Protein AF-0000000079970143 (afdb_homodimer)

Secondary structure (DSSP, 8-state):
---HHHH-TT--SSEEEE--TTTT--HHHHHHHHHTTSBEEEEESS-HHHHHHHHHHHHHHHHTSGGGTT-SSEEEEEEEETTT--HHHHHHHHHHH-EEEEEEE--SSTTHHHHHHHHHHHH-TTSEEEEEESSHHHHHHHHHHH--SEEEEE-TT-SEEEESS---HHHHHHHHHHHHHHTT--S-EEEEESS--SHHHHHHHHHHT-SEEEESGGGGGBSSS---HHHHHHHHH---HHHHEEEESGGGGSSSS--S-TTEEEEEE--HHHHHHHTT--HHHHHHHHHHHTTSTTTT--SSTT--S--B--GGGGG--S-B-HHHHHHHHHHHHHHHHHHHTT-/---HHHH-TT--SSEEEE--TTTT--HHHHHHHHHTTSBEEEEESS-HHHHHHHHHHHHHHHHTSGGGTT-SSEEEEEEEETTT--HHHHHHHHHHH-EEEEEEE--SSTTHHHHHHHHHHHH-TTSEEEEEESSHHHHHHHHHHH--SEEEEE-TT-SEEEESS---HHHHHHHHHHHHHHTT--S-EEEEESS--SHHHHHHHHHHT-SEEEESGGGGGBSSS---HHHHHHHHH---HHHHEEEESGGGGSSSS--S-TTEEEEEE--HHHHHHHTT--HHHHHHHHHHHTTSTTTT--SSTT--S--B--GGGGG--S-B-HHHHHHHHHHHHHHHHHHHTT-

Solvent-accessible surface area (backbone atoms only — not comparable to full-atom values): 32771 Å² total; per-residue (Å²): 115,51,64,64,55,81,75,39,69,73,45,44,79,60,29,38,25,48,39,24,52,55,78,28,22,31,19,58,29,15,41,34,22,26,76,46,22,22,44,6,16,27,17,28,46,78,47,60,68,59,33,47,54,25,51,49,49,23,46,56,58,46,48,69,35,80,91,39,55,79,48,91,38,36,78,31,30,41,27,40,29,48,67,62,39,54,64,84,65,49,47,59,52,39,46,73,54,25,32,30,28,40,32,43,31,64,52,85,42,73,68,48,50,28,56,49,37,53,52,45,44,69,57,25,70,83,32,39,38,32,36,46,45,52,46,41,66,56,46,53,50,37,48,73,63,32,58,33,50,26,39,35,42,41,13,62,25,31,38,32,73,46,54,64,59,44,21,32,52,57,23,45,46,48,41,33,53,50,51,32,55,74,69,69,57,58,61,53,31,45,28,37,26,35,18,36,63,41,18,41,31,45,28,16,39,44,44,46,64,31,65,26,35,36,25,50,55,50,49,59,33,22,72,46,36,50,71,57,68,50,53,41,52,21,44,41,69,37,54,42,16,20,70,42,26,43,74,37,56,62,67,48,33,32,88,45,80,60,82,69,60,89,61,44,27,30,16,13,45,53,20,36,45,51,53,38,45,76,73,64,50,53,63,69,56,45,19,52,54,26,57,56,35,41,71,42,95,61,44,12,45,38,62,53,61,72,15,42,41,80,45,66,25,17,22,24,36,34,69,38,71,63,73,40,52,44,29,56,52,41,44,50,29,38,53,44,14,40,51,44,29,47,59,53,32,76,89,115,50,64,64,53,81,73,40,66,74,46,44,80,60,30,38,26,48,38,27,52,54,77,29,23,31,18,59,30,16,41,35,21,26,75,46,23,21,44,5,15,27,15,28,47,77,45,62,67,61,34,47,54,24,50,49,49,24,47,57,57,45,47,68,33,80,92,40,55,78,50,91,38,36,77,30,29,43,26,40,29,48,67,62,40,53,64,84,64,51,47,59,54,40,45,72,56,25,32,30,28,39,33,42,31,66,52,84,42,74,66,47,49,28,56,50,38,53,53,45,45,70,56,27,68,82,32,39,39,32,37,46,43,50,48,42,65,56,47,53,50,37,47,72,63,33,57,34,50,26,37,35,41,41,13,63,24,32,38,31,70,44,55,64,58,44,20,32,52,57,25,46,45,49,41,32,53,50,51,30,56,76,68,69,56,60,61,54,33,42,27,37,25,35,19,36,63,42,16,42,31,44,27,17,40,42,43,46,62,31,64,26,36,35,25,49,56,51,50,60,33,21,72,45,34,50,71,56,66,50,52,43,52,21,43,41,70,38,54,44,16,19,69,44,26,42,74,38,56,62,68,49,33,32,88,44,81,60,83,68,61,88,62,44,26,28,16,15,44,54,19,36,46,52,53,37,45,76,73,64,49,53,62,69,58,45,18,53,54,25,58,58,36,41,70,42,94,61,44,13,45,39,63,55,59,71,15,42,41,83,46,66,27,18,22,24,37,34,68,38,71,62,73,38,51,43,28,56,51,39,44,50,28,38,52,44,13,40,52,44,28,47,58,53,32,76,89

Radius of gyration: 25.09 Å; Cα contacts (8 Å, |Δi|>4): 1771; chains: 2; bounding box: 53×74×68 Å

Sequence (694 aa):
MPDLKSTLPWTFSPLIINAPMAGFAGGDLASAVTLAGGLGQVGCMFSVPDVRAQVELASSTLRSKPEFASSPTLPIGVGFLSLFTKPEDALPVVEEFKPAVVWLYAAATLDDYATWAEGVRRVSPSSQFWAQCGSVAAALHIARTARPDAICLQGVDAGGHGLEQGASIISLFPETADAFRKEGIDGVALLAAGGIVDGRGAAAAVALGAEGVVLGTKFLASHEVIVNETYQKALLVAKDGGQITARSKVYDELHAPNVWPAEWDGRSLAMQSYKDFVAGVDVEEIRRLHNEAIQKEDKGFAVSLEGRAAMWAGTGVGLIDKVEGAGDIVVSVREDAKKILERVSKFMPDLKSTLPWTFSPLIINAPMAGFAGGDLASAVTLAGGLGQVGCMFSVPDVRAQVELASSTLRSKPEFASSPTLPIGVGFLSLFTKPEDALPVVEEFKPAVVWLYAAATLDDYATWAEGVRRVSPSSQFWAQCGSVAAALHIARTARPDAICLQGVDAGGHGLEQGASIISLFPETADAFRKEGIDGVALLAAGGIVDGRGAAAAVALGAEGVVLGTKFLASHEVIVNETYQKALLVAKDGGQITARSKVYDELHAPNVWPAEWDGRSLAMQSYKDFVAGVDVEEIRRLHNEAIQKEDKGFAVSLEGRAAMWAGTGVGLIDKVEGAGDIVVSVREDAKKILERVSKF

Organism: NCBI:txid1448308

Foldseek 3Di:
DADVCVLQVQADPLAEEADQPAPWFFLLLQLLQSVLRHAGEHEHEADLVVRLVRLVSNCVNQCVDPVCVPPPARRHEYEYECLHDPLVSNLVSCLVHVHQEYEYEQHPDLLVLQVNLVSNCVSRVSHFYEYEAAALVSLVSNCVRNVGQEYEHEAPLFWWKHFPDGHACLPRLLVNVVVCVVVVNDRYAYEYEHLDQAQVSFLVNVVSPHSYYYDYQNCSLEPRINDQPQLNLLLQPDAQLVPQKDWDQLLCLQQHHRPHDPRMTGIFGCAPLNVCVVVPHDSVVLNVVLVVQCPDPSRQGHSDSHGSHGNIGGSNSNVHNHRYHSSVSSVRNRVSNVVVNVVVVVD/DADVCVLQVLADPLAEEADQPAPWFFLLLQLLQSVLRHAYEHEHEADLVRRLVRLVSNCVNQCVDPVCVPPPARRHEYEYECLHDPLVSNLVSCLVHVHQEYEYEQHPDLLVLQVNLVSNCVSRVSHFYEYEAAALVSLVSNCVRNVGQEYEHEAPLFWWKHFPDGHACLPRLLVNVVVCVVVVNDRYAYEYEHLDQAQVSQLVNVVSPHSYYYYYQNCLLEPRINDQPQLNLLLQPDAQLVPQKDWDQLLCLQQHHHPHDPRMTGIFGCAPLNVCVVVPHDSVVLNVVLVVQCPDPSRQGHSDSHGSHGRIGGSNSNVHNHRYHSSVSSVRNRVSNVVVNVVVVVD

Structure (mmCIF, N/CA/C/O backbone):
data_AF-0000000079970143-model_v1
#
loop_
_entity.id
_entity.type
_entity.pdbx_description
1 polymer 'Inosine monophosphate dehydrogenase'
#
loop_
_atom_site.group_PDB
_atom_site.id
_atom_site.type_symbol
_atom_site.label_atom_id
_atom_site.label_alt_id
_atom_site.label_comp_id
_atom_site.label_asym_id
_atom_site.label_entity_id
_atom_site.label_seq_id
_atom_site.pdbx_PDB_ins_code
_atom_site.Cartn_x
_atom_site.Cartn_y
_atom_site.Cartn_z
_atom_site.occupancy
_atom_site.B_iso_or_equiv
_atom_site.auth_seq_id
_atom_site.auth_comp_id
_atom_site.auth_asym_id
_atom_site.auth_atom_id
_atom_site.pdbx_PDB_model_num
ATOM 1 N N . MET A 1 1 ? 23.266 12.727 6.703 1 63.88 1 MET A N 1
ATOM 2 C CA . MET A 1 1 ? 22.031 12.141 7.215 1 63.88 1 MET A CA 1
ATOM 3 C C . MET A 1 1 ? 21.172 13.203 7.879 1 63.88 1 MET A C 1
ATOM 5 O O . MET A 1 1 ? 21.688 14.133 8.5 1 63.88 1 MET A O 1
ATOM 9 N N . PRO A 1 2 ? 19.844 13.133 7.375 1 71.44 2 PRO A N 1
ATOM 10 C CA . PRO A 1 2 ? 19.016 14.156 8.008 1 71.44 2 PRO A CA 1
ATOM 11 C C . PRO A 1 2 ? 19.109 14.133 9.539 1 71.44 2 PRO A C 1
ATOM 13 O O . PRO A 1 2 ? 19.297 13.062 10.125 1 71.44 2 PRO A O 1
ATOM 16 N N . ASP A 1 3 ? 19.156 15.297 10.039 1 77.06 3 ASP A N 1
ATOM 17 C CA . ASP A 1 3 ? 19.312 15.438 11.484 1 77.06 3 ASP A CA 1
ATOM 18 C C . ASP A 1 3 ? 18.062 16.016 12.125 1 77.06 3 ASP A C 1
ATOM 20 O O . ASP A 1 3 ? 18.094 17.141 12.633 1 77.06 3 ASP A O 1
ATOM 24 N N . LEU A 1 4 ? 16.969 15.203 12.18 1 87.19 4 LEU A N 1
ATOM 25 C CA . LEU A 1 4 ? 15.734 15.688 12.773 1 87.19 4 LEU A CA 1
ATOM 26 C C . LEU A 1 4 ? 15.898 15.883 14.281 1 87.19 4 LEU A C 1
ATOM 28 O O . LEU A 1 4 ? 15.242 16.734 14.875 1 87.19 4 LEU A O 1
ATOM 32 N N . LYS A 1 5 ? 16.781 15.188 14.883 1 85.81 5 LYS A N 1
ATOM 33 C CA . LYS A 1 5 ? 16.938 15.203 16.328 1 85.81 5 LYS A CA 1
ATOM 34 C C . LYS A 1 5 ? 17.5 16.531 16.812 1 85.81 5 LYS A C 1
ATOM 36 O O . LYS A 1 5 ? 17.172 16.984 17.922 1 85.81 5 LYS A O 1
ATOM 41 N N . SER A 1 6 ? 18.281 17.172 16.016 1 84.69 6 SER A N 1
ATOM 42 C CA . SER A 1 6 ? 18.859 18.453 16.391 1 84.69 6 SER A CA 1
ATOM 43 C C . SER A 1 6 ? 17.766 19.516 16.531 1 84.69 6 SER A C 1
ATOM 45 O O . SER A 1 6 ? 17.859 20.391 17.391 1 84.69 6 SER A O 1
ATOM 47 N N . THR A 1 7 ? 16.688 19.375 15.797 1 87.06 7 THR A N 1
ATOM 48 C CA . THR A 1 7 ? 15.633 20.375 15.805 1 87.06 7 THR A CA 1
ATOM 49 C C . THR A 1 7 ? 14.438 19.906 16.625 1 87.06 7 THR A C 1
ATOM 51 O O . THR A 1 7 ? 13.57 20.688 17 1 87.06 7 THR A O 1
ATOM 54 N N . LEU A 1 8 ? 14.391 18.625 16.797 1 95.75 8 LEU A N 1
ATOM 55 C CA . LEU A 1 8 ? 13.32 18.031 17.594 1 95.75 8 LEU A CA 1
ATOM 56 C C . LEU A 1 8 ? 13.898 17.234 18.75 1 95.75 8 LEU A C 1
ATOM 58 O O . LEU A 1 8 ? 13.641 16.031 18.875 1 95.75 8 LEU A O 1
ATOM 62 N N . PRO A 1 9 ? 14.594 17.922 19.656 1 94.44 9 PRO A N 1
ATOM 63 C CA . PRO A 1 9 ? 15.398 17.219 20.656 1 94.44 9 PRO A CA 1
ATOM 64 C C . PRO A 1 9 ? 14.547 16.438 21.656 1 94.44 9 PRO A C 1
ATOM 66 O O . PRO A 1 9 ? 15.055 15.539 22.328 1 94.44 9 PRO A O 1
ATOM 69 N N . TRP A 1 10 ? 13.305 16.719 21.812 1 96.19 10 TRP A N 1
ATOM 70 C CA . TRP A 1 10 ? 12.461 16.062 22.797 1 96.19 10 TRP A CA 1
ATOM 71 C C . TRP A 1 10 ? 11.984 14.695 22.297 1 96.19 10 TRP A C 1
ATOM 73 O O . TRP A 1 10 ? 11.438 13.898 23.062 1 96.19 10 TRP A O 1
ATOM 83 N N . THR A 1 11 ? 12.188 14.422 21.016 1 97.12 11 THR A N 1
ATOM 84 C CA . THR A 1 11 ? 11.562 13.266 20.375 1 97.12 11 THR A CA 1
ATOM 85 C C . THR A 1 11 ? 12.406 12.008 20.578 1 97.12 11 THR A C 1
ATOM 87 O O . THR A 1 11 ? 13.625 12.094 20.766 1 97.12 11 THR A O 1
ATOM 90 N N . PHE A 1 12 ? 11.727 10.867 20.531 1 96.12 12 PHE A N 1
ATOM 91 C CA . PHE A 1 12 ? 12.375 9.562 20.578 1 96.12 12 PHE A CA 1
ATOM 92 C C . PHE A 1 12 ? 12.203 8.828 19.25 1 96.12 12 PHE A C 1
ATOM 94 O O . PHE A 1 12 ? 11.25 9.086 18.516 1 96.12 12 PHE A O 1
ATOM 101 N N . SER A 1 13 ? 13.141 7.902 19.016 1 93.38 13 SER A N 1
ATOM 102 C CA . SER A 1 13 ? 13.094 7.09 17.797 1 93.38 13 SER A CA 1
ATOM 103 C C . SER A 1 13 ? 12.477 5.719 18.078 1 93.38 13 SER A C 1
ATOM 105 O O . SER A 1 13 ? 12.703 5.133 19.141 1 93.38 13 SER A O 1
ATOM 107 N N . PRO A 1 14 ? 11.805 5.266 17.125 1 95.25 14 PRO A N 1
ATOM 108 C CA . PRO A 1 14 ? 11.273 5.879 15.906 1 95.25 14 PRO A CA 1
ATOM 109 C C . PRO A 1 14 ? 10.289 7.008 16.203 1 95.25 14 PRO A C 1
ATOM 111 O O . PRO A 1 14 ? 9.508 6.918 17.141 1 95.25 14 PRO A O 1
ATOM 114 N N . LEU A 1 15 ? 10.383 8.016 15.43 1 97.75 15 LEU A N 1
ATOM 115 C CA . LEU A 1 15 ? 9.57 9.211 15.633 1 97.75 15 LEU A CA 1
ATOM 116 C C . LEU A 1 15 ? 8.117 8.953 15.25 1 97.75 15 LEU A C 1
ATOM 118 O O . LEU A 1 15 ? 7.832 8.547 14.125 1 97.75 15 LEU A O 1
ATOM 122 N N . ILE A 1 16 ? 7.191 9.156 16.219 1 98.81 16 ILE A N 1
ATOM 123 C CA . ILE A 1 16 ? 5.758 9.039 15.992 1 98.81 16 ILE A CA 1
ATOM 124 C C . ILE A 1 16 ? 5.137 10.43 15.891 1 98.81 16 ILE A C 1
ATOM 126 O O . ILE A 1 16 ? 5.328 11.266 16.781 1 98.81 16 ILE A O 1
ATOM 130 N N . ILE A 1 17 ? 4.398 10.656 14.828 1 98.94 17 ILE A N 1
ATOM 131 C CA . ILE A 1 17 ? 3.842 11.977 14.539 1 98.94 17 ILE A CA 1
ATOM 132 C C . ILE A 1 17 ? 2.342 11.859 14.281 1 98.94 17 ILE A C 1
ATOM 134 O O . ILE A 1 17 ? 1.904 10.992 13.516 1 98.94 17 ILE A O 1
ATOM 138 N N . ASN A 1 18 ? 1.507 12.633 14.969 1 98.94 18 ASN A N 1
ATOM 139 C CA . ASN A 1 18 ? 0.139 12.719 14.469 1 98.94 18 ASN A CA 1
ATOM 140 C C . ASN A 1 18 ? 0.048 13.594 13.219 1 98.94 18 ASN A C 1
ATOM 142 O O . ASN A 1 18 ? 0.742 14.609 13.117 1 98.94 18 ASN A O 1
ATOM 146 N N . ALA A 1 19 ? -0.782 13.211 12.25 1 98.69 19 ALA A N 1
ATOM 147 C CA . ALA A 1 19 ? -1.018 14.031 11.062 1 98.69 19 ALA A CA 1
ATOM 148 C C . ALA A 1 19 ? -1.718 15.336 11.43 1 98.69 19 ALA A C 1
ATOM 150 O O . ALA A 1 19 ? -2.443 15.398 12.43 1 98.69 19 ALA A O 1
ATOM 151 N N . PRO A 1 20 ? -1.458 16.422 10.68 1 97.25 20 PRO A N 1
ATOM 152 C CA . PRO A 1 20 ? -2.115 17.688 11 1 97.25 20 PRO A CA 1
ATOM 153 C C . PRO A 1 20 ? -3.639 17.578 11.016 1 97.25 20 PRO A C 1
ATOM 155 O O . PRO A 1 20 ? -4.301 18.234 11.82 1 97.25 20 PRO A O 1
ATOM 158 N N . MET A 1 21 ? -4.25 16.812 10.133 1 95.94 21 MET A N 1
ATOM 159 C CA . MET A 1 21 ? -5.684 16.531 10.078 1 95.94 21 MET A CA 1
ATOM 160 C C . MET A 1 21 ? -6.496 17.781 10.359 1 95.94 21 MET A C 1
ATOM 162 O O . MET A 1 21 ? -7.105 17.906 11.43 1 95.94 21 MET A O 1
ATOM 166 N N . ALA A 1 22 ? -6.59 18.625 9.422 1 92.56 22 ALA A N 1
ATOM 167 C CA . ALA A 1 22 ? -7.262 19.906 9.602 1 92.56 22 ALA A CA 1
ATOM 168 C C . ALA A 1 22 ? -8.664 19.719 10.164 1 92.56 22 ALA A C 1
ATOM 170 O O . ALA A 1 22 ? -9.461 18.938 9.625 1 92.56 22 ALA A O 1
ATOM 171 N N . GLY A 1 23 ? -8.914 20.359 11.281 1 92.25 23 GLY A N 1
ATOM 172 C CA . GLY A 1 23 ? -10.219 20.297 11.914 1 92.25 23 GLY A CA 1
ATOM 173 C C . GLY A 1 23 ? -10.297 19.234 12.992 1 92.25 23 GLY A C 1
ATOM 174 O O . GLY A 1 23 ? -11.211 19.25 13.82 1 92.25 23 GLY A O 1
ATOM 175 N N . PHE A 1 24 ? -9.375 18.328 12.969 1 96.75 24 PHE A N 1
ATOM 176 C CA . PHE A 1 24 ? -9.391 17.219 13.914 1 96.75 24 PHE A CA 1
ATOM 177 C C . PHE A 1 24 ? -8.234 17.328 14.898 1 96.75 24 PHE A C 1
ATOM 179 O O . PHE A 1 24 ? -8.398 17.078 16.094 1 96.75 24 PHE A O 1
ATOM 186 N N . ALA A 1 25 ? -7.07 17.625 14.414 1 98.19 25 ALA A N 1
ATOM 187 C CA . ALA A 1 25 ? -5.863 17.719 15.234 1 98.19 25 ALA A CA 1
ATOM 188 C C . ALA A 1 25 ? -5.703 19.109 15.828 1 98.19 25 ALA A C 1
ATOM 190 O O . ALA A 1 25 ? -5.258 20.031 15.141 1 98.19 25 ALA A O 1
ATOM 191 N N . GLY A 1 26 ? -6 19.281 17.109 1 98.12 26 GLY A N 1
ATOM 192 C CA . GLY A 1 26 ? -5.887 20.562 17.812 1 98.12 26 GLY A CA 1
ATOM 193 C C . GLY A 1 26 ? -4.754 20.578 18.828 1 98.12 26 GLY A C 1
ATOM 194 O O . GLY A 1 26 ? -3.83 19.766 18.75 1 98.12 26 GLY A O 1
ATOM 195 N N . GLY A 1 27 ? -4.805 21.609 19.656 1 98.38 27 GLY A N 1
ATOM 196 C CA . GLY A 1 27 ? -3.73 21.844 20.609 1 98.38 27 GLY A CA 1
ATOM 197 C C . GLY A 1 27 ? -3.594 20.734 21.641 1 98.38 27 GLY A C 1
ATOM 198 O O . GLY A 1 27 ? -2.48 20.375 22.031 1 98.38 27 GLY A O 1
ATOM 199 N N . ASP A 1 28 ? -4.727 20.172 22.078 1 98.56 28 ASP A N 1
ATOM 200 C CA . ASP A 1 28 ? -4.688 19.109 23.062 1 98.56 28 ASP A CA 1
ATOM 201 C C . ASP A 1 28 ? -4 17.859 22.516 1 98.56 28 ASP A C 1
ATOM 203 O O . ASP A 1 28 ? -3.172 17.25 23.188 1 98.56 28 ASP A O 1
ATOM 207 N N . LEU A 1 29 ? -4.363 17.5 21.297 1 98.81 29 LEU A N 1
ATOM 208 C CA . LEU A 1 29 ? -3.75 16.328 20.672 1 98.81 29 LEU A CA 1
ATOM 209 C C . LEU A 1 29 ? -2.26 16.562 20.438 1 98.81 29 LEU A C 1
ATOM 211 O O . LEU A 1 29 ? -1.437 15.711 20.797 1 98.81 29 LEU A O 1
ATOM 215 N N . ALA A 1 30 ? -1.95 17.703 19.891 1 98.81 30 ALA A N 1
ATOM 216 C CA . ALA A 1 30 ? -0.553 18.031 19.609 1 98.81 30 ALA A CA 1
ATOM 217 C C . ALA A 1 30 ? 0.285 18 20.891 1 98.81 30 ALA A C 1
ATOM 219 O O . ALA A 1 30 ? 1.398 17.469 20.891 1 98.81 30 ALA A O 1
ATOM 220 N N . SER A 1 31 ? -0.254 18.562 21.938 1 98.75 31 SER A N 1
ATOM 221 C CA . SER A 1 31 ? 0.465 18.609 23.203 1 98.75 31 SER A CA 1
ATOM 222 C C . SER A 1 31 ? 0.688 17.219 23.766 1 98.75 31 SER A C 1
ATOM 224 O O . SER A 1 31 ? 1.786 16.891 24.219 1 98.75 31 SER A O 1
ATOM 226 N N . ALA A 1 32 ? -0.359 16.391 23.719 1 98.88 32 ALA A N 1
ATOM 227 C CA . ALA A 1 32 ? -0.265 15.039 24.266 1 98.88 32 ALA A CA 1
ATOM 228 C C . ALA A 1 32 ? 0.778 14.219 23.516 1 98.88 32 ALA A C 1
ATOM 230 O O . ALA A 1 32 ? 1.548 13.477 24.125 1 98.88 32 ALA A O 1
ATOM 231 N N . VAL A 1 33 ? 0.805 14.336 22.234 1 98.94 33 VAL A N 1
ATOM 232 C CA . VAL A 1 33 ? 1.759 13.602 21.406 1 98.94 33 VAL A CA 1
ATOM 233 C C . VAL A 1 33 ? 3.178 14.078 21.719 1 98.94 33 VAL A C 1
ATOM 235 O O . VAL A 1 33 ? 4.078 13.258 21.922 1 98.94 33 VAL A O 1
ATOM 238 N N . THR A 1 34 ? 3.375 15.391 21.781 1 98.75 34 THR A N 1
ATOM 239 C CA . THR A 1 34 ? 4.684 15.977 22.047 1 98.75 34 THR A CA 1
ATOM 240 C C . THR A 1 34 ? 5.188 15.562 23.422 1 98.75 34 THR A C 1
ATOM 242 O O . THR A 1 34 ? 6.344 15.172 23.578 1 98.75 34 THR A O 1
ATOM 245 N N . LEU A 1 35 ? 4.332 15.602 24.391 1 98.44 35 LEU A N 1
ATOM 246 C CA . LEU A 1 35 ? 4.711 15.273 25.75 1 98.44 35 LEU A CA 1
ATOM 247 C C . LEU A 1 35 ? 5.105 13.805 25.875 1 98.44 35 LEU A C 1
ATOM 249 O O . LEU A 1 35 ? 5.855 13.43 26.781 1 98.44 35 LEU A O 1
ATOM 253 N N . ALA A 1 36 ? 4.645 12.984 24.938 1 98.69 36 ALA A N 1
ATOM 254 C CA . ALA A 1 36 ? 4.941 11.555 24.969 1 98.69 36 ALA A CA 1
ATOM 255 C C . ALA A 1 36 ? 6.188 11.242 24.141 1 98.69 36 ALA A C 1
ATOM 257 O O . ALA A 1 36 ? 6.539 10.07 23.953 1 98.69 36 ALA A O 1
ATOM 258 N N . GLY A 1 37 ? 6.852 12.25 23.703 1 98.19 37 GLY A N 1
ATOM 259 C CA . GLY A 1 37 ? 8.094 12.055 22.969 1 98.19 37 GLY A CA 1
ATOM 260 C C . GLY A 1 37 ? 7.902 11.914 21.469 1 98.19 37 GLY A C 1
ATOM 261 O O . GLY A 1 37 ? 8.789 11.438 20.766 1 98.19 37 GLY A O 1
ATOM 262 N N . GLY A 1 38 ? 6.738 12.227 20.953 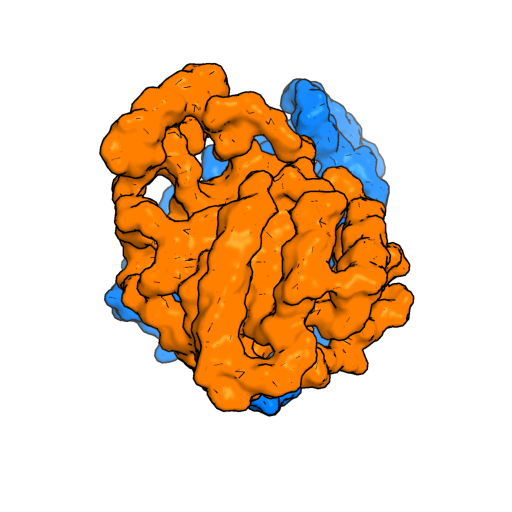1 98.69 38 GLY A N 1
ATOM 263 C CA . GLY A 1 38 ? 6.469 12.352 19.531 1 98.69 38 GLY A CA 1
ATOM 264 C C . GLY A 1 38 ? 6.461 13.797 19.047 1 98.69 38 GLY A C 1
ATOM 265 O O . GLY A 1 38 ? 6.984 14.68 19.734 1 98.69 38 GLY A O 1
ATOM 266 N N . LEU A 1 39 ? 6.055 13.984 17.844 1 98.75 39 LEU A N 1
ATOM 267 C CA . LEU A 1 39 ? 5.84 15.32 17.312 1 98.75 39 LEU A CA 1
ATOM 268 C C . LEU A 1 39 ? 4.359 15.57 17.047 1 98.75 39 LEU A C 1
ATOM 270 O O . LEU A 1 39 ? 3.777 14.984 16.141 1 98.75 39 LEU A O 1
ATOM 274 N N . GLY A 1 40 ? 3.818 16.406 17.906 1 98.81 40 GLY A N 1
ATOM 275 C CA . GLY A 1 40 ? 2.424 16.781 17.734 1 98.81 40 GLY A CA 1
ATOM 276 C C . GLY A 1 40 ? 2.217 17.797 16.625 1 98.81 40 GLY A C 1
ATOM 277 O O . GLY A 1 40 ? 3.035 18.703 16.453 1 98.81 40 GLY A O 1
ATOM 278 N N . GLN A 1 41 ? 1.128 17.656 15.875 1 98.62 41 GLN A N 1
ATOM 279 C CA . GLN A 1 41 ? 0.757 18.578 14.805 1 98.62 41 GLN A CA 1
ATOM 280 C C . GLN A 1 41 ? -0.626 19.172 15.039 1 98.62 41 GLN A C 1
ATOM 282 O O . GLN A 1 41 ? -1.527 18.484 15.531 1 98.62 41 GLN A O 1
ATOM 287 N N . VAL A 1 42 ? -0.73 20.406 14.695 1 98.19 42 VAL A N 1
ATOM 288 C CA . VAL A 1 42 ? -2.023 21.078 14.562 1 98.19 42 VAL A CA 1
ATOM 289 C C . VAL A 1 42 ? -2.312 21.344 13.086 1 98.19 42 VAL A C 1
ATOM 291 O O . VAL A 1 42 ? -1.417 21.75 12.336 1 98.19 42 VAL A O 1
ATOM 294 N N . GLY A 1 43 ? -3.551 21.094 12.68 1 94.19 43 GLY A N 1
ATOM 295 C CA . GLY A 1 43 ? -3.879 21.25 11.273 1 94.19 43 GLY A CA 1
ATOM 296 C C . GLY A 1 43 ? -4.773 22.453 11.008 1 94.19 43 GLY A C 1
ATOM 297 O O . GLY A 1 43 ? -5.656 22.766 11.812 1 94.19 43 GLY A O 1
ATOM 298 N N . CYS A 1 44 ? -4.516 23.078 9.953 1 83.31 44 CYS A N 1
ATOM 299 C CA . CYS A 1 44 ? -5.312 24.203 9.484 1 83.31 44 CYS A CA 1
ATOM 300 C C . CYS A 1 44 ? -5.848 23.953 8.086 1 83.31 44 CYS A C 1
ATOM 302 O O . CYS A 1 44 ? -5.09 23.625 7.176 1 83.31 44 CYS A O 1
ATOM 304 N N . MET A 1 45 ? -7.125 24.094 7.902 1 72.94 45 MET A N 1
ATOM 305 C CA . MET A 1 45 ? -7.648 24.047 6.539 1 72.94 45 MET A CA 1
ATOM 306 C C . MET A 1 45 ? -8.164 25.422 6.113 1 72.94 45 MET A C 1
ATOM 308 O O . MET A 1 45 ? -7.484 26.141 5.391 1 72.94 45 MET A O 1
ATOM 312 N N . PHE A 1 46 ? -9.211 25.906 6.789 1 74.38 46 PHE A N 1
ATOM 313 C CA . PHE A 1 46 ? -9.844 27.109 6.254 1 74.38 46 PHE A CA 1
ATOM 314 C C . PHE A 1 46 ? -9.656 28.297 7.199 1 74.38 46 PHE A C 1
ATOM 316 O O . PHE A 1 46 ? -9.453 29.422 6.754 1 74.38 46 PHE A O 1
ATOM 323 N N . SER A 1 47 ? -9.609 28.062 8.383 1 84.94 47 SER A N 1
ATOM 324 C CA . SER A 1 47 ? -9.711 29.156 9.344 1 84.94 47 SER A CA 1
ATOM 325 C C . SER A 1 47 ? -8.391 29.344 10.086 1 84.94 47 SER A C 1
ATOM 327 O O . SER A 1 47 ? -8.117 28.656 11.07 1 84.94 47 SER A O 1
ATOM 329 N N . VAL A 1 48 ? -7.699 30.391 9.719 1 87.69 48 VAL A N 1
ATOM 330 C CA . VAL A 1 48 ? -6.438 30.734 10.375 1 87.69 48 VAL A CA 1
ATOM 331 C C . VAL A 1 48 ? -6.699 31.125 11.82 1 87.69 48 VAL A C 1
ATOM 333 O O . VAL A 1 48 ? -5.957 30.734 12.727 1 87.69 48 VAL A O 1
ATOM 336 N N . PRO A 1 49 ? -7.832 31.766 12.109 1 91 49 PRO A N 1
ATOM 337 C CA . PRO A 1 49 ? -8.117 32.062 13.516 1 91 49 PRO A CA 1
ATOM 338 C C . PRO A 1 49 ? -8.312 30.812 14.359 1 91 49 PRO A C 1
ATOM 340 O O . PRO A 1 49 ? -7.883 30.766 15.516 1 91 49 PRO A O 1
ATOM 343 N N . ASP A 1 50 ? -8.945 29.859 13.781 1 91.44 50 ASP A N 1
ATOM 344 C CA . ASP A 1 50 ? -9.164 28.609 14.508 1 91.44 50 ASP A CA 1
ATOM 345 C C . ASP A 1 50 ? -7.84 27.906 14.805 1 91.44 50 ASP A C 1
ATOM 347 O O . ASP A 1 50 ? -7.629 27.406 15.906 1 91.44 50 ASP A O 1
ATOM 351 N N . VAL A 1 51 ? -7.012 27.906 13.828 1 92.12 51 VAL A N 1
ATOM 352 C CA . VAL A 1 51 ? -5.73 27.234 14.023 1 92.12 51 VAL A CA 1
ATOM 353 C C . VAL A 1 51 ? -4.875 28.016 15.016 1 92.12 51 VAL A C 1
ATOM 355 O O . VAL A 1 51 ? -4.172 27.438 15.836 1 92.12 51 VAL A O 1
ATOM 358 N N . ARG A 1 52 ? -4.93 29.344 14.938 1 95.88 52 ARG A N 1
ATOM 359 C CA . ARG A 1 52 ? -4.207 30.172 15.906 1 95.88 52 ARG A CA 1
ATOM 360 C C . ARG A 1 52 ? -4.629 29.844 17.328 1 95.88 52 ARG A C 1
ATOM 362 O O . ARG A 1 52 ? -3.789 29.719 18.219 1 95.88 52 ARG A O 1
ATOM 369 N N . ALA A 1 53 ? -5.914 29.703 17.516 1 96.88 53 ALA A N 1
ATOM 370 C CA . ALA A 1 53 ? -6.43 29.391 18.844 1 96.88 53 ALA A CA 1
ATOM 371 C C . ALA A 1 53 ? -5.902 28.047 19.328 1 96.88 53 ALA A C 1
ATOM 373 O O . ALA A 1 53 ? -5.586 27.891 20.516 1 96.88 53 ALA A O 1
ATOM 374 N N . GLN A 1 54 ? -5.82 27.109 18.453 1 97.56 54 GLN A N 1
ATOM 375 C CA . GLN A 1 54 ? -5.328 25.797 18.812 1 97.56 54 GLN A CA 1
ATOM 376 C C . GLN A 1 54 ? -3.828 25.828 19.094 1 97.56 54 GLN A C 1
ATOM 378 O O . GLN A 1 54 ? -3.348 25.125 20 1 97.56 54 GLN A O 1
ATOM 383 N N . VAL A 1 55 ? -3.1 26.578 18.328 1 98.06 55 VAL A N 1
ATOM 384 C CA . VAL A 1 55 ? -1.666 26.734 18.562 1 98.06 55 VAL A CA 1
ATOM 385 C C . VAL A 1 55 ? -1.427 27.422 19.891 1 98.06 55 VAL A C 1
ATOM 387 O O . VAL A 1 55 ? -0.503 27.062 20.625 1 98.06 55 VAL A O 1
ATOM 390 N N . GLU A 1 56 ? -2.248 28.391 20.203 1 97.81 56 GLU A N 1
ATOM 391 C CA . GLU A 1 56 ? -2.162 29.062 21.484 1 97.81 56 GLU A CA 1
ATOM 392 C C . GLU A 1 56 ? -2.4 28.094 22.641 1 97.81 56 GLU A C 1
ATOM 394 O O . GLU A 1 56 ? -1.75 28.188 23.688 1 97.81 56 GLU A O 1
ATOM 399 N N . LEU A 1 57 ? -3.371 27.281 22.453 1 97.81 57 LEU A N 1
ATOM 400 C CA . LEU A 1 57 ? -3.662 26.266 23.469 1 97.81 57 LEU A CA 1
ATOM 401 C C . LEU A 1 57 ? -2.457 25.359 23.688 1 97.81 57 LEU A C 1
ATOM 403 O O . LEU A 1 57 ? -2.076 25.094 24.828 1 97.81 57 LEU A O 1
ATOM 407 N N . ALA A 1 58 ? -1.872 24.875 22.656 1 98.19 58 ALA A N 1
ATOM 408 C CA . ALA A 1 58 ? -0.679 24.047 22.766 1 98.19 58 ALA A CA 1
ATOM 409 C C . ALA A 1 58 ? 0.467 24.812 23.422 1 98.19 58 ALA A C 1
ATOM 411 O O . ALA A 1 58 ? 1.197 24.25 24.25 1 98.19 58 ALA A O 1
ATOM 412 N N . SER A 1 59 ? 0.632 26.031 23 1 97.69 59 SER A N 1
ATOM 413 C CA . SER A 1 59 ? 1.684 26.875 23.562 1 97.69 59 SER A CA 1
ATOM 414 C C . SER A 1 59 ? 1.542 27 25.078 1 97.69 59 SER A C 1
ATOM 416 O O . SER A 1 59 ? 2.518 26.828 25.812 1 97.69 59 SER A O 1
ATOM 418 N N . SER A 1 60 ? 0.351 27.281 25.484 1 97.44 60 SER A N 1
ATOM 419 C CA . SER A 1 60 ? 0.09 27.438 26.922 1 97.44 60 SER A CA 1
ATOM 420 C C . SER A 1 60 ? 0.404 26.156 27.672 1 97.44 60 SER A C 1
ATOM 422 O O . SER A 1 60 ? 1.003 26.188 28.75 1 97.44 60 SER A O 1
ATOM 424 N N . THR A 1 61 ? 0.039 25.062 27.094 1 97.69 61 THR A N 1
ATOM 425 C CA . THR A 1 61 ? 0.242 23.766 27.734 1 97.69 61 THR A CA 1
ATOM 426 C C . THR A 1 61 ? 1.726 23.422 27.781 1 97.69 61 THR A C 1
ATOM 428 O O . THR A 1 61 ? 2.244 23.047 28.844 1 97.69 61 THR A O 1
ATOM 431 N N . LEU A 1 62 ? 2.408 23.578 26.703 1 97.75 62 LEU A N 1
ATOM 432 C CA . LEU A 1 62 ? 3.775 23.078 26.594 1 97.75 62 LEU A CA 1
ATOM 433 C C . LEU A 1 62 ? 4.758 24.031 27.281 1 97.75 62 LEU A C 1
ATOM 435 O O . LEU A 1 62 ? 5.742 23.578 27.875 1 97.75 62 LEU A O 1
ATOM 439 N N . ARG A 1 63 ? 4.504 25.281 27.25 1 94.5 63 ARG A N 1
ATOM 440 C CA . ARG A 1 63 ? 5.414 26.25 27.859 1 94.5 63 ARG A CA 1
ATOM 441 C C . ARG A 1 63 ? 5.309 26.203 29.391 1 94.5 63 ARG A C 1
ATOM 443 O O . ARG A 1 63 ? 6.188 26.703 30.094 1 94.5 63 ARG A O 1
ATOM 450 N N . SER A 1 64 ? 4.27 25.656 29.844 1 94.38 64 SER A N 1
ATOM 451 C CA . SER A 1 64 ? 4.125 25.5 31.281 1 94.38 64 SER A CA 1
ATOM 452 C C . SER A 1 64 ? 4.996 24.359 31.797 1 94.38 64 SER A C 1
ATOM 454 O O . SER A 1 64 ? 5.227 24.234 33 1 94.38 64 SER A O 1
ATOM 456 N N . LYS A 1 65 ? 5.445 23.562 30.906 1 95.12 65 LYS A N 1
ATOM 457 C CA . LYS A 1 65 ? 6.328 22.453 31.266 1 95.12 65 LYS A CA 1
ATOM 458 C C . LYS A 1 65 ? 7.785 22.906 31.312 1 95.12 65 LYS A C 1
ATOM 460 O O . LYS A 1 65 ? 8.266 23.562 30.391 1 95.12 65 LYS A O 1
ATOM 465 N N . PRO A 1 66 ? 8.539 22.531 32.312 1 93.56 66 PRO A N 1
ATOM 466 C CA . PRO A 1 66 ? 9.922 22.984 32.469 1 93.56 66 PRO A CA 1
ATOM 467 C C . PRO A 1 66 ? 10.812 22.578 31.312 1 93.56 66 PRO A C 1
ATOM 469 O O . PRO A 1 66 ? 11.703 23.344 30.922 1 93.56 66 PRO A O 1
ATOM 472 N N . GLU A 1 67 ? 10.523 21.484 30.75 1 92.12 67 GLU A N 1
ATOM 473 C CA . GLU A 1 67 ? 11.383 20.953 29.688 1 92.12 67 GLU A CA 1
ATOM 474 C C . GLU A 1 67 ? 11.266 21.781 28.422 1 92.12 67 GLU A C 1
ATOM 476 O O . GLU A 1 67 ? 12.141 21.719 27.547 1 92.12 67 GLU A O 1
ATOM 481 N N . PHE A 1 68 ? 10.195 22.625 28.328 1 93.88 68 PHE A N 1
ATOM 482 C CA . PHE A 1 68 ? 9.984 23.359 27.094 1 93.88 68 PHE A CA 1
ATOM 483 C C . PHE A 1 68 ? 9.992 24.859 27.344 1 93.88 68 PHE A C 1
ATOM 485 O O . PHE A 1 68 ? 9.844 25.656 26.422 1 93.88 68 PHE A O 1
ATOM 492 N N . ALA A 1 69 ? 10.188 25.281 28.5 1 88.75 69 ALA A N 1
ATOM 493 C CA . ALA A 1 69 ? 10.07 26.688 28.906 1 88.75 69 ALA A CA 1
ATOM 494 C C . ALA A 1 69 ? 11.07 27.562 28.156 1 88.75 69 ALA A C 1
ATOM 496 O O . ALA A 1 69 ? 10.758 28.688 27.781 1 88.75 69 ALA A O 1
ATOM 497 N N . SER A 1 70 ? 12.211 27.031 27.828 1 88.19 70 SER A N 1
ATOM 498 C CA . SER A 1 70 ? 13.266 27.844 27.219 1 88.19 70 SER A CA 1
ATOM 499 C C . SER A 1 70 ? 13.484 27.469 25.75 1 88.19 70 SER A C 1
ATOM 501 O O . SER A 1 70 ? 14.461 27.891 25.141 1 88.19 70 SER A O 1
ATOM 503 N N . SER A 1 71 ? 12.617 26.688 25.266 1 90.06 71 SER A N 1
ATOM 504 C CA . SER A 1 71 ? 12.781 26.266 23.891 1 90.06 71 SER A CA 1
ATOM 505 C C . SER A 1 71 ? 12.578 27.422 22.922 1 90.06 71 SER A C 1
ATOM 507 O O . SER A 1 71 ? 11.617 28.188 23.047 1 90.06 71 SER A O 1
ATOM 509 N N . PRO A 1 72 ? 13.484 27.578 21.953 1 91.12 72 PRO A N 1
ATOM 510 C CA . PRO A 1 72 ? 13.367 28.672 20.984 1 91.12 72 PRO A CA 1
ATOM 511 C C . PRO A 1 72 ? 12.156 28.531 20.078 1 91.12 72 PRO A C 1
ATOM 513 O O . PRO A 1 72 ? 11.664 29.531 19.531 1 91.12 72 PRO A O 1
ATOM 516 N N . THR A 1 73 ? 11.703 27.344 19.938 1 96.38 73 THR A N 1
ATOM 517 C CA . THR A 1 73 ? 10.508 27.078 19.141 1 96.38 73 THR A CA 1
ATOM 518 C C . THR A 1 73 ? 9.43 26.422 19.984 1 96.38 73 THR A C 1
ATOM 520 O O . THR A 1 73 ? 9.727 25.828 21.031 1 96.38 73 THR A O 1
ATOM 523 N N . LEU A 1 74 ? 8.211 26.656 19.578 1 97.62 74 LEU A N 1
ATOM 524 C CA . LEU A 1 74 ? 7.129 25.844 20.141 1 97.62 74 LEU A CA 1
ATOM 525 C C . LEU A 1 74 ? 7.219 24.406 19.641 1 97.62 74 LEU A C 1
ATOM 527 O O . LEU A 1 74 ? 7.23 24.156 18.438 1 97.62 74 LEU A O 1
ATOM 531 N N . PRO A 1 75 ? 7.312 23.391 20.516 1 98.06 75 PRO A N 1
ATOM 532 C CA . PRO A 1 75 ? 7.641 22.031 20.109 1 98.06 75 PRO A CA 1
ATOM 533 C C . PRO A 1 75 ? 6.453 21.297 19.484 1 98.06 75 PRO A C 1
ATOM 535 O O . PRO A 1 75 ? 6.141 20.172 19.875 1 98.06 75 PRO A O 1
ATOM 538 N N . ILE A 1 76 ? 5.844 21.828 18.516 1 98.5 76 ILE A N 1
ATOM 539 C CA . ILE A 1 76 ? 4.793 21.219 17.719 1 98.5 76 ILE A CA 1
ATOM 540 C C . ILE A 1 76 ? 4.973 21.625 16.25 1 98.5 76 ILE A C 1
ATOM 542 O O . ILE A 1 76 ? 5.836 22.438 15.93 1 98.5 76 ILE A O 1
ATOM 546 N N . GLY A 1 77 ? 4.215 20.938 15.391 1 98.44 77 GLY A N 1
ATOM 547 C CA . GLY A 1 77 ? 4.07 21.391 14.016 1 98.44 77 GLY A CA 1
ATOM 548 C C . GLY A 1 77 ? 2.715 22.016 13.727 1 98.44 77 GLY A C 1
ATOM 549 O O . GLY A 1 77 ? 1.746 21.766 14.453 1 98.44 77 GLY A O 1
ATOM 550 N N . VAL A 1 78 ? 2.748 22.844 12.797 1 98.19 78 VAL A N 1
ATOM 551 C CA . VAL A 1 78 ? 1.513 23.422 12.273 1 98.19 78 VAL A CA 1
ATOM 552 C C . VAL A 1 78 ? 1.407 23.141 10.773 1 98.19 78 VAL A C 1
ATOM 554 O O . VAL A 1 78 ? 2.305 23.484 10.008 1 98.19 78 VAL A O 1
ATOM 557 N N . GLY A 1 79 ? 0.344 22.484 10.406 1 97.44 79 GLY A N 1
ATOM 558 C CA . GLY A 1 79 ? 0.134 22.125 9.016 1 97.44 79 GLY A CA 1
ATOM 559 C C . GLY A 1 79 ? -0.843 23.047 8.305 1 97.44 79 GLY A C 1
ATOM 560 O O . GLY A 1 79 ? -1.846 23.469 8.883 1 97.44 79 GLY A O 1
ATOM 561 N N . PHE A 1 80 ? -0.539 23.391 7.035 1 96.5 80 PHE A N 1
ATOM 562 C CA . PHE A 1 80 ? -1.392 24.234 6.199 1 96.5 80 PHE A CA 1
ATOM 563 C C . PHE A 1 80 ? -1.685 23.547 4.871 1 96.5 80 PHE A C 1
ATOM 565 O O . PHE A 1 80 ? -0.805 22.906 4.289 1 96.5 80 PHE A O 1
ATOM 572 N N . LEU A 1 81 ? -2.914 23.625 4.461 1 94.62 81 LEU A N 1
ATOM 573 C CA . LEU A 1 81 ? -3.273 23.297 3.086 1 94.62 81 LEU A CA 1
ATOM 574 C C . LEU A 1 81 ? -3.152 24.516 2.182 1 94.62 81 LEU A C 1
ATOM 576 O O . LEU A 1 81 ? -3.99 25.422 2.234 1 94.62 81 LEU A O 1
ATOM 580 N N . SER A 1 82 ? -2.215 24.453 1.339 1 91.69 82 SER A N 1
ATOM 581 C CA . SER A 1 82 ? -1.877 25.641 0.575 1 91.69 82 SER A CA 1
ATOM 582 C C . SER A 1 82 ? -2.953 25.969 -0.457 1 91.69 82 SER A C 1
ATOM 584 O O . SER A 1 82 ? -3.049 27.094 -0.93 1 91.69 82 SER A O 1
ATOM 586 N N . LEU A 1 83 ? -3.764 25 -0.822 1 90.94 83 LEU A N 1
ATOM 587 C CA . LEU A 1 83 ? -4.875 25.234 -1.734 1 90.94 83 LEU A CA 1
ATOM 588 C C . LEU A 1 83 ? -5.883 26.203 -1.12 1 90.94 83 LEU A C 1
ATOM 590 O O . LEU A 1 83 ? -6.57 26.938 -1.84 1 90.94 83 LEU A O 1
ATOM 594 N N . PHE A 1 84 ? -5.883 26.25 0.273 1 91.19 84 PHE A N 1
ATOM 595 C CA . PHE A 1 84 ? -6.988 26.938 0.921 1 91.19 84 PHE A CA 1
ATOM 596 C C . PHE A 1 84 ? -6.465 28.047 1.832 1 91.19 84 PHE A C 1
ATOM 598 O O . PHE A 1 84 ? -7.242 28.875 2.322 1 91.19 84 PHE A O 1
ATOM 605 N N . THR A 1 85 ? -5.238 28.031 2.123 1 92.19 85 THR A N 1
ATOM 606 C CA . THR A 1 85 ? -4.625 29.016 3.006 1 92.19 85 THR A CA 1
ATOM 607 C C . THR A 1 85 ? -3.518 29.766 2.283 1 92.19 85 THR A C 1
ATOM 609 O O . THR A 1 85 ? -2.594 29.156 1.74 1 92.19 85 THR A O 1
ATOM 612 N N . LYS A 1 86 ? -3.592 31.078 2.363 1 90.94 86 LYS A N 1
ATOM 613 C CA . LYS A 1 86 ? -2.555 31.906 1.748 1 90.94 86 LYS A CA 1
ATOM 614 C C . LYS A 1 86 ? -1.408 32.156 2.723 1 90.94 86 LYS A C 1
ATOM 616 O O . LYS A 1 86 ? -1.628 32.281 3.93 1 90.94 86 LYS A O 1
ATOM 621 N N . PRO A 1 87 ? -0.223 32.219 2.1 1 92.69 87 PRO A N 1
ATOM 622 C CA . PRO A 1 87 ? 0.923 32.531 2.965 1 92.69 87 PRO A CA 1
ATOM 623 C C . PRO A 1 87 ? 0.726 33.781 3.807 1 92.69 87 PRO A C 1
ATOM 625 O O . PRO A 1 87 ? 1.121 33.812 4.973 1 92.69 87 PRO A O 1
ATOM 628 N N . GLU A 1 88 ? 0.116 34.781 3.299 1 93.69 88 GLU A N 1
ATOM 629 C CA . GLU A 1 88 ? -0.062 36.062 3.971 1 93.69 88 GLU A CA 1
ATOM 630 C C . GLU A 1 88 ? -0.892 35.906 5.242 1 93.69 88 GLU A C 1
ATOM 632 O O . GLU A 1 88 ? -0.725 36.656 6.195 1 93.69 88 GLU A O 1
ATOM 637 N N . ASP A 1 89 ? -1.746 34.906 5.23 1 94 89 ASP A N 1
ATOM 638 C CA . ASP A 1 89 ? -2.594 34.656 6.391 1 94 89 ASP A CA 1
ATOM 639 C C . ASP A 1 89 ? -1.9 33.75 7.387 1 94 89 ASP A C 1
ATOM 641 O O . ASP A 1 89 ? -2.086 33.875 8.602 1 94 89 ASP A O 1
ATOM 645 N N . ALA A 1 90 ? -1.148 32.844 6.906 1 95 90 ALA A N 1
ATOM 646 C CA . ALA A 1 90 ? -0.554 31.797 7.723 1 95 90 ALA A CA 1
ATOM 647 C C . ALA A 1 90 ? 0.725 32.281 8.398 1 95 90 ALA A C 1
ATOM 649 O O . ALA A 1 90 ? 0.991 31.938 9.555 1 95 90 ALA A O 1
ATOM 650 N N . LEU A 1 91 ? 1.516 33.094 7.719 1 97 91 LEU A N 1
ATOM 651 C CA . LEU A 1 91 ? 2.869 33.438 8.141 1 97 91 LEU A CA 1
ATOM 652 C C . LEU A 1 91 ? 2.846 34.25 9.438 1 97 91 LEU A C 1
ATOM 654 O O . LEU A 1 91 ? 3.732 34.094 10.281 1 97 91 LEU A O 1
ATOM 658 N N . PRO A 1 92 ? 1.829 35.094 9.664 1 97 92 PRO A N 1
ATOM 659 C CA . PRO A 1 92 ? 1.771 35.781 10.945 1 97 92 PRO A CA 1
ATOM 660 C C . PRO A 1 92 ? 1.656 34.844 12.133 1 97 92 PRO A C 1
ATOM 662 O O . PRO A 1 92 ? 2.227 35.094 13.195 1 97 92 PRO A O 1
ATOM 665 N N . VAL A 1 93 ? 0.935 33.75 11.984 1 96.75 93 VAL A N 1
ATOM 666 C CA . VAL A 1 93 ? 0.815 32.75 13.039 1 96.75 93 VAL A CA 1
ATOM 667 C C . VAL A 1 93 ? 2.168 32.094 13.266 1 96.75 93 VAL A C 1
ATOM 669 O O . VAL A 1 93 ? 2.572 31.859 14.414 1 96.75 93 VAL A O 1
ATOM 672 N N . VAL A 1 94 ? 2.867 31.797 12.188 1 97.88 94 VAL A N 1
ATOM 673 C CA . VAL A 1 94 ? 4.184 31.172 12.258 1 97.88 94 VAL A CA 1
ATOM 674 C C . VAL A 1 94 ? 5.168 32.094 12.953 1 97.88 94 VAL A C 1
ATOM 676 O O . VAL A 1 94 ? 5.961 31.672 13.789 1 97.88 94 VAL A O 1
ATOM 679 N N . GLU A 1 95 ? 5.113 33.344 12.602 1 98.12 95 GLU A N 1
ATOM 680 C CA . GLU A 1 95 ? 6.004 34.344 13.195 1 98.12 95 GLU A CA 1
ATOM 681 C C . GLU A 1 95 ? 5.738 34.5 14.688 1 98.12 95 GLU A C 1
ATOM 683 O O . GLU A 1 95 ? 6.672 34.625 15.484 1 98.12 95 GLU A O 1
ATOM 688 N N . GLU A 1 96 ? 4.5 34.469 15.031 1 97.31 96 GLU A N 1
ATOM 689 C CA . GLU A 1 96 ? 4.078 34.688 16.406 1 97.31 96 GLU A CA 1
ATOM 690 C C . GLU A 1 96 ? 4.488 33.531 17.312 1 97.31 96 GLU A C 1
ATOM 692 O O . GLU A 1 96 ? 5.031 33.75 18.391 1 97.31 96 GLU A O 1
ATOM 697 N N . PHE A 1 97 ? 4.266 32.281 16.859 1 97.31 97 PHE A N 1
ATOM 698 C CA . PHE A 1 97 ? 4.387 31.141 17.766 1 97.31 97 PHE A CA 1
ATOM 699 C C . PHE A 1 97 ? 5.68 30.375 17.5 1 97.31 97 PHE A C 1
ATOM 701 O O . PHE A 1 97 ? 6.105 29.578 18.328 1 97.31 97 PHE A O 1
ATOM 708 N N . LYS A 1 98 ? 6.227 30.531 16.328 1 97.56 98 LYS A N 1
ATOM 709 C CA . LYS A 1 98 ? 7.477 29.891 15.938 1 97.56 98 LYS A CA 1
ATOM 710 C C . LYS A 1 98 ? 7.422 28.391 16.188 1 97.56 98 LYS A C 1
ATOM 712 O O . LYS A 1 98 ? 8.266 27.844 16.906 1 97.56 98 LYS A O 1
ATOM 717 N N . PRO A 1 99 ? 6.445 27.719 15.57 1 98.12 99 PRO A N 1
ATOM 718 C CA . PRO A 1 99 ? 6.402 26.266 15.727 1 98.12 99 PRO A CA 1
ATOM 719 C C . PRO A 1 99 ? 7.68 25.578 15.242 1 98.12 99 PRO A C 1
ATOM 721 O O . PRO A 1 99 ? 8.344 26.078 14.336 1 98.12 99 PRO A O 1
ATOM 724 N N . ALA A 1 100 ? 7.996 24.438 15.844 1 97.88 100 ALA A N 1
ATOM 725 C CA . ALA A 1 100 ? 9.195 23.719 15.453 1 97.88 100 ALA A CA 1
ATOM 726 C C . ALA A 1 100 ? 9.125 23.297 13.984 1 97.88 100 ALA A C 1
ATOM 728 O O . ALA A 1 100 ? 10.156 23.234 13.305 1 97.88 100 ALA A O 1
ATOM 729 N N . VAL A 1 101 ? 7.926 23 13.523 1 98.31 101 VAL A N 1
ATOM 730 C CA . VAL A 1 101 ? 7.742 22.516 12.156 1 98.31 101 VAL A CA 1
ATOM 731 C C . VAL A 1 101 ? 6.582 23.266 11.5 1 98.31 101 VAL A C 1
ATOM 733 O O . VAL A 1 101 ? 5.535 23.469 12.117 1 98.31 101 VAL A O 1
ATOM 736 N N . VAL A 1 102 ? 6.793 23.75 10.352 1 97.94 102 VAL A N 1
ATOM 737 C CA . VAL A 1 102 ? 5.73 24.188 9.445 1 97.94 102 VAL A CA 1
ATOM 738 C C . VAL A 1 102 ? 5.555 23.156 8.328 1 97.94 102 VAL A C 1
ATOM 740 O O . VAL A 1 102 ? 6.492 22.875 7.582 1 97.94 102 VAL A O 1
ATOM 743 N N . TRP A 1 103 ? 4.387 22.594 8.258 1 98.12 103 TRP A N 1
ATOM 744 C CA . TRP A 1 103 ? 4.078 21.469 7.398 1 98.12 103 TRP A CA 1
ATOM 745 C C . TRP A 1 103 ? 3.129 21.875 6.277 1 98.12 103 TRP A C 1
ATOM 747 O O . TRP A 1 103 ? 1.996 22.281 6.535 1 98.12 103 TRP A O 1
ATOM 757 N N . LEU A 1 104 ? 3.537 21.766 4.992 1 97.62 104 LEU A N 1
ATOM 758 C CA . LEU A 1 104 ? 2.711 22.172 3.861 1 97.62 104 LEU A CA 1
ATOM 759 C C . LEU A 1 104 ? 2.234 20.953 3.072 1 97.62 104 LEU A C 1
ATOM 761 O O . LEU A 1 104 ? 3.008 20.016 2.834 1 97.62 104 LEU A O 1
ATOM 765 N N . TYR A 1 105 ? 0.956 21 2.705 1 96.25 105 TYR A N 1
ATOM 766 C CA . TYR A 1 105 ? 0.365 19.969 1.873 1 96.25 105 TYR A CA 1
ATOM 767 C C . TYR A 1 105 ? -0.647 20.547 0.898 1 96.25 105 TYR A C 1
ATOM 769 O O . TYR A 1 105 ? -1.129 21.672 1.095 1 96.25 105 TYR A O 1
ATOM 777 N N . ALA A 1 106 ? -0.899 19.766 -0.213 1 92.88 106 ALA A N 1
ATOM 778 C CA . ALA A 1 106 ? -1.96 20.016 -1.185 1 92.88 106 ALA A CA 1
ATOM 779 C C . ALA A 1 106 ? -1.808 21.406 -1.817 1 92.88 106 ALA A C 1
ATOM 781 O O . ALA A 1 106 ? -2.758 22.188 -1.849 1 92.88 106 ALA A O 1
ATOM 782 N N . ALA A 1 107 ? -0.674 21.609 -2.359 1 89.5 107 ALA A N 1
ATOM 783 C CA . ALA A 1 107 ? -0.431 22.859 -3.078 1 89.5 107 ALA A CA 1
ATOM 784 C C . ALA A 1 107 ? -1.038 22.812 -4.477 1 89.5 107 ALA A C 1
ATOM 786 O O . ALA A 1 107 ? -1.073 21.766 -5.113 1 89.5 107 ALA A O 1
ATOM 787 N N . ALA A 1 108 ? -1.487 23.953 -4.93 1 87.69 108 ALA A N 1
ATOM 788 C CA . ALA A 1 108 ? -2.035 24.031 -6.281 1 87.69 108 ALA A CA 1
ATOM 789 C C . ALA A 1 108 ? -0.986 23.656 -7.32 1 87.69 108 ALA A C 1
ATOM 791 O O . ALA A 1 108 ? -1.294 22.969 -8.305 1 87.69 108 ALA A O 1
ATOM 792 N N . THR A 1 109 ? 0.14 24.156 -7.109 1 92.62 109 THR A N 1
ATOM 793 C CA . THR A 1 109 ? 1.284 23.766 -7.926 1 92.62 109 THR A CA 1
ATOM 794 C C . THR A 1 109 ? 2.467 23.375 -7.047 1 92.62 109 THR A C 1
ATOM 796 O O . THR A 1 109 ? 2.584 23.828 -5.91 1 92.62 109 THR A O 1
ATOM 799 N N . LEU A 1 110 ? 3.316 22.562 -7.582 1 95.12 110 LEU A N 1
ATOM 800 C CA . LEU A 1 110 ? 4.477 22.109 -6.82 1 95.12 110 LEU A CA 1
ATOM 801 C C . LEU A 1 110 ? 5.398 23.281 -6.5 1 95.12 110 LEU A C 1
ATOM 803 O O . LEU A 1 110 ? 6.094 23.266 -5.477 1 95.12 110 LEU A O 1
ATOM 807 N N . ASP A 1 111 ? 5.395 24.312 -7.254 1 95.81 111 ASP A N 1
ATOM 808 C CA . ASP A 1 111 ? 6.254 25.469 -7.051 1 95.81 111 ASP A CA 1
ATOM 809 C C . ASP A 1 111 ? 5.82 26.266 -5.82 1 95.81 111 ASP A C 1
ATOM 811 O O . ASP A 1 111 ? 6.605 27.031 -5.262 1 95.81 111 ASP A O 1
ATOM 815 N N . ASP A 1 112 ? 4.582 26.047 -5.41 1 95.81 112 ASP A N 1
ATOM 816 C CA . ASP A 1 112 ? 4.082 26.734 -4.223 1 95.81 112 ASP A CA 1
ATOM 817 C C . ASP A 1 112 ? 4.871 26.328 -2.979 1 95.81 112 ASP A C 1
ATOM 819 O O . ASP A 1 112 ? 5.016 27.125 -2.045 1 95.81 112 ASP A O 1
ATOM 823 N N . TYR A 1 113 ? 5.391 25.172 -2.982 1 98 113 TYR A N 1
ATOM 824 C CA . TYR A 1 113 ? 6.18 24.719 -1.843 1 98 113 TYR A CA 1
ATOM 825 C C . TYR A 1 113 ? 7.395 25.625 -1.628 1 98 113 TYR A C 1
ATOM 827 O O . TYR A 1 113 ? 7.738 25.953 -0.49 1 98 113 TYR A O 1
ATOM 835 N N . ALA A 1 114 ? 8.031 26 -2.725 1 97.75 114 ALA A N 1
ATOM 836 C CA . ALA A 1 114 ? 9.211 26.859 -2.623 1 97.75 114 ALA A CA 1
ATOM 837 C C . ALA A 1 114 ? 8.844 28.234 -2.076 1 97.75 114 ALA A C 1
ATOM 839 O O . ALA A 1 114 ? 9.57 28.797 -1.255 1 97.75 114 ALA A O 1
ATOM 840 N N . THR A 1 115 ? 7.742 28.734 -2.531 1 96.94 115 THR A N 1
ATOM 841 C CA . THR A 1 115 ? 7.273 30.047 -2.068 1 96.94 115 THR A CA 1
ATOM 842 C C . THR A 1 115 ? 6.984 30.016 -0.57 1 96.94 115 THR A C 1
ATOM 844 O O . THR A 1 115 ? 7.391 30.906 0.167 1 96.94 115 THR A O 1
ATOM 847 N N . TRP A 1 116 ? 6.289 29 -0.158 1 97.62 116 TRP A N 1
ATOM 848 C CA . TRP A 1 116 ? 5.965 28.828 1.255 1 97.62 116 TRP A CA 1
ATOM 849 C C . TRP A 1 116 ? 7.23 28.672 2.09 1 97.62 116 TRP A C 1
ATOM 851 O O . TRP A 1 116 ? 7.352 29.266 3.164 1 97.62 116 TRP A O 1
ATOM 861 N N . ALA A 1 117 ? 8.117 27.859 1.595 1 98.12 117 ALA A N 1
ATOM 862 C CA . ALA A 1 117 ? 9.359 27.609 2.32 1 98.12 117 ALA A CA 1
ATOM 863 C C . ALA A 1 117 ? 10.125 28.906 2.549 1 98.12 117 ALA A C 1
ATOM 865 O O . ALA A 1 117 ? 10.633 29.156 3.648 1 98.12 117 ALA A O 1
ATOM 866 N N . GLU A 1 118 ? 10.242 29.734 1.546 1 98.12 118 GLU A N 1
ATOM 867 C CA . GLU A 1 118 ? 10.922 31.016 1.659 1 98.12 118 GLU A CA 1
ATOM 868 C C . GLU A 1 118 ? 10.242 31.906 2.695 1 98.12 118 GLU A C 1
ATOM 870 O O . GLU A 1 118 ? 10.914 32.562 3.492 1 98.12 118 GLU A O 1
ATOM 875 N N . GLY A 1 119 ? 8.961 31.969 2.633 1 98.12 119 GLY A N 1
ATOM 876 C CA . GLY A 1 119 ? 8.211 32.75 3.602 1 98.12 119 GLY A CA 1
ATOM 877 C C . GLY A 1 119 ? 8.43 32.281 5.035 1 98.12 119 GLY A C 1
ATOM 878 O O . GLY A 1 119 ? 8.641 33.125 5.926 1 98.12 119 GLY A O 1
ATOM 879 N N . VAL A 1 120 ? 8.375 30.984 5.23 1 98.12 120 VAL A N 1
ATOM 880 C CA . VAL A 1 120 ? 8.555 30.422 6.562 1 98.12 120 VAL A CA 1
ATOM 881 C C . VAL A 1 120 ? 9.945 30.75 7.082 1 98.12 120 VAL A C 1
ATOM 883 O O . VAL A 1 120 ? 10.102 31.188 8.227 1 98.12 120 VAL A O 1
ATOM 886 N N . ARG A 1 121 ? 10.969 30.562 6.266 1 97.94 121 ARG A N 1
ATOM 887 C CA . ARG A 1 121 ? 12.344 30.828 6.668 1 97.94 121 ARG A CA 1
ATOM 888 C C . ARG A 1 121 ? 12.562 32.312 6.988 1 97.94 121 ARG A C 1
ATOM 890 O O . ARG A 1 121 ? 13.352 32.625 7.871 1 97.94 121 ARG A O 1
ATOM 897 N N . ARG A 1 122 ? 11.883 33.094 6.301 1 98.25 122 ARG A N 1
ATOM 898 C CA . ARG A 1 122 ? 12 34.531 6.535 1 98.25 122 ARG A CA 1
ATOM 899 C C . ARG A 1 122 ? 11.422 34.906 7.895 1 98.25 122 ARG A C 1
ATOM 901 O O . ARG A 1 122 ? 12.055 35.656 8.656 1 98.25 122 ARG A O 1
ATOM 908 N N . VAL A 1 123 ? 10.289 34.406 8.289 1 98.12 123 VAL A N 1
ATOM 909 C CA . VAL A 1 123 ? 9.578 34.906 9.469 1 98.12 123 VAL A CA 1
ATOM 910 C C . VAL A 1 123 ? 9.977 34.062 10.688 1 98.12 123 VAL A C 1
ATOM 912 O O . VAL A 1 123 ? 9.82 34.531 11.828 1 98.12 123 VAL A O 1
ATOM 915 N N . SER A 1 124 ? 10.422 32.875 10.492 1 97.44 124 SER A N 1
ATOM 916 C CA . SER A 1 124 ? 10.836 31.984 11.562 1 97.44 124 SER A CA 1
ATOM 917 C C . SER A 1 124 ? 11.992 31.094 11.125 1 97.44 124 SER A C 1
ATOM 919 O O . SER A 1 124 ? 11.797 29.891 10.867 1 97.44 124 SER A O 1
ATOM 921 N N . PRO A 1 125 ? 13.188 31.594 11.18 1 95.75 125 PRO A N 1
ATOM 922 C CA . PRO A 1 125 ? 14.352 30.844 10.695 1 95.75 125 PRO A CA 1
ATOM 923 C C . PRO A 1 125 ? 14.641 29.594 11.523 1 95.75 125 PRO A C 1
ATOM 925 O O . PRO A 1 125 ? 15.328 28.688 11.055 1 95.75 125 PRO A O 1
ATOM 928 N N . SER A 1 126 ? 14.109 29.547 12.664 1 94.06 126 SER A N 1
ATOM 929 C CA . SER A 1 126 ? 14.383 28.422 13.539 1 94.06 126 SER A CA 1
ATOM 930 C C . SER A 1 126 ? 13.398 27.281 13.297 1 94.06 126 SER A C 1
ATOM 932 O O . SER A 1 126 ? 13.602 26.156 13.773 1 94.06 126 SER A O 1
ATOM 934 N N . SER A 1 127 ? 12.305 27.547 12.578 1 95.94 127 SER A N 1
ATOM 935 C CA . SER A 1 127 ? 11.328 26.516 12.258 1 95.94 127 SER A CA 1
ATOM 936 C C . SER A 1 127 ? 11.812 25.641 11.094 1 95.94 127 SER A C 1
ATOM 938 O O . SER A 1 127 ? 12.43 26.141 10.156 1 95.94 127 SER A O 1
ATOM 940 N N . GLN A 1 128 ? 11.516 24.375 11.188 1 96.56 128 GLN A N 1
ATOM 941 C CA . GLN A 1 128 ? 11.711 23.5 10.031 1 96.56 128 GLN A CA 1
ATOM 942 C C . GLN A 1 128 ? 10.555 23.641 9.047 1 96.56 128 GLN A C 1
ATOM 944 O O . GLN A 1 128 ? 9.422 23.922 9.445 1 96.56 128 GLN A O 1
ATOM 949 N N . PHE A 1 129 ? 10.883 23.422 7.785 1 97.38 129 PHE A N 1
ATOM 950 C CA . PHE A 1 129 ? 9.852 23.328 6.754 1 97.38 129 PHE A CA 1
ATOM 951 C C . PHE A 1 129 ? 9.688 21.891 6.27 1 97.38 129 PHE A C 1
ATOM 953 O O . PHE A 1 129 ? 10.648 21.281 5.809 1 97.38 129 PHE A O 1
ATOM 960 N N . TRP A 1 130 ? 8.516 21.359 6.418 1 98.56 130 TRP A N 1
ATOM 961 C CA . TRP A 1 130 ? 8.18 20 5.977 1 98.56 130 TRP A CA 1
ATOM 962 C C . TRP A 1 130 ? 7.168 20.047 4.836 1 98.56 130 TRP A C 1
ATOM 964 O O . TRP A 1 130 ? 6.344 20.953 4.758 1 98.56 130 TRP A O 1
ATOM 974 N N . ALA A 1 131 ? 7.262 19.094 3.939 1 98.62 131 ALA A N 1
ATOM 975 C CA . ALA A 1 131 ? 6.324 18.953 2.828 1 98.62 131 ALA A CA 1
ATOM 976 C C . ALA A 1 131 ? 5.719 17.547 2.803 1 98.62 131 ALA A C 1
ATOM 978 O O . ALA A 1 131 ? 6.328 16.594 3.295 1 98.62 131 ALA A O 1
ATOM 979 N N . GLN A 1 132 ? 4.578 17.469 2.299 1 98.56 132 GLN A N 1
ATOM 980 C CA . GLN A 1 132 ? 3.92 16.188 2.066 1 98.56 132 GLN A CA 1
ATOM 981 C C . GLN A 1 132 ? 3.572 16 0.592 1 98.56 132 GLN A C 1
ATOM 983 O O . GLN A 1 132 ? 3.143 16.953 -0.071 1 98.56 132 GLN A O 1
ATOM 988 N N . CYS A 1 133 ? 3.834 14.859 0.035 1 98.12 133 CYS A N 1
ATOM 989 C CA . CYS A 1 133 ? 3.447 14.531 -1.331 1 98.12 133 CYS A CA 1
ATOM 990 C C . CYS A 1 133 ? 3.232 13.023 -1.485 1 98.12 133 CYS A C 1
ATOM 992 O O . CYS A 1 133 ? 3.355 12.273 -0.517 1 98.12 133 CYS A O 1
ATOM 994 N N . GLY A 1 134 ? 2.797 12.625 -2.74 1 98.06 134 GLY A N 1
ATOM 995 C CA . GLY A 1 134 ? 2.418 11.234 -2.922 1 98.06 134 GLY A CA 1
ATOM 996 C C . GLY A 1 134 ? 3.045 10.602 -4.148 1 98.06 134 GLY A C 1
ATOM 997 O O . GLY A 1 134 ? 2.621 9.523 -4.586 1 98.06 134 GLY A O 1
ATOM 998 N N . SER A 1 135 ? 4.086 11.25 -4.758 1 98.5 135 SER A N 1
ATOM 999 C CA . SER A 1 135 ? 4.754 10.688 -5.926 1 98.5 135 SER A CA 1
ATOM 1000 C C . SER A 1 135 ? 6.25 10.984 -5.902 1 98.5 135 SER A C 1
ATOM 1002 O O . SER A 1 135 ? 6.691 11.906 -5.219 1 98.5 135 SER A O 1
ATOM 1004 N N . VAL A 1 136 ? 6.969 10.148 -6.609 1 98.81 136 VAL A N 1
ATOM 1005 C CA . VAL A 1 136 ? 8.422 10.305 -6.691 1 98.81 136 VAL A CA 1
ATOM 1006 C C . VAL A 1 136 ? 8.758 11.633 -7.371 1 98.81 136 VAL A C 1
ATOM 1008 O O . VAL A 1 136 ? 9.617 12.375 -6.891 1 98.81 136 VAL A O 1
ATOM 1011 N N . ALA A 1 137 ? 8.07 11.938 -8.445 1 98.31 137 ALA A N 1
ATOM 1012 C CA . ALA A 1 137 ? 8.336 13.156 -9.211 1 98.31 137 ALA A CA 1
ATOM 1013 C C . ALA A 1 137 ? 8.086 14.398 -8.367 1 98.31 137 ALA A C 1
ATOM 1015 O O . ALA A 1 137 ? 8.867 15.359 -8.414 1 98.31 137 ALA A O 1
ATOM 1016 N N . ALA A 1 138 ? 6.996 14.398 -7.633 1 98.31 138 ALA A N 1
ATOM 1017 C CA . ALA A 1 138 ? 6.691 15.531 -6.762 1 98.31 138 ALA A CA 1
ATOM 1018 C C . ALA A 1 138 ? 7.754 15.688 -5.68 1 98.31 138 ALA A C 1
ATOM 1020 O O . ALA A 1 138 ? 8.203 16.797 -5.398 1 98.31 138 ALA A O 1
ATOM 1021 N N . ALA A 1 139 ? 8.141 14.586 -5.059 1 98.81 139 ALA A N 1
ATOM 1022 C CA . ALA A 1 139 ? 9.156 14.625 -4.008 1 98.81 139 ALA A CA 1
ATOM 1023 C C . ALA A 1 139 ? 10.461 15.227 -4.527 1 98.81 139 ALA A C 1
ATOM 1025 O O . ALA A 1 139 ? 11.07 16.062 -3.863 1 98.81 139 ALA A O 1
ATOM 1026 N N . LEU A 1 140 ? 10.859 14.773 -5.688 1 98.62 140 LEU A N 1
ATOM 1027 C CA . LEU A 1 140 ? 12.078 15.281 -6.301 1 98.62 140 LEU A CA 1
ATOM 1028 C C . LEU A 1 140 ? 11.984 16.781 -6.559 1 98.62 140 LEU A C 1
ATOM 1030 O O . LEU A 1 140 ? 12.906 17.531 -6.234 1 98.62 140 LEU A O 1
ATOM 1034 N N . HIS A 1 141 ? 10.883 17.156 -7.117 1 98.5 141 HIS A N 1
ATOM 1035 C CA . HIS A 1 141 ? 10.695 18.562 -7.438 1 98.5 141 HIS A CA 1
ATOM 1036 C C . HIS A 1 141 ? 10.711 19.422 -6.176 1 98.5 141 HIS A C 1
ATOM 1038 O O . HIS A 1 141 ? 11.375 20.453 -6.137 1 98.5 141 HIS A O 1
ATOM 1044 N N . ILE A 1 142 ? 10.016 19 -5.18 1 98.62 142 ILE A N 1
ATOM 1045 C CA . ILE A 1 142 ? 9.922 19.75 -3.926 1 98.62 142 ILE A CA 1
ATOM 1046 C C . ILE A 1 142 ? 11.289 19.812 -3.262 1 98.62 142 ILE A C 1
ATOM 1048 O O . ILE A 1 142 ? 11.703 20.875 -2.779 1 98.62 142 ILE A O 1
ATOM 1052 N N . ALA A 1 143 ? 11.977 18.688 -3.258 1 98.38 143 ALA A N 1
ATOM 1053 C CA . ALA A 1 143 ? 13.305 18.656 -2.645 1 98.38 143 ALA A CA 1
ATOM 1054 C C . ALA A 1 143 ? 14.25 19.641 -3.324 1 98.38 143 ALA A C 1
ATOM 1056 O O . ALA A 1 143 ? 15.031 20.312 -2.654 1 98.38 143 ALA A O 1
ATOM 1057 N N . ARG A 1 144 ? 14.172 19.719 -4.609 1 97.62 144 ARG A N 1
ATOM 1058 C CA . ARG A 1 144 ? 15.078 20.547 -5.391 1 97.62 144 ARG A CA 1
ATOM 1059 C C . ARG A 1 144 ? 14.75 22.031 -5.23 1 97.62 144 ARG A C 1
ATOM 1061 O O . ARG A 1 144 ? 15.648 22.875 -5.184 1 97.62 144 ARG A O 1
ATOM 1068 N N . THR A 1 145 ? 13.484 22.297 -5.086 1 98 145 THR A N 1
ATOM 1069 C CA . THR A 1 145 ? 13.078 23.688 -5.219 1 98 145 THR A CA 1
ATOM 1070 C C . THR A 1 145 ? 12.812 24.297 -3.85 1 98 145 THR A C 1
ATOM 1072 O O . THR A 1 145 ? 13.164 25.453 -3.609 1 98 145 THR A O 1
ATOM 1075 N N . ALA A 1 146 ? 12.234 23.547 -2.934 1 98.06 146 ALA A N 1
ATOM 1076 C CA . ALA A 1 146 ? 11.844 24.094 -1.637 1 98.06 146 ALA A CA 1
ATOM 1077 C C . ALA A 1 146 ? 12.852 23.703 -0.556 1 98.06 146 ALA A C 1
ATOM 1079 O O . ALA A 1 146 ? 12.859 24.297 0.527 1 98.06 146 ALA A O 1
ATOM 1080 N N . ARG A 1 147 ? 13.672 22.688 -0.752 1 96.88 147 ARG A N 1
ATOM 1081 C CA . ARG A 1 147 ? 14.703 22.203 0.165 1 96.88 147 ARG A CA 1
ATOM 1082 C C . ARG A 1 147 ? 14.133 21.984 1.564 1 96.88 147 ARG A C 1
ATOM 1084 O O . ARG A 1 147 ? 14.664 22.516 2.543 1 96.88 147 ARG A O 1
ATOM 1091 N N . PRO A 1 148 ? 13.078 21.234 1.611 1 97.81 148 PRO A N 1
ATOM 1092 C CA . PRO A 1 148 ? 12.508 20.984 2.936 1 97.81 148 PRO A CA 1
ATOM 1093 C C . PRO A 1 148 ? 13.438 20.188 3.842 1 97.81 148 PRO A C 1
ATOM 1095 O O . PRO A 1 148 ? 14.359 19.531 3.357 1 97.81 148 PRO A O 1
ATOM 1098 N N . ASP A 1 149 ? 13.188 20.328 5.152 1 97.19 149 ASP A N 1
ATOM 1099 C CA . ASP A 1 149 ? 13.922 19.516 6.117 1 97.19 149 ASP A CA 1
ATOM 1100 C C . ASP A 1 149 ? 13.43 18.062 6.109 1 97.19 149 ASP A C 1
ATOM 1102 O O . ASP A 1 149 ? 14.195 17.156 6.418 1 97.19 149 ASP A O 1
ATOM 1106 N N . ALA A 1 150 ? 12.188 17.891 5.754 1 98.31 150 ALA A N 1
ATOM 1107 C CA . ALA A 1 150 ? 11.609 16.547 5.668 1 98.31 150 ALA A CA 1
ATOM 1108 C C . ALA A 1 150 ? 10.477 16.5 4.645 1 98.31 150 ALA A C 1
ATOM 1110 O O . ALA A 1 150 ? 9.82 17.516 4.391 1 98.31 150 ALA A O 1
ATOM 1111 N N . ILE A 1 151 ? 10.281 15.391 4.043 1 98.75 151 ILE A N 1
ATOM 1112 C CA . ILE A 1 151 ? 9.141 15.117 3.176 1 98.75 151 ILE A CA 1
ATOM 1113 C C . ILE A 1 151 ? 8.375 13.906 3.697 1 98.75 151 ILE A C 1
ATOM 1115 O O . ILE A 1 151 ? 8.961 12.844 3.918 1 98.75 151 ILE A O 1
ATOM 1119 N N . CYS A 1 152 ? 7.141 14.109 3.984 1 98.81 152 CYS A N 1
ATOM 1120 C CA . CYS A 1 152 ? 6.242 13.008 4.297 1 98.81 152 CYS A CA 1
ATOM 1121 C C . CYS A 1 152 ? 5.68 12.383 3.021 1 98.81 152 CYS A C 1
ATOM 1123 O O . CYS A 1 152 ? 4.953 13.039 2.273 1 98.81 152 CYS A O 1
ATOM 1125 N N . LEU A 1 153 ? 6.043 11.156 2.771 1 98.88 153 LEU A N 1
ATOM 1126 C CA . LEU A 1 153 ? 5.484 10.406 1.653 1 98.88 153 LEU A CA 1
ATOM 1127 C C . LEU A 1 153 ? 4.184 9.719 2.057 1 98.88 153 LEU A C 1
ATOM 1129 O O . LEU A 1 153 ? 4.199 8.766 2.848 1 98.88 153 LEU A O 1
ATOM 1133 N N . GLN A 1 154 ? 3.131 10.195 1.473 1 98.75 154 GLN A N 1
ATOM 1134 C CA . GLN A 1 154 ? 1.815 9.648 1.794 1 98.75 154 GLN A CA 1
ATOM 1135 C C . GLN A 1 154 ? 1.405 8.578 0.792 1 98.75 154 GLN A C 1
ATOM 1137 O O . GLN A 1 154 ? 1.229 8.859 -0.394 1 98.75 154 GLN A O 1
ATOM 1142 N N . GLY A 1 155 ? 1.269 7.352 1.281 1 98.62 155 GLY A N 1
ATOM 1143 C CA . GLY A 1 155 ? 0.804 6.254 0.448 1 98.62 155 GLY A CA 1
ATOM 1144 C C . GLY A 1 155 ? -0.703 6.242 0.265 1 98.62 155 GLY A C 1
ATOM 1145 O O . GLY A 1 155 ? -1.427 6.93 0.987 1 98.62 155 GLY A O 1
ATOM 1146 N N . VAL A 1 156 ? -1.176 5.371 -0.561 1 98.19 156 VAL A N 1
ATOM 1147 C CA . VAL A 1 156 ? -2.562 5.359 -1.013 1 98.19 156 VAL A CA 1
ATOM 1148 C C . VAL A 1 156 ? -3.463 4.812 0.095 1 98.19 156 VAL A C 1
ATOM 1150 O O . VAL A 1 156 ? -4.688 4.93 0.021 1 98.19 156 VAL A O 1
ATOM 1153 N N . ASP A 1 157 ? -2.875 4.23 1.109 1 98.81 157 ASP A N 1
ATOM 1154 C CA . ASP A 1 157 ? -3.652 3.676 2.213 1 98.81 157 ASP A CA 1
ATOM 1155 C C . ASP A 1 157 ? -4.191 4.781 3.117 1 98.81 157 ASP A C 1
ATOM 1157 O O . ASP A 1 157 ? -5.051 4.535 3.965 1 98.81 157 ASP A O 1
ATOM 1161 N N . ALA A 1 158 ? -3.73 6.012 2.938 1 98.75 158 ALA A N 1
ATOM 1162 C CA . ALA A 1 158 ? -4.066 7.121 3.826 1 98.75 158 ALA A CA 1
ATOM 1163 C C . ALA A 1 158 ? -5.539 7.5 3.693 1 98.75 158 ALA A C 1
ATOM 1165 O O . ALA A 1 158 ? -6.121 7.391 2.611 1 98.75 158 ALA A O 1
ATOM 1166 N N . GLY A 1 159 ? -6.109 7.902 4.789 1 98.44 159 GLY A N 1
ATOM 1167 C CA . GLY A 1 159 ? -7.41 8.547 4.75 1 98.44 159 GLY A CA 1
ATOM 1168 C C . GLY A 1 159 ? -7.344 10 4.328 1 98.44 159 GLY A C 1
ATOM 1169 O O . GLY A 1 159 ? -6.297 10.648 4.457 1 98.44 159 GLY A O 1
ATOM 1170 N N . GLY A 1 160 ? -8.477 10.461 3.898 1 97.56 160 GLY A N 1
ATOM 1171 C CA . GLY A 1 160 ? -8.508 11.852 3.459 1 97.56 160 GLY A CA 1
ATOM 1172 C C . GLY A 1 160 ? -7.973 12.039 2.053 1 97.56 160 GLY A C 1
ATOM 1173 O O . GLY A 1 160 ? -8.07 11.141 1.216 1 97.56 160 GLY A O 1
ATOM 1174 N N . HIS A 1 161 ? -7.492 13.195 1.755 1 96.94 161 HIS A N 1
ATOM 1175 C CA . HIS A 1 161 ? -7.16 13.57 0.385 1 96.94 161 HIS A CA 1
ATOM 1176 C C . HIS A 1 161 ? -5.77 13.078 0.002 1 96.94 161 HIS A C 1
ATOM 1178 O O . HIS A 1 161 ? -4.875 13.016 0.847 1 96.94 161 HIS A O 1
ATOM 1184 N N . GLY A 1 162 ? -5.594 12.734 -1.158 1 95.75 162 GLY A N 1
ATOM 1185 C CA . GLY A 1 162 ? -4.352 12.336 -1.8 1 95.75 162 GLY A CA 1
ATOM 1186 C C . GLY A 1 162 ? -4.488 12.141 -3.299 1 95.75 162 GLY A C 1
ATOM 1187 O O . GLY A 1 162 ? -5.547 12.414 -3.869 1 95.75 162 GLY A O 1
ATOM 1188 N N . LEU A 1 163 ? -3.41 11.734 -3.904 1 94.88 163 LEU A N 1
ATOM 1189 C CA . LEU A 1 163 ? -3.428 11.477 -5.34 1 94.88 163 LEU A CA 1
ATOM 1190 C C . LEU A 1 163 ? -4.359 10.312 -5.668 1 94.88 163 LEU A C 1
ATOM 1192 O O . LEU A 1 163 ? -4.387 9.312 -4.949 1 94.88 163 LEU A O 1
ATOM 1196 N N . GLU A 1 164 ? -5.102 10.523 -6.727 1 93.81 164 GLU A N 1
ATOM 1197 C CA . GLU A 1 164 ? -5.973 9.461 -7.207 1 93.81 164 GLU A CA 1
ATOM 1198 C C . GLU A 1 164 ? -5.172 8.227 -7.602 1 93.81 164 GLU A C 1
ATOM 1200 O O . GLU A 1 164 ? -5.539 7.102 -7.258 1 93.81 164 GLU A O 1
ATOM 1205 N N . GLN A 1 165 ? -4.156 8.469 -8.367 1 94.31 165 GLN A N 1
ATOM 1206 C CA . GLN A 1 165 ? -3.213 7.414 -8.734 1 94.31 165 GLN A CA 1
ATOM 1207 C C . GLN A 1 165 ? -1.976 7.449 -7.844 1 94.31 165 GLN A C 1
ATOM 1209 O O . GLN A 1 165 ? -1.41 8.516 -7.598 1 94.31 165 GLN A O 1
ATOM 1214 N N . GLY A 1 166 ? -1.625 6.293 -7.34 1 97.06 166 GLY A N 1
ATOM 1215 C CA . GLY A 1 166 ? -0.464 6.277 -6.465 1 97.06 166 GLY A CA 1
ATOM 1216 C C . GLY A 1 166 ? -0.065 4.879 -6.027 1 97.06 166 GLY A C 1
ATOM 1217 O O . GLY A 1 166 ? -0.536 3.891 -6.594 1 97.06 166 GLY A O 1
ATOM 1218 N N . ALA A 1 167 ? 0.869 4.832 -5.137 1 98.69 167 ALA A N 1
ATOM 1219 C CA . ALA A 1 167 ? 1.411 3.607 -4.555 1 98.69 167 ALA A CA 1
ATOM 1220 C C . ALA A 1 167 ? 1.363 3.658 -3.029 1 98.69 167 ALA A C 1
ATOM 1222 O O . ALA A 1 167 ? 1.192 4.73 -2.443 1 98.69 167 ALA A O 1
ATOM 1223 N N . SER A 1 168 ? 1.328 2.516 -2.414 1 98.81 168 SER A N 1
ATOM 1224 C CA . SER A 1 168 ? 1.587 2.492 -0.979 1 98.81 168 SER A CA 1
ATOM 1225 C C . SER A 1 168 ? 3.047 2.809 -0.674 1 98.81 168 SER A C 1
ATOM 1227 O O . SER A 1 168 ? 3.859 2.951 -1.59 1 98.81 168 SER A O 1
ATOM 1229 N N . ILE A 1 169 ? 3.35 2.879 0.611 1 98.88 169 ILE A N 1
ATOM 1230 C CA . ILE A 1 169 ? 4.707 3.232 1.015 1 98.88 169 ILE A CA 1
ATOM 1231 C C . ILE A 1 169 ? 5.66 2.084 0.686 1 98.88 169 ILE A C 1
ATOM 1233 O O . ILE A 1 169 ? 6.879 2.27 0.651 1 98.88 169 ILE A O 1
ATOM 1237 N N . ILE A 1 170 ? 5.172 0.9 0.352 1 98.88 170 ILE A N 1
ATOM 1238 C CA . ILE A 1 170 ? 6 -0.263 0.056 1 98.88 170 ILE A CA 1
ATOM 1239 C C . ILE A 1 170 ? 6.871 0.022 -1.166 1 98.88 170 ILE A C 1
ATOM 1241 O O . ILE A 1 170 ? 8.055 -0.331 -1.189 1 98.88 170 ILE A O 1
ATOM 1245 N N . SER A 1 171 ? 6.305 0.646 -2.164 1 98.75 171 SER A N 1
ATOM 1246 C CA . SER A 1 171 ? 7.062 0.93 -3.377 1 98.75 171 SER A CA 1
ATOM 1247 C C . SER A 1 171 ? 7.449 2.404 -3.457 1 98.75 171 SER A C 1
ATOM 1249 O O . SER A 1 171 ? 8.539 2.742 -3.916 1 98.75 171 SER A O 1
ATOM 1251 N N . LEU A 1 172 ? 6.594 3.275 -2.957 1 98.88 172 LEU A N 1
ATOM 1252 C CA . LEU A 1 172 ? 6.812 4.715 -3.043 1 98.88 172 LEU A CA 1
ATOM 1253 C C . LEU A 1 172 ? 8.07 5.121 -2.281 1 98.88 172 LEU A C 1
ATOM 1255 O O . LEU A 1 172 ? 8.867 5.922 -2.771 1 98.88 172 LEU A O 1
ATOM 1259 N N . PHE A 1 173 ? 8.234 4.586 -1.098 1 98.69 173 PHE A N 1
ATOM 1260 C CA . PHE A 1 173 ? 9.305 5.012 -0.202 1 98.69 173 PHE A CA 1
ATOM 1261 C C . PHE A 1 173 ? 10.664 4.648 -0.776 1 98.69 173 PHE A C 1
ATOM 1263 O O . PHE A 1 173 ? 11.508 5.523 -0.998 1 98.69 173 PHE A O 1
ATOM 1270 N N . PRO A 1 174 ? 10.938 3.311 -1.111 1 98.69 174 PRO A N 1
ATOM 1271 C CA . PRO A 1 174 ? 12.266 2.988 -1.656 1 98.69 174 PRO A CA 1
ATOM 1272 C C . PRO A 1 174 ? 12.531 3.668 -2.998 1 98.69 174 PRO A C 1
ATOM 1274 O O . PRO A 1 174 ? 13.664 4.055 -3.283 1 98.69 174 PRO A O 1
ATOM 1277 N N . GLU A 1 175 ? 11.531 3.797 -3.826 1 98.81 175 GLU A N 1
ATOM 1278 C CA . GLU A 1 175 ? 11.742 4.438 -5.121 1 98.81 175 GLU A CA 1
ATOM 1279 C C . GLU A 1 175 ? 12.141 5.902 -4.953 1 98.81 175 GLU A C 1
ATOM 1281 O O . GLU A 1 175 ? 13.008 6.402 -5.672 1 98.81 175 GLU A O 1
ATOM 1286 N N . THR A 1 176 ? 11.469 6.59 -4.012 1 98.88 176 THR A N 1
ATOM 1287 C CA . THR A 1 176 ? 11.812 7.98 -3.732 1 98.88 176 THR A CA 1
ATOM 1288 C C . THR A 1 176 ? 13.227 8.086 -3.17 1 98.88 176 THR A C 1
ATOM 1290 O O . THR A 1 176 ? 14.008 8.938 -3.594 1 98.88 176 THR A O 1
ATOM 1293 N N . ALA A 1 177 ? 13.539 7.234 -2.205 1 98.31 177 ALA A N 1
ATOM 1294 C CA . ALA A 1 177 ? 14.875 7.227 -1.622 1 98.31 177 ALA A CA 1
ATOM 1295 C C . ALA A 1 177 ? 15.945 7.027 -2.695 1 98.31 177 ALA A C 1
ATOM 1297 O O . ALA A 1 177 ? 16.969 7.703 -2.693 1 98.31 177 ALA A O 1
ATOM 1298 N N . ASP A 1 178 ? 15.703 6.078 -3.605 1 98.31 178 ASP A N 1
ATOM 1299 C CA . ASP A 1 178 ? 16.641 5.828 -4.691 1 98.31 178 ASP A CA 1
ATOM 1300 C C . ASP A 1 178 ? 16.781 7.047 -5.598 1 98.31 178 ASP A C 1
ATOM 1302 O O . ASP A 1 178 ? 17.875 7.383 -6.039 1 98.31 178 ASP A O 1
ATOM 1306 N N . ALA A 1 179 ? 15.633 7.652 -5.906 1 98.44 179 ALA A N 1
ATOM 1307 C CA . ALA A 1 179 ? 15.656 8.852 -6.746 1 98.44 179 ALA A CA 1
ATOM 1308 C C . ALA A 1 179 ? 16.469 9.961 -6.094 1 98.44 179 ALA A C 1
ATOM 1310 O O . ALA A 1 179 ? 17.234 10.656 -6.77 1 98.44 179 ALA A O 1
ATOM 1311 N N . PHE A 1 180 ? 16.297 10.172 -4.793 1 98.25 180 PHE A N 1
ATOM 1312 C CA . PHE A 1 180 ? 17.062 11.172 -4.055 1 98.25 180 PHE A CA 1
ATOM 1313 C C . PHE A 1 180 ? 18.547 10.875 -4.117 1 98.25 180 PHE A C 1
ATOM 1315 O O . PHE A 1 180 ? 19.359 11.766 -4.367 1 98.25 180 PHE A O 1
ATOM 1322 N N . ARG A 1 181 ? 18.891 9.609 -3.891 1 97.31 181 ARG A N 1
ATOM 1323 C CA . ARG A 1 181 ? 20.297 9.211 -3.947 1 97.31 181 ARG A CA 1
ATOM 1324 C C . ARG A 1 181 ? 20.906 9.508 -5.316 1 97.31 181 ARG A C 1
ATOM 1326 O O . ARG A 1 181 ? 22 10.047 -5.414 1 97.31 181 ARG A O 1
ATOM 1333 N N . LYS A 1 182 ? 20.188 9.133 -6.355 1 97.38 182 LYS A N 1
ATOM 1334 C CA . LYS A 1 182 ? 20.656 9.328 -7.727 1 97.38 182 LYS A CA 1
ATOM 1335 C C . LYS A 1 182 ? 20.875 10.812 -8.023 1 97.38 182 LYS A C 1
ATOM 1337 O O . LYS A 1 182 ? 21.797 11.164 -8.766 1 97.38 182 LYS A O 1
ATOM 1342 N N . GLU A 1 183 ? 20.078 11.609 -7.383 1 97.12 183 GLU A N 1
ATOM 1343 C CA . GLU A 1 183 ? 20.141 13.039 -7.652 1 97.12 183 GLU A CA 1
ATOM 1344 C C . GLU A 1 183 ? 21.031 13.75 -6.633 1 97.12 183 GLU A C 1
ATOM 1346 O O . GLU A 1 183 ? 21.156 14.977 -6.668 1 97.12 183 GLU A O 1
ATOM 1351 N N . GLY A 1 184 ? 21.594 13.078 -5.68 1 96.69 184 GLY A N 1
ATOM 1352 C CA . GLY A 1 184 ? 22.484 13.648 -4.688 1 96.69 184 GLY A CA 1
ATOM 1353 C C . GLY A 1 184 ? 21.766 14.469 -3.631 1 96.69 184 GLY A C 1
ATOM 1354 O O . GLY A 1 184 ? 22.328 15.422 -3.088 1 96.69 184 GLY A O 1
ATOM 1355 N N . ILE A 1 185 ? 20.531 14.156 -3.42 1 95.81 185 ILE A N 1
ATOM 1356 C CA . ILE A 1 185 ? 19.75 14.805 -2.373 1 95.81 185 ILE A CA 1
ATOM 1357 C C . ILE A 1 185 ? 19.984 14.102 -1.04 1 95.81 185 ILE A C 1
ATOM 1359 O O . ILE A 1 185 ? 19.609 12.938 -0.872 1 95.81 185 ILE A O 1
ATOM 1363 N N . ASP A 1 186 ? 20.594 14.562 0.031 1 89.31 186 ASP A N 1
ATOM 1364 C CA . ASP A 1 186 ? 20.938 13.875 1.271 1 89.31 186 ASP A CA 1
ATOM 1365 C C . ASP A 1 186 ? 20.438 14.648 2.488 1 89.31 186 ASP A C 1
ATOM 1367 O O . ASP A 1 186 ? 20.375 14.109 3.596 1 89.31 186 ASP A O 1
ATOM 1371 N N . GLY A 1 187 ? 19.906 15.672 2.484 1 90.44 187 GLY A N 1
ATOM 1372 C CA . GLY A 1 187 ? 19.547 16.516 3.619 1 90.44 187 GLY A CA 1
ATOM 1373 C C . GLY A 1 187 ? 18.062 16.562 3.893 1 90.44 187 GLY A C 1
ATOM 1374 O O . GLY A 1 187 ? 17.609 17.297 4.762 1 90.44 187 GLY A O 1
ATOM 1375 N N . VAL A 1 188 ? 17.297 15.742 3.25 1 97.06 188 VAL A N 1
ATOM 1376 C CA . VAL A 1 188 ? 15.844 15.742 3.41 1 97.06 188 VAL A CA 1
ATOM 1377 C C . VAL A 1 188 ? 15.398 14.438 4.07 1 97.06 188 VAL A C 1
ATOM 1379 O O . VAL A 1 188 ? 15.578 13.359 3.502 1 97.06 188 VAL A O 1
ATOM 1382 N N . ALA A 1 189 ? 14.93 14.523 5.324 1 97.38 189 ALA A N 1
ATOM 1383 C CA . ALA A 1 189 ? 14.406 13.336 6 1 97.38 189 ALA A CA 1
ATOM 1384 C C . ALA A 1 189 ? 13.125 12.844 5.332 1 97.38 189 ALA A C 1
ATOM 1386 O O . ALA A 1 189 ? 12.305 13.648 4.883 1 97.38 189 ALA A O 1
ATOM 1387 N N . LEU A 1 190 ? 12.953 11.555 5.23 1 98.12 190 LEU A N 1
ATOM 1388 C CA . LEU A 1 190 ? 11.734 10.984 4.668 1 98.12 190 LEU A CA 1
ATOM 1389 C C . LEU A 1 190 ? 10.875 10.352 5.762 1 98.12 190 LEU A C 1
ATOM 1391 O O . LEU A 1 190 ? 11.383 9.602 6.594 1 98.12 190 LEU A O 1
ATOM 1395 N N . LEU A 1 191 ? 9.617 10.742 5.773 1 98.69 191 LEU A N 1
ATOM 1396 C CA . LEU A 1 191 ? 8.617 10.219 6.691 1 98.69 191 LEU A CA 1
ATOM 1397 C C . LEU A 1 191 ? 7.551 9.422 5.938 1 98.69 191 LEU A C 1
ATOM 1399 O O . LEU A 1 191 ? 7.297 9.688 4.758 1 98.69 191 LEU A O 1
ATOM 1403 N N . ALA A 1 192 ? 7 8.453 6.609 1 98.88 192 ALA A N 1
ATOM 1404 C CA . ALA A 1 192 ? 6.023 7.586 5.953 1 98.88 192 ALA A CA 1
ATOM 1405 C C . ALA A 1 192 ? 4.633 7.781 6.551 1 98.88 192 ALA A C 1
ATOM 1407 O O . ALA A 1 192 ? 4.48 7.859 7.773 1 98.88 192 ALA A O 1
ATOM 1408 N N . ALA A 1 193 ? 3.646 7.879 5.684 1 98.81 193 ALA A N 1
ATOM 1409 C CA . ALA A 1 193 ? 2.242 7.945 6.082 1 98.81 193 ALA A CA 1
ATOM 1410 C C . ALA A 1 193 ? 1.376 7.062 5.188 1 98.81 193 ALA A C 1
ATOM 1412 O O . ALA A 1 193 ? 1.685 6.871 4.008 1 98.81 193 ALA A O 1
ATOM 1413 N N . GLY A 1 194 ? 0.311 6.594 5.77 1 98.75 194 GLY A N 1
ATOM 1414 C CA . GLY A 1 194 ? -0.665 5.809 5.031 1 98.75 194 GLY A CA 1
ATOM 1415 C C . GLY A 1 194 ? -0.813 4.395 5.562 1 98.75 194 GLY A C 1
ATOM 1416 O O . GLY A 1 194 ? 0.046 3.543 5.324 1 98.75 194 GLY A O 1
ATOM 1417 N N . GLY A 1 195 ? -1.88 4.148 6.215 1 98.69 195 GLY A N 1
ATOM 1418 C CA . GLY A 1 195 ? -2.244 2.811 6.652 1 98.69 195 GLY A CA 1
ATOM 1419 C C . GLY A 1 195 ? -1.544 2.391 7.93 1 98.69 195 GLY A C 1
ATOM 1420 O O . GLY A 1 195 ?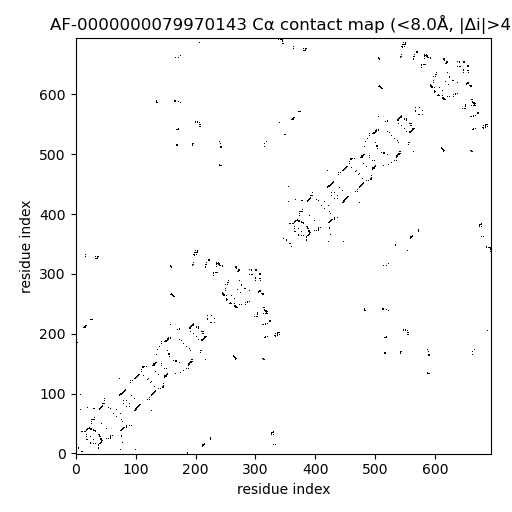 -1.784 1.296 8.445 1 98.69 195 GLY A O 1
ATOM 1421 N N . ILE A 1 196 ? -0.678 3.225 8.5 1 98.88 196 ILE A N 1
ATOM 1422 C CA . ILE A 1 196 ? 0.105 2.895 9.688 1 98.88 196 ILE A CA 1
ATOM 1423 C C . ILE A 1 196 ? -0.708 3.197 10.938 1 98.88 196 ILE A C 1
ATOM 1425 O O . ILE A 1 196 ? -1.065 4.352 11.195 1 98.88 196 ILE A O 1
ATOM 1429 N N . VAL A 1 197 ? -0.965 2.129 11.742 1 98.44 197 VAL A N 1
ATOM 1430 C CA . VAL A 1 197 ? -1.823 2.369 12.898 1 98.44 197 VAL A CA 1
ATOM 1431 C C . VAL A 1 197 ? -1.205 1.734 14.141 1 98.44 197 VAL A C 1
ATOM 1433 O O . VAL A 1 197 ? -1.62 2.025 15.266 1 98.44 197 VAL A O 1
ATOM 1436 N N . ASP A 1 198 ? -0.193 0.867 13.977 1 98.69 198 ASP A N 1
ATOM 1437 C CA . ASP A 1 198 ? 0.406 0.198 15.125 1 98.69 198 ASP A CA 1
ATOM 1438 C C . ASP A 1 198 ? 1.896 -0.051 14.898 1 98.69 198 ASP A C 1
ATOM 1440 O O . ASP A 1 198 ? 2.48 0.468 13.945 1 98.69 198 ASP A O 1
ATOM 1444 N N . GLY A 1 199 ? 2.494 -0.757 15.867 1 98.81 199 GLY A N 1
ATOM 1445 C CA . GLY A 1 199 ? 3.932 -0.979 15.844 1 98.81 199 GLY A CA 1
ATOM 1446 C C . GLY A 1 199 ? 4.398 -1.762 14.633 1 98.81 199 GLY A C 1
ATOM 1447 O O . GLY A 1 199 ? 5.527 -1.59 14.172 1 98.81 199 GLY A O 1
ATOM 1448 N N . ARG A 1 200 ? 3.596 -2.666 14.086 1 98.81 200 ARG A N 1
ATOM 1449 C CA . ARG A 1 200 ? 3.959 -3.453 12.914 1 98.81 200 ARG A CA 1
ATOM 1450 C C . ARG A 1 200 ? 4.141 -2.561 11.688 1 98.81 200 ARG A C 1
ATOM 1452 O O . ARG A 1 200 ? 5.145 -2.664 10.977 1 98.81 200 ARG A O 1
ATOM 1459 N N . GLY A 1 201 ? 3.107 -1.626 11.484 1 98.88 201 GLY A N 1
ATOM 1460 C CA . GLY A 1 201 ? 3.244 -0.667 10.398 1 98.88 201 GLY A CA 1
ATOM 1461 C C . GLY A 1 201 ? 4.438 0.255 10.562 1 98.88 201 GLY A C 1
ATOM 1462 O O . GLY A 1 201 ? 5.129 0.565 9.594 1 98.88 201 GLY A O 1
ATOM 1463 N N . ALA A 1 202 ? 4.672 0.698 11.781 1 98.88 202 ALA A N 1
ATOM 1464 C CA . ALA A 1 202 ? 5.812 1.568 12.055 1 98.88 202 ALA A CA 1
ATOM 1465 C C . ALA A 1 202 ? 7.133 0.845 11.797 1 98.88 202 ALA A C 1
ATOM 1467 O O . ALA A 1 202 ? 8.039 1.399 11.172 1 98.88 202 ALA A O 1
ATOM 1468 N N . ALA A 1 203 ? 7.234 -0.403 12.242 1 98.75 203 ALA A N 1
ATOM 1469 C CA . ALA A 1 203 ? 8.438 -1.197 12.008 1 98.75 203 ALA A CA 1
ATOM 1470 C C . ALA A 1 203 ? 8.68 -1.397 10.516 1 98.75 203 ALA A C 1
ATOM 1472 O O . ALA A 1 203 ? 9.82 -1.302 10.047 1 98.75 203 ALA A O 1
ATOM 1473 N N . ALA A 1 204 ? 7.641 -1.693 9.812 1 98.88 204 ALA A N 1
ATOM 1474 C CA . ALA A 1 204 ? 7.746 -1.854 8.367 1 98.88 204 ALA A CA 1
ATOM 1475 C C . ALA A 1 204 ? 8.273 -0.58 7.711 1 98.88 204 ALA A C 1
ATOM 1477 O O . ALA A 1 204 ? 9.141 -0.636 6.84 1 98.88 204 ALA A O 1
ATOM 1478 N N . ALA A 1 205 ? 7.723 0.569 8.141 1 98.81 205 ALA A N 1
ATOM 1479 C CA . ALA A 1 205 ? 8.164 1.848 7.59 1 98.81 205 ALA A CA 1
ATOM 1480 C C . ALA A 1 205 ? 9.641 2.092 7.887 1 98.81 205 ALA A C 1
ATOM 1482 O O . ALA A 1 205 ? 10.383 2.57 7.027 1 98.81 205 ALA A O 1
ATOM 1483 N N . VAL A 1 206 ? 10.055 1.79 9.07 1 98.12 206 VAL A N 1
ATOM 1484 C CA . VAL A 1 206 ? 11.453 1.941 9.445 1 98.12 206 VAL A CA 1
ATOM 1485 C C . VAL A 1 206 ? 12.328 1.041 8.578 1 98.12 206 VAL A C 1
ATOM 1487 O O . VAL A 1 206 ? 13.391 1.456 8.117 1 98.12 206 VAL A O 1
ATOM 1490 N N . ALA A 1 207 ? 11.867 -0.161 8.312 1 98.12 207 ALA A N 1
ATOM 1491 C CA . ALA A 1 207 ? 12.594 -1.088 7.453 1 98.12 207 ALA A CA 1
ATOM 1492 C C . ALA A 1 207 ? 12.734 -0.531 6.039 1 98.12 207 ALA A C 1
ATOM 1494 O O . ALA A 1 207 ? 13.727 -0.786 5.359 1 98.12 207 ALA A O 1
ATOM 1495 N N . LEU A 1 208 ? 11.781 0.224 5.645 1 98.62 208 LEU A N 1
ATOM 1496 C CA . LEU A 1 208 ? 11.82 0.842 4.324 1 98.62 208 LEU A CA 1
ATOM 1497 C C . LEU A 1 208 ? 12.789 2.02 4.301 1 98.62 208 LEU A C 1
ATOM 1499 O O . LEU A 1 208 ? 13.18 2.488 3.23 1 98.62 208 LEU A O 1
ATOM 1503 N N . GLY A 1 209 ? 13.086 2.59 5.457 1 96.19 209 GLY A N 1
ATOM 1504 C CA . GLY A 1 209 ? 14.055 3.672 5.543 1 96.19 209 GLY A CA 1
ATOM 1505 C C . GLY A 1 209 ? 13.477 4.941 6.141 1 96.19 209 GLY A C 1
ATOM 1506 O O . GLY A 1 209 ? 14.117 5.992 6.121 1 96.19 209 GLY A O 1
ATOM 1507 N N . ALA A 1 210 ? 12.289 4.848 6.668 1 97.38 210 ALA A N 1
ATOM 1508 C CA . ALA A 1 210 ? 11.633 6.043 7.195 1 97.38 210 ALA A CA 1
ATOM 1509 C C . ALA A 1 210 ? 12.289 6.496 8.5 1 97.38 210 ALA A C 1
ATOM 1511 O O . ALA A 1 210 ? 12.641 5.668 9.344 1 97.38 210 ALA A O 1
ATOM 1512 N N . GLU A 1 211 ? 12.398 7.785 8.695 1 95.81 211 GLU A N 1
ATOM 1513 C CA . GLU A 1 211 ? 12.93 8.367 9.93 1 95.81 211 GLU A CA 1
ATOM 1514 C C . GLU A 1 211 ? 11.828 8.555 10.961 1 95.81 211 GLU A C 1
ATOM 1516 O O . GLU A 1 211 ? 12.109 8.805 12.141 1 95.81 211 GLU A O 1
ATOM 1521 N N . GLY A 1 212 ? 10.664 8.453 10.555 1 96.88 212 GLY A N 1
ATOM 1522 C CA . GLY A 1 212 ? 9.461 8.57 11.375 1 96.88 212 GLY A CA 1
ATOM 1523 C C . GLY A 1 212 ? 8.195 8.18 10.633 1 96.88 212 GLY A C 1
ATOM 1524 O O . GLY A 1 212 ? 8.219 7.973 9.422 1 96.88 212 GLY A O 1
ATOM 1525 N N . VAL A 1 213 ? 7.172 8.023 11.406 1 98.81 213 VAL A N 1
ATOM 1526 C CA . VAL A 1 213 ? 5.887 7.648 10.82 1 98.81 213 VAL A CA 1
ATOM 1527 C C . VAL A 1 213 ? 4.816 8.656 11.242 1 98.81 213 VAL A C 1
ATOM 1529 O O . VAL A 1 213 ? 4.852 9.18 12.352 1 98.81 213 VAL A O 1
ATOM 1532 N N . VAL A 1 214 ? 3.918 8.922 10.32 1 98.94 214 VAL A N 1
ATOM 1533 C CA . VAL A 1 214 ? 2.795 9.828 10.516 1 98.94 214 VAL A CA 1
ATOM 1534 C C . VAL A 1 214 ? 1.488 9.039 10.555 1 98.94 214 VAL A C 1
ATOM 1536 O O . VAL A 1 214 ? 1.172 8.312 9.609 1 98.94 214 VAL A O 1
ATOM 1539 N N . LEU A 1 215 ? 0.786 9.141 11.688 1 98.94 215 LEU A N 1
ATOM 1540 C CA . LEU A 1 215 ? -0.495 8.461 11.852 1 98.94 215 LEU A CA 1
ATOM 1541 C C . LEU A 1 215 ? -1.646 9.461 11.844 1 98.94 215 LEU A C 1
ATOM 1543 O O . LEU A 1 215 ? -1.593 10.477 12.547 1 98.94 215 LEU A O 1
ATOM 1547 N N . GLY A 1 216 ? -2.602 9.227 11.023 1 98.69 216 GLY A N 1
ATOM 1548 C CA . GLY A 1 216 ? -3.812 10.039 11 1 98.69 216 GLY A CA 1
ATOM 1549 C C . GLY A 1 216 ? -5.008 9.336 11.609 1 98.69 216 GLY A C 1
ATOM 1550 O O . GLY A 1 216 ? -5.34 9.555 12.781 1 98.69 216 GLY A O 1
ATOM 1551 N N . THR A 1 217 ? -5.449 8.234 10.984 1 98.88 217 THR A N 1
ATOM 1552 C CA . THR A 1 217 ? -6.656 7.516 11.375 1 98.88 217 THR A CA 1
ATOM 1553 C C . THR A 1 217 ? -6.539 6.992 12.805 1 98.88 217 THR A C 1
ATOM 1555 O O . THR A 1 217 ? -7.516 7.008 13.555 1 98.88 217 THR A O 1
ATOM 1558 N N . LYS A 1 218 ? -5.414 6.523 13.211 1 98.88 218 LYS A N 1
ATOM 1559 C CA . LYS A 1 218 ? -5.219 6.004 14.562 1 98.88 218 LYS A CA 1
ATOM 1560 C C . LYS A 1 218 ? -5.52 7.07 15.609 1 98.88 218 LYS A C 1
ATOM 1562 O O . LYS A 1 218 ? -6.156 6.789 16.625 1 98.88 218 LYS A O 1
ATOM 1567 N N . PHE A 1 219 ? -5.109 8.281 15.336 1 98.88 219 PHE A N 1
ATOM 1568 C CA . PHE A 1 219 ? -5.258 9.352 16.328 1 98.88 219 PHE A CA 1
ATOM 1569 C C . PHE A 1 219 ? -6.688 9.883 16.344 1 98.88 219 PHE A C 1
ATOM 1571 O O . PHE A 1 219 ? -7.074 10.602 17.25 1 98.88 219 PHE A O 1
ATOM 1578 N N . LEU A 1 220 ? -7.531 9.539 15.336 1 98.69 220 LEU A N 1
ATOM 1579 C CA . LEU A 1 220 ? -8.953 9.852 15.398 1 98.69 220 LEU A CA 1
ATOM 1580 C C . LEU A 1 220 ? -9.625 9.078 16.531 1 98.69 220 LEU A C 1
ATOM 1582 O O . LEU A 1 220 ? -10.75 9.406 16.922 1 98.69 220 LEU A O 1
ATOM 1586 N N . ALA A 1 221 ? -8.961 8.07 17 1 98.56 221 ALA A N 1
ATOM 1587 C CA . ALA A 1 221 ? -9.445 7.309 18.141 1 98.56 221 ALA A CA 1
ATOM 1588 C C . ALA A 1 221 ? -8.664 7.66 19.406 1 98.56 221 ALA A C 1
ATOM 1590 O O . ALA A 1 221 ? -8.352 6.785 20.219 1 98.56 221 ALA A O 1
ATOM 1591 N N . SER A 1 222 ? -8.234 8.859 19.562 1 98.75 222 SER A N 1
ATOM 1592 C CA . SER A 1 222 ? -7.613 9.359 20.797 1 98.75 222 SER A CA 1
ATOM 1593 C C . SER A 1 222 ? -8.594 10.211 21.594 1 98.75 222 SER A C 1
ATOM 1595 O O . SER A 1 222 ? -9.57 10.719 21.047 1 98.75 222 SER A O 1
ATOM 1597 N N . HIS A 1 223 ? -8.297 10.391 22.922 1 98.62 223 HIS A N 1
ATOM 1598 C CA . HIS A 1 223 ? -9.148 11.195 23.797 1 98.62 223 HIS A CA 1
ATOM 1599 C C . HIS A 1 223 ? -9.031 12.68 23.453 1 98.62 223 HIS A C 1
ATOM 1601 O O . HIS A 1 223 ? -9.984 13.438 23.641 1 98.62 223 HIS A O 1
ATOM 1607 N N . GLU A 1 224 ? -7.938 13.055 22.859 1 98.69 224 GLU A N 1
ATOM 1608 C CA . GLU A 1 224 ? -7.582 14.469 22.766 1 98.69 224 GLU A CA 1
ATOM 1609 C C . GLU A 1 224 ? -8.008 15.039 21.406 1 98.69 224 GLU A C 1
ATOM 1611 O O . GLU A 1 224 ? -7.98 16.266 21.219 1 98.69 224 GLU A O 1
ATOM 1616 N N . VAL A 1 225 ? -8.414 14.164 20.422 1 98.38 225 VAL A N 1
ATOM 1617 C CA . VAL A 1 225 ? -8.742 14.617 19.062 1 98.38 225 VAL A CA 1
ATOM 1618 C C . VAL A 1 225 ? -10.078 15.352 19.078 1 98.38 225 VAL A C 1
ATOM 1620 O O . VAL A 1 225 ? -10.93 15.086 19.922 1 98.38 225 VAL A O 1
ATOM 1623 N N . ILE A 1 226 ? -10.211 16.312 18.219 1 96.94 226 ILE A N 1
ATOM 1624 C CA . ILE A 1 226 ? -11.492 16.984 18 1 96.94 226 ILE A CA 1
ATOM 1625 C C . ILE A 1 226 ? -12.312 16.188 16.984 1 96.94 226 ILE A C 1
ATOM 1627 O O . ILE A 1 226 ? -12.117 16.328 15.766 1 96.94 226 ILE A O 1
ATOM 1631 N N . VAL A 1 227 ? -13.289 15.375 17.453 1 95.88 227 VAL A N 1
ATOM 1632 C CA . VAL A 1 227 ? -14.039 14.539 16.516 1 95.88 227 VAL A CA 1
ATOM 1633 C C . VAL A 1 227 ? -15.43 14.266 17.094 1 95.88 227 VAL A C 1
ATOM 1635 O O . VAL A 1 227 ? -15.617 14.211 18.312 1 95.88 227 VAL A O 1
ATOM 1638 N N . ASN A 1 228 ? -16.422 14.188 16.234 1 95.62 228 ASN A N 1
ATOM 1639 C CA . ASN A 1 228 ? -17.781 13.789 16.609 1 95.62 228 ASN A CA 1
ATOM 1640 C C . ASN A 1 228 ? -17.797 12.383 17.188 1 95.62 228 ASN A C 1
ATOM 1642 O O . ASN A 1 228 ? -17.109 11.492 16.719 1 95.62 228 ASN A O 1
ATOM 1646 N N . GLU A 1 229 ? -18.641 12.219 18.219 1 95.69 229 GLU A N 1
ATOM 1647 C CA . GLU A 1 229 ? -18.703 10.938 18.922 1 95.69 229 GLU A CA 1
ATOM 1648 C C . GLU A 1 229 ? -19.156 9.82 17.984 1 95.69 229 GLU A C 1
ATOM 1650 O O . GLU A 1 229 ? -18.641 8.703 18.062 1 95.69 229 GLU A O 1
ATOM 1655 N N . THR A 1 230 ? -20.125 10.133 17.188 1 96.81 230 THR A N 1
ATOM 1656 C CA . THR A 1 230 ? -20.625 9.141 16.25 1 96.81 230 THR A CA 1
ATOM 1657 C C . THR A 1 230 ? -19.547 8.742 15.258 1 96.81 230 THR A C 1
ATOM 1659 O O . THR A 1 230 ? -19.406 7.566 14.914 1 96.81 230 THR A O 1
ATOM 1662 N N . TYR A 1 231 ? -18.812 9.719 14.812 1 97.19 231 TYR A N 1
ATOM 1663 C CA . TYR A 1 231 ? -17.656 9.5 13.945 1 97.19 231 TYR A CA 1
ATOM 1664 C C . TYR A 1 231 ? -16.656 8.547 14.594 1 97.19 231 TYR A C 1
ATOM 1666 O O . TYR A 1 231 ? -16.266 7.543 13.984 1 97.19 231 TYR A O 1
ATOM 1674 N N . GLN A 1 232 ? -16.312 8.82 15.742 1 97.56 232 GLN A N 1
ATOM 1675 C CA . GLN A 1 232 ? -15.328 8.023 16.453 1 97.56 232 GLN A CA 1
ATOM 1676 C C . GLN A 1 232 ? -15.828 6.602 16.703 1 97.56 232 GLN A C 1
ATOM 1678 O O . GLN A 1 232 ? -15.086 5.637 16.547 1 97.56 232 GLN A O 1
ATOM 1683 N N . LYS A 1 233 ? -17.078 6.438 17.062 1 97.56 233 LYS A N 1
ATOM 1684 C CA . LYS A 1 233 ? -17.672 5.125 17.281 1 97.56 233 LYS A CA 1
ATOM 1685 C C . LYS A 1 233 ? -17.672 4.297 16 1 97.56 233 LYS A C 1
ATOM 1687 O O . LYS A 1 233 ? -17.422 3.088 16.047 1 97.56 233 LYS A O 1
ATOM 1692 N N . ALA A 1 234 ? -17.922 4.957 14.891 1 97.75 234 ALA A N 1
ATOM 1693 C CA . ALA A 1 234 ? -17.922 4.27 13.602 1 97.75 234 ALA A CA 1
ATOM 1694 C C . ALA A 1 234 ? -16.547 3.691 13.281 1 97.75 234 ALA A C 1
ATOM 1696 O O . ALA A 1 234 ? -16.453 2.592 12.727 1 97.75 234 ALA A O 1
ATOM 1697 N N . LEU A 1 235 ? -15.547 4.398 13.617 1 97.75 235 LEU A N 1
ATOM 1698 C CA . LEU A 1 235 ? -14.188 3.939 13.359 1 97.75 235 LEU A CA 1
ATOM 1699 C C . LEU A 1 235 ? -13.883 2.676 14.156 1 97.75 235 LEU A C 1
ATOM 1701 O O . LEU A 1 235 ? -13.18 1.782 13.672 1 97.75 235 LEU A O 1
ATOM 1705 N N . LEU A 1 236 ? -14.438 2.549 15.375 1 97.94 236 LEU A N 1
ATOM 1706 C CA . LEU A 1 236 ? -14.094 1.476 16.297 1 97.94 236 LEU A CA 1
ATOM 1707 C C . LEU A 1 236 ? -14.727 0.158 15.867 1 97.94 236 LEU A C 1
ATOM 1709 O O . LEU A 1 236 ? -14.266 -0.917 16.266 1 97.94 236 LEU A O 1
ATOM 1713 N N . VAL A 1 237 ? -15.789 0.254 15 1 97.25 237 VAL A N 1
ATOM 1714 C CA . VAL A 1 237 ? -16.484 -0.977 14.633 1 97.25 237 VAL A CA 1
ATOM 1715 C C . VAL A 1 237 ? -16.141 -1.359 13.195 1 97.25 237 VAL A C 1
ATOM 1717 O O . VAL A 1 237 ? -16.562 -2.41 12.711 1 97.25 237 VAL A O 1
ATOM 1720 N N . ALA A 1 238 ? -15.391 -0.49 12.523 1 97.38 238 ALA A N 1
ATOM 1721 C CA . ALA A 1 238 ? -14.984 -0.757 11.148 1 97.38 238 ALA A CA 1
ATOM 1722 C C . ALA A 1 238 ? -14.062 -1.965 11.07 1 97.38 238 ALA A C 1
ATOM 1724 O O . ALA A 1 238 ? -13.18 -2.133 11.914 1 97.38 238 ALA A O 1
ATOM 1725 N N . LYS A 1 239 ? -14.281 -2.869 10.141 1 97.44 239 LYS A N 1
ATOM 1726 C CA . LYS A 1 239 ? -13.445 -4.039 9.883 1 97.44 239 LYS A CA 1
ATOM 1727 C C . LYS A 1 239 ? -13.133 -4.172 8.391 1 97.44 239 LYS A C 1
ATOM 1729 O O . LYS A 1 239 ? -13.883 -3.676 7.551 1 97.44 239 LYS A O 1
ATOM 1734 N N . ASP A 1 240 ? -12.055 -4.867 8.18 1 98.31 240 ASP A N 1
ATOM 1735 C CA . ASP A 1 240 ? -11.625 -5.039 6.789 1 98.31 240 ASP A CA 1
ATOM 1736 C C . ASP A 1 240 ? -11.469 -3.691 6.09 1 98.31 240 ASP A C 1
ATOM 1738 O O . ASP A 1 240 ? -12.148 -3.42 5.098 1 98.31 240 ASP A O 1
ATOM 1742 N N . GLY A 1 241 ? -10.492 -2.906 6.582 1 98.44 241 GLY A N 1
ATOM 1743 C CA . GLY A 1 241 ? -10.312 -1.517 6.199 1 98.44 241 GLY A CA 1
ATOM 1744 C C . GLY A 1 241 ? -10.188 -1.323 4.699 1 98.44 241 GLY A C 1
ATOM 1745 O O . GLY A 1 241 ? -10.664 -0.324 4.156 1 98.44 241 GLY A O 1
ATOM 1746 N N . GLY A 1 242 ? -9.562 -2.266 4.004 1 98.12 242 GLY A N 1
ATOM 1747 C CA . GLY A 1 242 ? -9.438 -2.184 2.559 1 98.12 242 GLY A CA 1
ATOM 1748 C C . GLY A 1 242 ? -10.766 -2.258 1.836 1 98.12 242 GLY A C 1
ATOM 1749 O O . GLY A 1 242 ? -10.914 -1.701 0.747 1 98.12 242 GLY A O 1
ATOM 1750 N N . GLN A 1 243 ? -11.727 -2.902 2.426 1 97.5 243 GLN A N 1
ATOM 1751 C CA . GLN A 1 243 ? -13.023 -3.121 1.788 1 97.5 243 GLN A CA 1
ATOM 1752 C C . GLN A 1 243 ? -14.039 -2.074 2.232 1 97.5 243 GLN A C 1
ATOM 1754 O O . GLN A 1 243 ? -14.938 -1.712 1.471 1 97.5 243 GLN A O 1
ATOM 1759 N N . ILE A 1 244 ? -13.844 -1.587 3.428 1 97.75 244 ILE A N 1
ATOM 1760 C CA . ILE A 1 244 ? -14.898 -0.753 3.982 1 97.75 244 ILE A CA 1
ATOM 1761 C C . ILE A 1 244 ? -14.594 0.719 3.723 1 97.75 244 ILE A C 1
ATOM 1763 O O . ILE A 1 244 ? -15.438 1.587 3.934 1 97.75 244 ILE A O 1
ATOM 1767 N N . THR A 1 245 ? -13.406 1.056 3.305 1 98.31 245 THR A N 1
ATOM 1768 C CA . THR A 1 245 ? -13.07 2.402 2.855 1 98.31 245 THR A CA 1
ATOM 1769 C C . THR A 1 245 ? -12.945 2.449 1.335 1 98.31 245 THR A C 1
ATOM 1771 O O . THR A 1 245 ? -12.688 1.425 0.697 1 98.31 245 THR A O 1
ATOM 1774 N N . ALA A 1 246 ? -13.133 3.615 0.818 1 97.31 246 ALA A N 1
ATOM 1775 C CA . ALA A 1 246 ? -13.023 3.783 -0.629 1 97.31 246 ALA A CA 1
ATOM 1776 C C . ALA A 1 246 ? -12.516 5.176 -0.981 1 97.31 246 ALA A C 1
ATOM 1778 O O . ALA A 1 246 ? -12.82 6.152 -0.292 1 97.31 246 ALA A O 1
ATOM 1779 N N . ARG A 1 247 ? -11.695 5.246 -2.014 1 97.12 247 ARG A N 1
ATOM 1780 C CA . ARG A 1 247 ? -11.297 6.527 -2.586 1 97.12 247 ARG A CA 1
ATOM 1781 C C . ARG A 1 247 ? -12.289 6.984 -3.65 1 97.12 247 ARG A C 1
ATOM 1783 O O . ARG A 1 247 ? -12.797 6.168 -4.426 1 97.12 247 ARG A O 1
ATOM 1790 N N . SER A 1 248 ? -12.609 8.219 -3.613 1 97.62 248 SER A N 1
ATOM 1791 C CA . SER A 1 248 ? -13.547 8.758 -4.598 1 97.62 248 SER A CA 1
ATOM 1792 C C . SER A 1 248 ? -13.523 10.281 -4.609 1 97.62 248 SER A C 1
ATOM 1794 O O . SER A 1 248 ? -13.211 10.914 -3.598 1 97.62 248 SER A O 1
ATOM 1796 N N . LYS A 1 249 ? -13.82 10.844 -5.723 1 97.31 249 LYS A N 1
ATOM 1797 C CA . LYS A 1 249 ? -13.969 12.289 -5.84 1 97.31 249 LYS A CA 1
ATOM 1798 C C . LYS A 1 249 ? -15.328 12.75 -5.332 1 97.31 249 LYS A C 1
ATOM 1800 O O . LYS A 1 249 ? -15.547 13.938 -5.102 1 97.31 249 LYS A O 1
ATOM 1805 N N . VAL A 1 250 ? -16.219 11.758 -5.09 1 98.19 250 VAL A N 1
ATOM 1806 C CA . VAL A 1 250 ? -17.594 12.102 -4.73 1 98.19 250 VAL A CA 1
ATOM 1807 C C . VAL A 1 250 ? -17.609 12.82 -3.383 1 98.19 250 VAL A C 1
ATOM 1809 O O . VAL A 1 250 ? -18.469 13.672 -3.137 1 98.19 250 VAL A O 1
ATOM 1812 N N . TYR A 1 251 ? -16.641 12.547 -2.561 1 97.94 251 TYR A N 1
ATOM 1813 C CA . TYR A 1 251 ? -16.609 13.148 -1.232 1 97.94 251 TYR A CA 1
ATOM 1814 C C . TYR A 1 251 ? -16.422 14.656 -1.32 1 97.94 251 TYR A C 1
ATOM 1816 O O . TYR A 1 251 ? -16.906 15.398 -0.456 1 97.94 251 TYR A O 1
ATOM 1824 N N . ASP A 1 252 ? -15.766 15.023 -2.396 1 96.62 252 ASP A N 1
ATOM 1825 C CA . ASP A 1 252 ? -15.508 16.438 -2.609 1 96.62 252 ASP A CA 1
ATOM 1826 C C . ASP A 1 252 ? -16.688 17.109 -3.32 1 96.62 252 ASP A C 1
ATOM 1828 O O . ASP A 1 252 ? -16.656 18.328 -3.576 1 96.62 252 ASP A O 1
ATOM 1832 N N . GLU A 1 253 ? -17.688 16.406 -3.625 1 97.56 253 GLU A N 1
ATOM 1833 C CA . GLU A 1 253 ? -18.891 16.906 -4.293 1 97.56 253 GLU A CA 1
ATOM 1834 C C . GLU A 1 253 ? -20.047 17.047 -3.311 1 97.56 253 GLU A C 1
ATOM 1836 O O . GLU A 1 253 ? -21.078 17.609 -3.645 1 97.56 253 GLU A O 1
ATOM 1841 N N . LEU A 1 254 ? -19.891 16.5 -2.088 1 97.69 254 LEU A N 1
ATOM 1842 C CA . LEU A 1 254 ? -21 16.297 -1.173 1 97.69 254 LEU A CA 1
ATOM 1843 C C . LEU A 1 254 ? -21.609 17.625 -0.739 1 97.69 254 LEU A C 1
ATOM 1845 O O . LEU A 1 254 ? -22.828 17.781 -0.716 1 97.69 254 LEU A O 1
ATOM 1849 N N . HIS A 1 255 ? -20.812 18.594 -0.394 1 95.56 255 HIS A N 1
ATOM 1850 C CA . HIS A 1 255 ? -21.297 19.859 0.129 1 95.56 255 HIS A CA 1
ATOM 1851 C C . HIS A 1 255 ? -21.562 20.859 -0.998 1 95.56 255 HIS A C 1
ATOM 1853 O O . HIS A 1 255 ? -22.562 21.578 -0.961 1 95.56 255 HIS A O 1
ATOM 1859 N N . ALA A 1 256 ? -20.703 20.953 -1.9 1 95.62 256 ALA A N 1
ATOM 1860 C CA . ALA A 1 256 ? -20.656 21.859 -3.047 1 95.62 256 ALA A CA 1
ATOM 1861 C C . ALA A 1 256 ? -19.828 21.266 -4.184 1 95.62 256 ALA A C 1
ATOM 1863 O O . ALA A 1 256 ? -19.219 20.203 -4.027 1 95.62 256 ALA A O 1
ATOM 1864 N N . PRO A 1 257 ? -19.859 21.906 -5.289 1 95.12 257 PRO A N 1
ATOM 1865 C CA . PRO A 1 257 ? -19.031 21.375 -6.379 1 95.12 257 PRO A CA 1
ATOM 1866 C C . PRO A 1 257 ? -17.562 21.234 -5.996 1 95.12 257 PRO A C 1
ATOM 1868 O O . PRO A 1 257 ? -17.031 22.094 -5.281 1 95.12 257 PRO A O 1
ATOM 1871 N N . ASN A 1 258 ? -16.922 20.172 -6.473 1 95.12 258 ASN A N 1
ATOM 1872 C CA . ASN A 1 258 ? -15.547 19.797 -6.164 1 95.12 258 ASN A CA 1
ATOM 1873 C C . ASN A 1 258 ? -14.57 20.906 -6.543 1 95.12 258 ASN A C 1
ATOM 1875 O O . ASN A 1 258 ? -14.555 21.359 -7.691 1 95.12 258 ASN A O 1
ATOM 1879 N N . VAL A 1 259 ? -13.703 21.312 -5.629 1 91.38 259 VAL A N 1
ATOM 1880 C CA . VAL A 1 259 ? -12.766 22.391 -5.879 1 91.38 259 VAL A CA 1
ATOM 1881 C C . VAL A 1 259 ? -11.336 21.844 -5.918 1 91.38 259 VAL A C 1
ATOM 1883 O O . VAL A 1 259 ? -10.383 22.594 -6.168 1 91.38 259 VAL A O 1
ATOM 1886 N N . TRP A 1 260 ? -11.164 20.562 -5.645 1 92.88 260 TRP A N 1
ATOM 1887 C CA . TRP A 1 260 ? -9.836 19.953 -5.668 1 92.88 260 TRP A CA 1
ATOM 1888 C C . TRP A 1 260 ? -9.383 19.703 -7.102 1 92.88 260 TRP A C 1
ATOM 1890 O O . TRP A 1 260 ? -10.211 19.484 -7.992 1 92.88 260 TRP A O 1
ATOM 1900 N N . PRO A 1 261 ? -8.047 19.766 -7.289 1 91.5 261 PRO A N 1
ATOM 1901 C CA . PRO A 1 261 ? -7.539 19.438 -8.625 1 91.5 261 PRO A CA 1
ATOM 1902 C C . PRO A 1 261 ? -7.93 18.047 -9.086 1 91.5 261 PRO A C 1
ATOM 1904 O O . PRO A 1 261 ? -8.18 17.156 -8.258 1 91.5 261 PRO A O 1
ATOM 1907 N N . ALA A 1 262 ? -7.918 17.828 -10.383 1 90.88 262 ALA A N 1
ATOM 1908 C CA . ALA A 1 262 ? -8.453 16.625 -11.016 1 90.88 262 ALA A CA 1
ATOM 1909 C C . ALA A 1 262 ? -7.695 15.375 -10.57 1 90.88 262 ALA A C 1
ATOM 1911 O O . ALA A 1 262 ? -8.266 14.281 -10.516 1 90.88 262 ALA A O 1
ATOM 1912 N N . GLU A 1 263 ? -6.445 15.5 -10.172 1 92.94 263 GLU A N 1
ATOM 1913 C CA . GLU A 1 263 ? -5.613 14.336 -9.875 1 92.94 263 GLU A CA 1
ATOM 1914 C C . GLU A 1 263 ? -5.777 13.898 -8.422 1 92.94 263 GLU A C 1
ATOM 1916 O O . GLU A 1 263 ? -5.184 12.906 -7.992 1 92.94 263 GLU A O 1
ATOM 1921 N N . TRP A 1 264 ? -6.668 14.656 -7.691 1 94.94 264 TRP A N 1
ATOM 1922 C CA . TRP A 1 264 ? -6.848 14.375 -6.27 1 94.94 264 TRP A CA 1
ATOM 1923 C C . TRP A 1 264 ? -8.203 13.727 -6.012 1 94.94 264 TRP A C 1
ATOM 1925 O O . TRP A 1 264 ? -9.164 13.977 -6.742 1 94.94 264 TRP A O 1
ATOM 1935 N N . ASP A 1 265 ? -8.273 12.875 -5.051 1 96.75 265 ASP A N 1
ATOM 1936 C CA . ASP A 1 265 ? -9.516 12.383 -4.473 1 96.75 265 ASP A CA 1
ATOM 1937 C C . ASP A 1 265 ? -9.391 12.203 -2.961 1 96.75 265 ASP A C 1
ATOM 1939 O O . ASP A 1 265 ? -8.523 12.82 -2.332 1 96.75 265 ASP A O 1
ATOM 1943 N N . GLY A 1 266 ? -10.352 11.602 -2.338 1 97.5 266 GLY A N 1
ATOM 1944 C CA . GLY A 1 266 ? -10.336 11.352 -0.906 1 97.5 266 GLY A CA 1
ATOM 1945 C C . GLY A 1 266 ? -10.727 9.938 -0.542 1 97.5 266 GLY A C 1
ATOM 1946 O O . GLY A 1 266 ? -11.445 9.273 -1.289 1 97.5 266 GLY A O 1
ATOM 1947 N N . ARG A 1 267 ? -10.203 9.484 0.577 1 98.5 267 ARG A N 1
ATOM 1948 C CA . ARG A 1 267 ? -10.609 8.18 1.093 1 98.5 267 ARG A CA 1
ATOM 1949 C C . ARG A 1 267 ? -11.422 8.328 2.375 1 98.5 267 ARG A C 1
ATOM 1951 O O . ARG A 1 267 ? -11.008 9.023 3.303 1 98.5 267 ARG A O 1
ATOM 1958 N N . SER A 1 268 ? -12.492 7.664 2.391 1 98.38 268 SER A N 1
ATOM 1959 C CA . SER A 1 268 ? -13.461 7.68 3.486 1 98.38 268 SER A CA 1
ATOM 1960 C C . SER A 1 268 ? -14.07 6.301 3.703 1 98.38 268 SER A C 1
ATOM 1962 O O . SER A 1 268 ? -13.914 5.406 2.869 1 98.38 268 SER A O 1
ATOM 1964 N N . LEU A 1 269 ? -14.609 6.129 4.898 1 98.38 269 LEU A N 1
ATOM 1965 C CA . LEU A 1 269 ? -15.539 5.008 4.98 1 98.38 269 LEU A CA 1
ATOM 1966 C C . LEU A 1 269 ? -16.562 5.062 3.844 1 98.38 269 LEU A C 1
ATOM 1968 O O . LEU A 1 269 ? -17.031 6.141 3.482 1 98.38 269 LEU A O 1
ATOM 1972 N N . ALA A 1 270 ? -16.859 3.896 3.27 1 97.81 270 ALA A N 1
ATOM 1973 C CA . ALA A 1 270 ? -17.797 3.814 2.143 1 97.81 270 ALA A CA 1
ATOM 1974 C C . ALA A 1 270 ? -19.234 4 2.604 1 97.81 270 ALA A C 1
ATOM 1976 O O . ALA A 1 270 ? -20.031 3.055 2.58 1 97.81 270 ALA A O 1
ATOM 1977 N N . MET A 1 271 ? -19.578 5.223 2.895 1 97.5 271 MET A N 1
ATOM 1978 C CA . MET A 1 271 ? -20.891 5.574 3.436 1 97.5 271 MET A CA 1
ATOM 1979 C C . MET A 1 271 ? -21.938 5.617 2.33 1 97.5 271 MET A C 1
ATOM 1981 O O . MET A 1 271 ? -21.656 5.277 1.182 1 97.5 271 MET A O 1
ATOM 1985 N N . GLN A 1 272 ? -23.141 5.965 2.715 1 98.12 272 GLN A N 1
ATOM 1986 C CA . GLN A 1 272 ? -24.281 5.879 1.804 1 98.12 272 GLN A CA 1
ATOM 1987 C C . GLN A 1 272 ? -24.078 6.762 0.576 1 98.12 272 GLN A C 1
ATOM 1989 O O . GLN A 1 272 ? -24.5 6.406 -0.527 1 98.12 272 GLN A O 1
ATOM 1994 N N . SER A 1 273 ? -23.484 7.938 0.695 1 98.62 273 SER A N 1
ATOM 1995 C CA . SER A 1 273 ? -23.234 8.82 -0.438 1 98.62 273 SER A CA 1
ATOM 1996 C C . SER A 1 273 ? -22.359 8.141 -1.482 1 98.62 273 SER A C 1
ATOM 1998 O O . SER A 1 273 ? -22.594 8.266 -2.684 1 98.62 273 SER A O 1
ATOM 2000 N N . TYR A 1 274 ? -21.375 7.449 -1.029 1 98.31 274 TYR A N 1
ATOM 2001 C CA . TYR A 1 274 ? -20.5 6.719 -1.94 1 98.31 274 TYR A CA 1
ATOM 2002 C C . TYR A 1 274 ? -21.234 5.57 -2.611 1 98.31 274 TYR A C 1
ATOM 2004 O O . TYR A 1 274 ? -21.109 5.359 -3.82 1 98.31 274 TYR A O 1
ATOM 2012 N N . LYS A 1 275 ? -21.953 4.82 -1.808 1 98.06 275 LYS A N 1
ATOM 2013 C CA . LYS A 1 275 ? -22.719 3.705 -2.354 1 98.06 275 LYS A CA 1
ATOM 2014 C C . LYS A 1 275 ? -23.672 4.176 -3.443 1 98.06 275 LYS A C 1
ATOM 2016 O O . LYS A 1 275 ? -23.828 3.518 -4.477 1 98.06 275 LYS A O 1
ATOM 2021 N N . ASP A 1 276 ? -24.344 5.324 -3.178 1 98.56 276 ASP A N 1
ATOM 2022 C CA . ASP A 1 276 ? -25.219 5.91 -4.18 1 98.56 276 ASP A CA 1
ATOM 2023 C C . ASP A 1 276 ? -24.453 6.246 -5.457 1 98.56 276 ASP A C 1
ATOM 2025 O O . ASP A 1 276 ? -24.938 5.977 -6.562 1 98.56 276 ASP A O 1
ATOM 2029 N N . PHE A 1 277 ? -23.359 6.809 -5.266 1 98.38 277 PHE A N 1
ATOM 2030 C CA . PHE A 1 277 ? -22.547 7.207 -6.406 1 98.38 277 PHE A CA 1
ATOM 2031 C C . PHE A 1 277 ? -22.188 6 -7.27 1 98.38 277 PHE A C 1
ATOM 2033 O O . PHE A 1 277 ? -22.328 6.039 -8.492 1 98.38 277 PHE A O 1
ATOM 2040 N N . VAL A 1 278 ? -21.719 4.977 -6.648 1 96 278 VAL A N 1
ATOM 2041 C CA . VAL A 1 278 ? -21.344 3.752 -7.344 1 96 278 VAL A CA 1
ATOM 2042 C C . VAL A 1 278 ? -22.562 3.162 -8.047 1 96 278 VAL A C 1
ATOM 2044 O O . VAL A 1 278 ? -22.453 2.59 -9.133 1 96 278 VAL A O 1
ATOM 2047 N N . ALA A 1 279 ? -23.719 3.32 -7.473 1 96.88 279 ALA A N 1
ATOM 2048 C CA . ALA A 1 279 ? -24.953 2.785 -8.023 1 96.88 279 ALA A CA 1
ATOM 2049 C C . ALA A 1 279 ? -25.469 3.652 -9.18 1 96.88 279 ALA A C 1
ATOM 2051 O O . ALA A 1 279 ? -26.469 3.326 -9.812 1 96.88 279 ALA A O 1
ATOM 2052 N N . GLY A 1 280 ? -24.828 4.809 -9.391 1 96.56 280 GLY A N 1
ATOM 2053 C CA . GLY A 1 280 ? -25.156 5.613 -10.555 1 96.56 280 GLY A CA 1
ATOM 2054 C C . GLY A 1 280 ? -26.109 6.758 -10.242 1 96.56 280 GLY A C 1
ATOM 2055 O O . GLY A 1 280 ? -26.656 7.387 -11.156 1 96.56 280 GLY A O 1
ATOM 2056 N N . VAL A 1 281 ? -26.312 7.02 -8.93 1 98.19 281 VAL A N 1
ATOM 2057 C CA . VAL A 1 281 ? -27.141 8.156 -8.555 1 98.19 281 VAL A CA 1
ATOM 2058 C C . VAL A 1 281 ? -26.453 9.461 -8.945 1 98.19 281 VAL A C 1
ATOM 2060 O O . VAL A 1 281 ? -25.234 9.586 -8.789 1 98.19 281 VAL A O 1
ATOM 2063 N N . ASP A 1 282 ? -27.219 10.398 -9.391 1 97.88 282 ASP A N 1
ATOM 2064 C CA . ASP A 1 282 ? -26.688 11.68 -9.836 1 97.88 282 ASP A CA 1
ATOM 2065 C C . ASP A 1 282 ? -26.031 12.438 -8.68 1 97.88 282 ASP A C 1
ATOM 2067 O O . ASP A 1 282 ? -26.578 12.461 -7.57 1 97.88 282 ASP A O 1
ATOM 2071 N N . VAL A 1 283 ? -24.969 13.086 -8.992 1 98.19 283 VAL A N 1
ATOM 2072 C CA . VAL A 1 283 ? -24.172 13.773 -7.977 1 98.19 283 VAL A CA 1
ATOM 2073 C C . VAL A 1 283 ? -24.984 14.898 -7.348 1 98.19 283 VAL A C 1
ATOM 2075 O O . VAL A 1 283 ? -24.859 15.172 -6.152 1 98.19 283 VAL A O 1
ATOM 2078 N N . GLU A 1 284 ? -25.797 15.602 -8.086 1 98.19 284 GLU A N 1
ATOM 2079 C CA . GLU A 1 284 ? -26.641 16.672 -7.562 1 98.19 284 GLU A CA 1
ATOM 2080 C C . GLU A 1 284 ? -27.641 16.141 -6.535 1 98.19 284 GLU A C 1
ATOM 2082 O O . GLU A 1 284 ? -27.906 16.797 -5.527 1 98.19 284 GLU A O 1
ATOM 2087 N N . GLU A 1 285 ? -28.156 14.961 -6.855 1 98.62 285 GLU A N 1
ATOM 2088 C CA . GLU A 1 285 ? -29.078 14.336 -5.906 1 98.62 285 GLU A CA 1
ATOM 2089 C C . GLU A 1 285 ? -28.344 13.906 -4.637 1 98.62 285 GLU A C 1
ATOM 2091 O O . GLU A 1 285 ? -28.859 14.07 -3.531 1 98.62 285 GLU A O 1
ATOM 2096 N N . ILE A 1 286 ? -27.188 13.336 -4.777 1 98.69 286 ILE A N 1
ATOM 2097 C CA . ILE A 1 286 ? -26.359 12.945 -3.635 1 98.69 286 ILE A CA 1
ATOM 2098 C C . ILE A 1 286 ? -26.062 14.164 -2.773 1 98.69 286 ILE A C 1
ATOM 2100 O O . ILE A 1 286 ? -26.156 14.109 -1.545 1 98.69 286 ILE A O 1
ATOM 2104 N N . ARG A 1 287 ? -25.656 15.258 -3.371 1 98.5 287 ARG A N 1
ATOM 2105 C CA . ARG A 1 287 ? -25.359 16.516 -2.682 1 98.5 287 ARG A CA 1
ATOM 2106 C C . ARG A 1 287 ? -26.578 17.016 -1.911 1 98.5 287 ARG A C 1
ATOM 2108 O O . ARG A 1 287 ? -26.469 17.422 -0.757 1 98.5 287 ARG A O 1
ATOM 2115 N N . ARG A 1 288 ? -27.781 16.969 -2.584 1 98.38 288 ARG A N 1
ATOM 2116 C CA . ARG A 1 288 ? -29.016 17.391 -1.92 1 98.38 288 ARG A CA 1
ATOM 2117 C C . ARG A 1 288 ? -29.266 16.562 -0.667 1 98.38 288 ARG A C 1
ATOM 2119 O O . ARG A 1 288 ? -29.516 17.109 0.41 1 98.38 288 ARG A O 1
ATOM 2126 N N . LEU A 1 289 ? -29.172 15.211 -0.78 1 98.44 289 LEU A N 1
ATOM 2127 C CA . LEU A 1 289 ? -29.422 14.297 0.331 1 98.44 289 LEU A CA 1
ATOM 2128 C C . LEU A 1 289 ? -28.391 14.484 1.435 1 98.44 289 LEU A C 1
ATOM 2130 O O . LEU A 1 289 ? -28.719 14.414 2.621 1 98.44 289 LEU A O 1
ATOM 2134 N N . HIS A 1 290 ? -27.156 14.672 1.046 1 98.56 290 HIS A N 1
ATOM 2135 C CA . HIS A 1 290 ? -26.094 14.953 2.004 1 98.56 290 HIS A CA 1
ATOM 2136 C C . HIS A 1 290 ? -26.391 16.219 2.805 1 98.56 290 HIS A C 1
ATOM 2138 O O . HIS A 1 290 ? -26.312 16.219 4.035 1 98.56 290 HIS A O 1
ATOM 2144 N N . ASN A 1 291 ? -26.734 17.328 2.113 1 98.19 291 ASN A N 1
ATOM 2145 C CA . ASN A 1 291 ? -26.984 18.609 2.76 1 98.19 291 ASN A CA 1
ATOM 2146 C C . ASN A 1 291 ? -28.188 18.547 3.693 1 98.19 291 ASN A C 1
ATOM 2148 O O . ASN A 1 291 ? -28.219 19.25 4.711 1 98.19 291 ASN A O 1
ATOM 2152 N N . GLU A 1 292 ? -29.125 17.703 3.391 1 98.06 292 GLU A N 1
ATOM 2153 C CA . GLU A 1 292 ? -30.234 17.453 4.305 1 98.06 292 GLU A CA 1
ATOM 2154 C C . GLU A 1 292 ? -29.766 16.672 5.531 1 98.06 292 GLU A C 1
ATOM 2156 O O . GLU A 1 292 ? -30.156 17 6.66 1 98.06 292 GLU A O 1
ATOM 2161 N N . ALA A 1 293 ? -28.922 15.672 5.316 1 97.75 293 ALA A N 1
ATOM 2162 C CA . ALA A 1 293 ? -28.484 14.773 6.375 1 97.75 293 ALA A CA 1
ATOM 2163 C C . ALA A 1 293 ? -27.625 15.508 7.402 1 97.75 293 ALA A C 1
ATOM 2165 O O . ALA A 1 293 ? -27.719 15.234 8.602 1 97.75 293 ALA A O 1
ATOM 2166 N N . ILE A 1 294 ? -26.828 16.406 6.941 1 97.12 294 ILE A N 1
ATOM 2167 C CA . ILE A 1 294 ? -25.875 17.031 7.84 1 97.12 294 ILE A CA 1
ATOM 2168 C C . ILE A 1 294 ? -26.578 18 8.773 1 97.12 294 ILE A C 1
ATOM 2170 O O . ILE A 1 294 ? -26 18.484 9.742 1 97.12 294 ILE A O 1
ATOM 2174 N N . GLN A 1 295 ? -27.812 18.344 8.492 1 96.69 295 GLN A N 1
ATOM 2175 C CA . GLN A 1 295 ? -28.594 19.234 9.336 1 96.69 295 GLN A CA 1
ATOM 2176 C C . GLN A 1 295 ? -29.141 18.484 10.555 1 96.69 295 GLN A C 1
ATOM 2178 O O . GLN A 1 295 ? -29.594 19.109 11.523 1 96.69 295 GLN A O 1
ATOM 2183 N N . LYS A 1 296 ? -29.031 17.188 10.469 1 94.69 296 LYS A N 1
ATOM 2184 C CA . LYS A 1 296 ? -29.531 16.375 11.57 1 94.69 296 LYS A CA 1
ATOM 2185 C C . LYS A 1 296 ? -28.547 16.359 12.734 1 94.69 296 LYS A C 1
ATOM 2187 O O . LYS A 1 296 ? -27.453 16.906 12.633 1 94.69 296 LYS A O 1
ATOM 2192 N N . GLU A 1 297 ? -28.984 15.805 13.836 1 92.25 297 GLU A N 1
ATOM 2193 C CA . GLU A 1 297 ? -28.203 15.805 15.078 1 92.25 297 GLU A CA 1
ATOM 2194 C C . GLU A 1 297 ? -26.891 15.062 14.906 1 92.25 297 GLU A C 1
ATOM 2196 O O . GLU A 1 297 ? -25.875 15.445 15.492 1 92.25 297 GLU A O 1
ATOM 2201 N N . ASP A 1 298 ? -26.891 14.094 14.109 1 91.69 298 ASP A N 1
ATOM 2202 C CA . ASP A 1 298 ? -25.703 13.258 13.93 1 91.69 298 ASP A CA 1
ATOM 2203 C C . ASP A 1 298 ? -24.781 13.828 12.852 1 91.69 298 ASP A C 1
ATOM 2205 O O . ASP A 1 298 ? -23.75 13.242 12.539 1 91.69 298 ASP A O 1
ATOM 2209 N N . LYS A 1 299 ? -25.203 14.906 12.234 1 95.5 299 LYS A N 1
ATOM 2210 C CA . LYS A 1 299 ? -24.391 15.664 11.281 1 95.5 299 LYS A CA 1
ATOM 2211 C C . LYS A 1 299 ? -24.078 14.82 10.047 1 95.5 299 LYS A C 1
ATOM 2213 O O . LYS A 1 299 ? -23.047 15.008 9.406 1 95.5 299 LYS A O 1
ATOM 2218 N N . GLY A 1 300 ? -24.906 13.828 9.805 1 97.25 300 GLY A N 1
ATOM 2219 C CA . GLY A 1 300 ? -24.766 12.984 8.625 1 97.25 300 GLY A CA 1
ATOM 2220 C C . GLY A 1 300 ? -23.859 11.781 8.867 1 97.25 300 GLY A C 1
ATOM 2221 O O . GLY A 1 300 ? -23.609 10.992 7.953 1 97.25 300 GLY A O 1
ATOM 2222 N N . PHE A 1 301 ? -23.266 11.68 10.047 1 97.31 301 PHE A N 1
ATOM 2223 C CA . PHE A 1 301 ? -22.469 10.523 10.414 1 97.31 301 PHE A CA 1
ATOM 2224 C C . PHE A 1 301 ? -23.344 9.367 10.875 1 97.31 301 PHE A C 1
ATOM 2226 O O . PHE A 1 301 ? -24.516 9.57 11.203 1 97.31 301 PHE A O 1
ATOM 2233 N N . ALA A 1 302 ? -22.844 8.164 10.844 1 96.56 302 ALA A N 1
ATOM 2234 C CA . ALA A 1 302 ? -23.531 6.98 11.352 1 96.56 302 ALA A CA 1
ATOM 2235 C C . ALA A 1 302 ? -22.531 5.875 11.688 1 96.56 302 ALA A C 1
ATOM 2237 O O . ALA A 1 302 ? -21.516 5.715 11.008 1 96.56 302 ALA A O 1
ATOM 2238 N N . VAL A 1 303 ? -22.828 5.254 12.75 1 94.81 303 VAL A N 1
ATOM 2239 C CA . VAL A 1 303 ? -22.016 4.098 13.094 1 94.81 303 VAL A CA 1
ATOM 2240 C C . VAL A 1 303 ? -22.172 3.014 12.031 1 94.81 303 VAL A C 1
ATOM 2242 O O . VAL A 1 303 ? -21.219 2.312 11.695 1 94.81 303 VAL A O 1
ATOM 2245 N N . SER A 1 304 ? -23.359 3.061 11.57 1 89.81 304 SER A N 1
ATOM 2246 C CA . SER A 1 304 ? -23.609 2.189 10.422 1 89.81 304 SER A CA 1
ATOM 2247 C C . SER A 1 304 ? -23.062 2.811 9.133 1 89.81 304 SER A C 1
ATOM 2249 O O . SER A 1 304 ? -22.609 3.953 9.141 1 89.81 304 SER A O 1
ATOM 2251 N N . LEU A 1 305 ? -22.859 2.189 8.047 1 90.56 305 LEU A N 1
ATOM 2252 C CA . LEU A 1 305 ? -22.391 2.713 6.77 1 90.56 305 LEU A CA 1
ATOM 2253 C C . LEU A 1 305 ? -23.516 3.412 6.023 1 90.56 305 LEU A C 1
ATOM 2255 O O . LEU A 1 305 ? -23.406 3.674 4.824 1 90.56 305 LEU A O 1
ATOM 2259 N N . GLU A 1 306 ? -24.516 3.855 6.852 1 94.25 306 GLU A N 1
ATOM 2260 C CA . GLU A 1 306 ? -25.688 4.457 6.219 1 94.25 306 GLU A CA 1
ATOM 2261 C C . GLU A 1 306 ? -25.656 5.977 6.324 1 94.25 306 GLU A C 1
ATOM 2263 O O . GLU A 1 306 ? -26.578 6.66 5.883 1 94.25 306 GLU A O 1
ATOM 2268 N N . GLY A 1 307 ? -24.641 6.547 6.938 1 96.56 307 GLY A N 1
ATOM 2269 C CA . GLY A 1 307 ? -24.484 7.992 6.961 1 96.56 307 GLY A CA 1
ATOM 2270 C C . GLY A 1 307 ? -24.141 8.57 5.602 1 96.56 307 GLY A C 1
ATOM 2271 O O . GLY A 1 307 ? -23.859 7.828 4.656 1 96.56 307 GLY A O 1
ATOM 2272 N N . ARG A 1 308 ? -24.234 9.914 5.535 1 98.12 308 ARG A N 1
ATOM 2273 C CA . ARG A 1 308 ? -24.062 10.516 4.215 1 98.12 308 ARG A CA 1
ATOM 2274 C C . ARG A 1 308 ? -22.891 11.477 4.195 1 98.12 308 ARG A C 1
ATOM 2276 O O . ARG A 1 308 ? -22.422 11.883 3.127 1 98.12 308 ARG A O 1
ATOM 2283 N N . ALA A 1 309 ? -22.375 11.82 5.379 1 97.94 309 ALA A N 1
ATOM 2284 C CA . ALA A 1 309 ? -21.188 12.664 5.457 1 97.94 309 ALA A CA 1
ATOM 2285 C C . ALA A 1 309 ? -19.906 11.844 5.285 1 97.94 309 ALA A C 1
ATOM 2287 O O . ALA A 1 309 ? -19.875 10.656 5.617 1 97.94 309 ALA A O 1
ATOM 2288 N N . ALA A 1 310 ? -18.891 12.469 4.711 1 97.44 310 ALA A N 1
ATOM 2289 C CA . ALA A 1 310 ? -17.594 11.805 4.617 1 97.44 310 ALA A CA 1
ATOM 2290 C C . ALA A 1 310 ? -17.016 11.539 6.004 1 97.44 310 ALA A C 1
ATOM 2292 O O . ALA A 1 310 ? -17.109 12.383 6.891 1 97.44 310 ALA A O 1
ATOM 2293 N N . MET A 1 311 ? -16.547 10.383 6.223 1 97.81 311 MET A N 1
ATOM 2294 C CA . MET A 1 311 ? -15.789 9.984 7.402 1 97.81 311 MET A CA 1
ATOM 2295 C C . MET A 1 311 ? -14.375 9.539 7.016 1 97.81 311 MET A C 1
ATOM 2297 O O . MET A 1 311 ? -14.125 8.344 6.848 1 97.81 311 MET A O 1
ATOM 2301 N N . TRP A 1 312 ? -13.531 10.523 6.961 1 98.06 312 TRP A N 1
ATOM 2302 C CA . TRP A 1 312 ? -12.172 10.305 6.473 1 98.06 312 TRP A CA 1
ATOM 2303 C C . TRP A 1 312 ? -11.453 9.242 7.305 1 98.06 312 TRP A C 1
ATOM 2305 O O . TRP A 1 312 ? -11.352 9.375 8.523 1 98.06 312 TRP A O 1
ATOM 2315 N N . ALA A 1 313 ? -10.992 8.164 6.641 1 98.56 313 ALA A N 1
ATOM 2316 C CA . ALA A 1 313 ? -10.273 7.062 7.285 1 98.56 313 ALA A CA 1
ATOM 2317 C C . ALA A 1 313 ? -9.438 6.285 6.273 1 98.56 313 ALA A C 1
ATOM 2319 O O . ALA A 1 313 ? -9.883 6.043 5.148 1 98.56 313 ALA A O 1
ATOM 2320 N N . GLY A 1 314 ? -8.234 5.965 6.68 1 98.75 314 GLY A N 1
ATOM 2321 C CA . GLY A 1 314 ? -7.406 5.094 5.863 1 98.75 314 GLY A CA 1
ATOM 2322 C C . GLY A 1 314 ? -7.734 3.623 6.035 1 98.75 314 GLY A C 1
ATOM 2323 O O . GLY A 1 314 ? -8.586 3.26 6.848 1 98.75 314 GLY A O 1
ATOM 2324 N N . THR A 1 315 ? -6.992 2.818 5.281 1 98.88 315 THR A N 1
ATOM 2325 C CA . THR A 1 315 ? -7.281 1.39 5.238 1 98.88 315 THR A CA 1
ATOM 2326 C C . THR A 1 315 ? -6.898 0.719 6.555 1 98.88 315 THR A C 1
ATOM 2328 O O . THR A 1 315 ? -7.316 -0.408 6.828 1 98.88 315 THR A O 1
ATOM 2331 N N . GLY A 1 316 ? -6.145 1.346 7.41 1 98.81 316 GLY A N 1
ATOM 2332 C CA . GLY A 1 316 ? -5.758 0.788 8.695 1 98.81 316 GLY A CA 1
ATOM 2333 C C . GLY A 1 316 ? -6.871 0.838 9.727 1 98.81 316 GLY A C 1
ATOM 2334 O O . GLY A 1 316 ? -6.715 0.335 10.844 1 98.81 316 GLY A O 1
ATOM 2335 N N . VAL A 1 317 ? -8.031 1.379 9.375 1 98.81 317 VAL A N 1
ATOM 2336 C CA . VAL A 1 317 ? -9.117 1.633 10.312 1 98.81 317 VAL A CA 1
ATOM 2337 C C . VAL A 1 317 ? -9.562 0.32 10.945 1 98.81 317 VAL A C 1
ATOM 2339 O O . VAL A 1 317 ? -9.977 0.297 12.109 1 98.81 317 VAL A O 1
ATOM 2342 N N . GLY A 1 318 ? -9.391 -0.773 10.289 1 98.56 318 GLY A N 1
ATOM 2343 C CA . GLY A 1 318 ? -9.828 -2.064 10.789 1 98.56 318 GLY A CA 1
ATOM 2344 C C . GLY A 1 318 ? -9.016 -2.559 11.969 1 98.56 318 GLY A C 1
ATOM 2345 O O . GLY A 1 318 ? -9.414 -3.504 12.656 1 98.56 318 GLY A O 1
ATOM 2346 N N . LEU A 1 319 ? -7.895 -1.895 12.258 1 98.69 319 LEU A N 1
ATOM 2347 C CA . LEU A 1 319 ? -7.008 -2.287 13.344 1 98.69 319 LEU A CA 1
ATOM 2348 C C . LEU A 1 319 ? -7.32 -1.503 14.617 1 98.69 319 LEU A C 1
ATOM 2350 O O . LEU A 1 319 ? -6.73 -1.758 15.672 1 98.69 319 LEU A O 1
ATOM 2354 N N . ILE A 1 320 ? -8.227 -0.538 14.516 1 98.56 320 ILE A N 1
ATOM 2355 C CA . ILE A 1 320 ? -8.547 0.35 15.625 1 98.56 320 ILE A CA 1
ATOM 2356 C C . ILE A 1 320 ? -9.789 -0.161 16.359 1 98.56 320 ILE A C 1
ATOM 2358 O O . ILE A 1 320 ? -10.852 -0.319 15.75 1 98.56 320 ILE A O 1
ATOM 2362 N N . ASP A 1 321 ? -9.664 -0.407 17.688 1 97.44 321 ASP A N 1
ATOM 2363 C CA . ASP A 1 321 ? -10.805 -1.021 18.359 1 97.44 321 ASP A CA 1
ATOM 2364 C C . ASP A 1 321 ? -11.078 -0.356 19.703 1 97.44 321 ASP A C 1
ATOM 2366 O O . ASP A 1 321 ? -11.914 -0.827 20.484 1 97.44 321 ASP A O 1
ATOM 2370 N N . LYS A 1 322 ? -10.336 0.716 19.984 1 98.25 322 LYS A N 1
ATOM 2371 C CA . LYS A 1 322 ? -10.562 1.421 21.25 1 98.25 322 LYS A CA 1
ATOM 2372 C C . LYS A 1 322 ? -10.07 2.861 21.172 1 98.25 322 LYS A C 1
ATOM 2374 O O . LYS A 1 322 ? -9.203 3.184 20.344 1 98.25 322 LYS A O 1
ATOM 2379 N N . VAL A 1 323 ? -10.672 3.689 22 1 98.56 323 VAL A N 1
ATOM 2380 C CA . VAL A 1 323 ? -10.164 5.043 22.203 1 98.56 323 VAL A CA 1
ATOM 2381 C C . VAL A 1 323 ? -9.094 5.027 23.297 1 98.56 323 VAL A C 1
ATOM 2383 O O . VAL A 1 323 ? -9.258 4.363 24.328 1 98.56 323 VAL A O 1
ATOM 2386 N N . GLU A 1 324 ? -7.996 5.66 23.047 1 98.31 324 GLU A N 1
ATOM 2387 C CA . GLU A 1 324 ? -6.883 5.707 24 1 98.31 324 GLU A CA 1
ATOM 2388 C C . GLU A 1 324 ? -6.273 7.105 24.062 1 98.31 324 GLU A C 1
ATOM 2390 O O . GLU A 1 324 ? -6.562 7.953 23.219 1 98.31 324 GLU A O 1
ATOM 2395 N N . GLY A 1 325 ? -5.512 7.336 25.172 1 98.81 325 GLY A N 1
ATOM 2396 C CA . GLY A 1 325 ? -4.766 8.586 25.203 1 98.81 325 GLY A CA 1
ATOM 2397 C C . GLY A 1 325 ? -3.76 8.703 24.078 1 98.81 325 GLY A C 1
ATOM 2398 O O . GLY A 1 325 ? -3.102 7.727 23.719 1 98.81 325 GLY A O 1
ATOM 2399 N N . ALA A 1 326 ? -3.67 9.898 23.578 1 98.88 326 ALA A N 1
ATOM 2400 C CA . ALA A 1 326 ? -2.736 10.117 22.469 1 98.88 326 ALA A CA 1
ATOM 2401 C C . ALA A 1 326 ? -1.311 9.766 22.875 1 98.88 326 ALA A C 1
ATOM 2403 O O . ALA A 1 326 ? -0.55 9.203 22.078 1 98.88 326 ALA A O 1
ATOM 2404 N N . GLY A 1 327 ? -0.949 10.164 24.062 1 98.88 327 GLY A N 1
ATOM 2405 C CA . GLY A 1 327 ? 0.364 9.789 24.562 1 98.88 327 GLY A CA 1
ATOM 2406 C C . GLY A 1 327 ? 0.578 8.289 24.609 1 98.88 327 GLY A C 1
ATOM 2407 O O . GLY A 1 327 ? 1.66 7.801 24.266 1 98.88 327 GLY A O 1
ATOM 2408 N N . ASP A 1 328 ? -0.447 7.547 25.062 1 98.88 328 ASP A N 1
ATOM 2409 C CA . ASP A 1 328 ? -0.372 6.09 25.094 1 98.88 328 ASP A CA 1
ATOM 2410 C C . ASP A 1 328 ? -0.183 5.512 23.688 1 98.88 328 ASP A C 1
ATOM 2412 O O . ASP A 1 328 ? 0.537 4.527 23.516 1 98.88 328 ASP A O 1
ATOM 2416 N N . ILE A 1 329 ? -0.851 6.09 22.719 1 98.88 329 ILE A N 1
ATOM 2417 C CA . ILE A 1 329 ? -0.699 5.672 21.328 1 98.88 329 ILE A CA 1
ATOM 2418 C C . ILE A 1 329 ? 0.757 5.828 20.906 1 98.88 329 ILE A C 1
ATOM 2420 O O . ILE A 1 329 ? 1.354 4.898 20.359 1 98.88 329 ILE A O 1
ATOM 2424 N N . VAL A 1 330 ? 1.343 6.988 21.219 1 98.94 330 VAL A N 1
ATOM 2425 C CA . VAL A 1 330 ? 2.723 7.273 20.844 1 98.94 330 VAL A CA 1
ATOM 2426 C C . VAL A 1 330 ? 3.65 6.223 21.453 1 98.94 330 VAL A C 1
ATOM 2428 O O . VAL A 1 330 ? 4.449 5.605 20.734 1 98.94 330 VAL A O 1
ATOM 2431 N N . VAL A 1 331 ? 3.514 5.984 22.688 1 98.81 331 VAL A N 1
ATOM 2432 C CA . VAL A 1 331 ? 4.418 5.105 23.422 1 98.81 331 VAL A CA 1
ATOM 2433 C C . VAL A 1 331 ? 4.234 3.666 22.938 1 98.81 331 VAL A C 1
ATOM 2435 O O . VAL A 1 331 ? 5.211 2.959 22.688 1 98.81 331 VAL A O 1
ATOM 2438 N N . SER A 1 332 ? 3.018 3.242 22.812 1 98.75 332 SER A N 1
ATOM 2439 C CA . SER A 1 332 ? 2.758 1.856 22.438 1 98.75 332 SER A CA 1
ATOM 2440 C C . SER A 1 332 ? 3.252 1.567 21.031 1 98.75 332 SER A C 1
ATOM 2442 O O . SER A 1 332 ? 3.865 0.527 20.781 1 98.75 332 SER A O 1
ATOM 2444 N N . VAL A 1 333 ? 2.977 2.455 20.078 1 98.81 333 VAL A N 1
ATOM 2445 C CA . VAL A 1 333 ? 3.418 2.256 18.703 1 98.81 333 VAL A CA 1
ATOM 2446 C C . VAL A 1 333 ? 4.941 2.203 18.656 1 98.81 333 VAL A C 1
ATOM 2448 O O . VAL A 1 333 ? 5.52 1.325 18.016 1 98.81 333 VAL A O 1
ATOM 2451 N N . ARG A 1 334 ? 5.566 3.133 19.328 1 98.38 334 ARG A N 1
ATOM 2452 C CA . ARG A 1 334 ? 7.023 3.199 19.328 1 98.38 334 ARG A CA 1
ATOM 2453 C C . ARG A 1 334 ? 7.629 1.944 19.938 1 98.38 334 ARG A C 1
ATOM 2455 O O . ARG A 1 334 ? 8.531 1.335 19.359 1 98.38 334 ARG A O 1
ATOM 2462 N N . GLU A 1 335 ? 7.148 1.526 21.109 1 98.25 335 GLU A N 1
ATOM 2463 C CA . GLU A 1 335 ? 7.719 0.391 21.828 1 98.25 335 GLU A CA 1
ATOM 2464 C C . GLU A 1 335 ? 7.469 -0.917 21.078 1 98.25 335 GLU A C 1
ATOM 2466 O O . GLU A 1 335 ? 8.344 -1.782 21.016 1 98.25 335 GLU A O 1
ATOM 2471 N N . ASP A 1 336 ? 6.289 -1.026 20.578 1 98.38 336 ASP A N 1
ATOM 2472 C CA . ASP A 1 336 ? 5.977 -2.229 19.812 1 98.38 336 ASP A CA 1
ATOM 2473 C C . ASP A 1 336 ? 6.848 -2.326 18.562 1 98.38 336 ASP A C 1
ATOM 2475 O O . ASP A 1 336 ? 7.301 -3.412 18.203 1 98.38 336 ASP A O 1
ATOM 2479 N N . ALA A 1 337 ? 7 -1.187 17.906 1 98.44 337 ALA A N 1
ATOM 2480 C CA . ALA A 1 337 ? 7.871 -1.175 16.734 1 98.44 337 ALA A CA 1
ATOM 2481 C C . ALA A 1 337 ? 9.281 -1.636 17.094 1 98.44 337 ALA A C 1
ATOM 2483 O O . ALA A 1 337 ? 9.875 -2.447 16.375 1 98.44 337 ALA A O 1
ATOM 2484 N N . LYS A 1 338 ? 9.797 -1.128 18.156 1 97.38 338 LYS A N 1
ATOM 2485 C CA . LYS A 1 338 ? 11.141 -1.499 18.609 1 97.38 338 LYS A CA 1
ATOM 2486 C C . LYS A 1 338 ? 11.234 -2.996 18.891 1 97.38 338 LYS A C 1
ATOM 2488 O O . LYS A 1 338 ? 12.195 -3.65 18.484 1 97.38 338 LYS A O 1
ATOM 2493 N N . LYS A 1 339 ? 10.242 -3.527 19.547 1 97.5 339 LYS A N 1
ATOM 2494 C CA . LYS A 1 339 ? 10.219 -4.949 19.875 1 97.5 339 LYS A CA 1
ATOM 2495 C C . LYS A 1 339 ? 10.195 -5.805 18.609 1 97.5 339 LYS A C 1
ATOM 2497 O O . LYS A 1 339 ? 10.867 -6.836 18.531 1 97.5 339 LYS A O 1
ATOM 2502 N N . ILE A 1 340 ? 9.445 -5.383 17.672 1 98.06 340 ILE A N 1
ATOM 2503 C CA . ILE A 1 340 ? 9.328 -6.117 16.422 1 98.06 340 ILE A CA 1
ATOM 2504 C C . ILE A 1 340 ? 10.664 -6.102 15.68 1 98.06 340 ILE A C 1
ATOM 2506 O O . ILE A 1 340 ? 11.117 -7.137 15.195 1 98.06 340 ILE A O 1
ATOM 2510 N N . LEU A 1 341 ? 11.234 -4.906 15.578 1 97 341 LEU A N 1
ATOM 2511 C CA . LEU A 1 341 ? 12.516 -4.77 14.883 1 97 341 LEU A CA 1
ATOM 2512 C C . LEU A 1 341 ? 13.594 -5.617 15.547 1 97 341 LEU A C 1
ATOM 2514 O O . LEU A 1 341 ? 14.438 -6.203 14.867 1 97 341 LEU A O 1
ATOM 2518 N N . GLU A 1 342 ? 13.555 -5.688 16.844 1 95.81 342 GLU A N 1
ATOM 2519 C CA . GLU A 1 342 ? 14.484 -6.543 17.578 1 95.81 342 GLU A CA 1
ATOM 2520 C C . GLU A 1 342 ? 14.242 -8.016 17.266 1 95.81 342 GLU A C 1
ATOM 2522 O O . GLU A 1 342 ? 15.188 -8.781 17.078 1 95.81 342 GLU A O 1
ATOM 2527 N N . ARG A 1 343 ? 13.023 -8.344 17.188 1 94.5 343 ARG A N 1
ATOM 2528 C CA . ARG A 1 343 ? 12.648 -9.734 16.984 1 94.5 343 ARG A CA 1
ATOM 2529 C C . ARG A 1 343 ? 13.031 -10.211 15.586 1 94.5 343 ARG A C 1
ATOM 2531 O O . ARG A 1 343 ? 13.516 -11.328 15.414 1 94.5 343 ARG A O 1
ATOM 2538 N N . VAL A 1 344 ? 12.82 -9.391 14.664 1 93.38 344 VAL A N 1
ATOM 2539 C CA . VAL A 1 344 ? 12.969 -9.844 13.281 1 93.38 344 VAL A CA 1
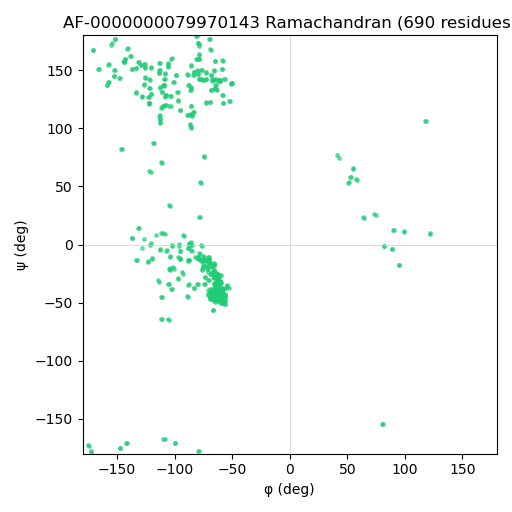ATOM 2540 C C . VAL A 1 344 ? 14.438 -9.734 12.859 1 93.38 344 VAL A C 1
ATOM 2542 O O . VAL A 1 344 ? 14.797 -10.125 11.75 1 93.38 344 VAL A O 1
ATOM 2545 N N . SER A 1 345 ? 15.211 -9.188 13.688 1 89.62 345 SER A N 1
ATOM 2546 C CA . SER A 1 345 ? 16.641 -9.094 13.383 1 89.62 345 SER A CA 1
ATOM 2547 C C . SER A 1 345 ? 17.297 -10.469 13.422 1 89.62 345 SER A C 1
ATOM 2549 O O . SER A 1 345 ? 18.422 -10.633 12.93 1 89.62 345 SER A O 1
ATOM 2551 N N . LYS A 1 346 ? 16.641 -11.484 14.008 1 79.31 346 LYS A N 1
ATOM 2552 C CA . LYS A 1 346 ? 17.203 -12.828 14.148 1 79.31 346 LYS A CA 1
ATOM 2553 C C . LYS A 1 346 ? 16.938 -13.664 12.898 1 79.31 346 LYS A C 1
ATOM 2555 O O . LYS A 1 346 ? 17.312 -14.836 12.844 1 79.31 346 LYS A O 1
ATOM 2560 N N . PHE A 1 347 ? 16.328 -13.062 11.961 1 74.12 347 PHE A N 1
ATOM 2561 C CA . PHE A 1 347 ? 16.125 -13.789 10.711 1 74.12 347 PHE A CA 1
ATOM 2562 C C . PHE A 1 347 ? 17.438 -13.945 9.953 1 74.12 347 PHE A C 1
ATOM 2564 O O . PHE A 1 347 ? 18.234 -13.008 9.875 1 74.12 347 PHE A O 1
ATOM 2571 N N . MET B 1 1 ? 2.949 -22.531 15.094 1 62.31 1 MET B N 1
ATOM 2572 C CA . MET B 1 1 ? 3.545 -21.703 14.047 1 62.31 1 MET B CA 1
ATOM 2573 C C . MET B 1 1 ? 3.639 -22.469 12.734 1 62.31 1 MET B C 1
ATOM 2575 O O . MET B 1 1 ? 3.861 -23.688 12.742 1 62.31 1 MET B O 1
ATOM 2579 N N . PRO B 1 2 ? 3.09 -21.703 11.688 1 70.81 2 PRO B N 1
ATOM 2580 C CA . PRO B 1 2 ? 3.176 -22.453 10.438 1 70.81 2 PRO B CA 1
ATOM 2581 C C . PRO B 1 2 ? 4.578 -22.984 10.156 1 70.81 2 PRO B C 1
ATOM 2583 O O . PRO B 1 2 ? 5.57 -22.359 10.547 1 70.81 2 PRO B O 1
ATOM 2586 N N . ASP B 1 3 ? 4.57 -24.172 9.703 1 76.62 3 ASP B N 1
ATOM 2587 C CA . ASP B 1 3 ? 5.844 -24.859 9.469 1 76.62 3 ASP B CA 1
ATOM 2588 C C . ASP B 1 3 ? 6.094 -25.062 7.977 1 76.62 3 ASP B C 1
ATOM 2590 O O . ASP B 1 3 ? 6.078 -26.188 7.488 1 76.62 3 ASP B O 1
ATOM 2594 N N . LEU B 1 4 ? 6.379 -23.938 7.258 1 87.06 4 LEU B N 1
ATOM 2595 C CA . LEU B 1 4 ? 6.629 -24.047 5.824 1 87.06 4 LEU B CA 1
ATOM 2596 C C . LEU B 1 4 ? 7.934 -24.797 5.559 1 87.06 4 LEU B C 1
ATOM 2598 O O . LEU B 1 4 ? 8.078 -25.453 4.531 1 87.06 4 LEU B O 1
ATOM 2602 N N . LYS B 1 5 ? 8.844 -24.781 6.48 1 85.81 5 LYS B N 1
ATOM 2603 C CA . LYS B 1 5 ? 10.172 -25.344 6.285 1 85.81 5 LYS B CA 1
ATOM 2604 C C . LYS B 1 5 ? 10.117 -26.875 6.223 1 85.81 5 LYS B C 1
ATOM 2606 O O . LYS B 1 5 ? 10.906 -27.5 5.52 1 85.81 5 LYS B O 1
ATOM 2611 N N . SER B 1 6 ? 9.18 -27.438 6.902 1 84.62 6 SER B N 1
ATOM 2612 C CA . SER B 1 6 ? 9.055 -28.891 6.895 1 84.62 6 SER B CA 1
ATOM 2613 C C . SER B 1 6 ? 8.656 -29.406 5.512 1 84.62 6 SER B C 1
ATOM 2615 O O . SER B 1 6 ? 9.086 -30.484 5.098 1 84.62 6 SER B O 1
ATOM 2617 N N . THR B 1 7 ? 7.957 -28.578 4.75 1 87 7 THR B N 1
ATOM 2618 C CA . THR B 1 7 ? 7.469 -29.016 3.447 1 87 7 THR B CA 1
ATOM 2619 C C . THR B 1 7 ? 8.312 -28.422 2.326 1 87 7 THR B C 1
ATOM 2621 O O . THR B 1 7 ? 8.25 -28.875 1.183 1 87 7 THR B O 1
ATOM 2624 N N . LEU B 1 8 ? 8.969 -27.375 2.672 1 95.69 8 LEU B N 1
ATOM 2625 C CA . LEU B 1 8 ? 9.852 -26.719 1.716 1 95.69 8 LEU B CA 1
ATOM 2626 C C . LEU B 1 8 ? 11.281 -26.688 2.238 1 95.69 8 LEU B C 1
ATOM 2628 O O . LEU B 1 8 ? 11.867 -25.609 2.387 1 95.69 8 LEU B O 1
ATOM 2632 N N . PRO B 1 9 ? 11.875 -27.844 2.438 1 94.38 9 PRO B N 1
ATOM 2633 C CA . PRO B 1 9 ? 13.133 -27.922 3.176 1 94.38 9 PRO B CA 1
ATOM 2634 C C . PRO B 1 9 ? 14.297 -27.266 2.436 1 94.38 9 PRO B C 1
ATOM 2636 O O . PRO B 1 9 ? 15.32 -26.938 3.045 1 94.38 9 PRO B O 1
ATOM 2639 N N . TRP B 1 10 ? 14.227 -27.031 1.172 1 96.12 10 TRP B N 1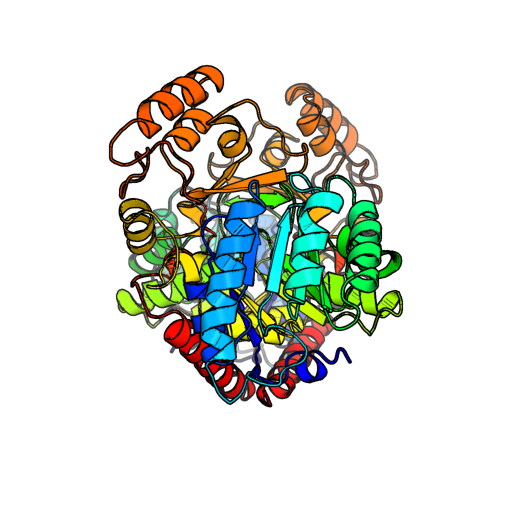
ATOM 2640 C CA . TRP B 1 10 ? 15.336 -26.484 0.397 1 96.12 10 TRP B CA 1
ATOM 2641 C C . TRP B 1 10 ? 15.391 -24.969 0.546 1 96.12 10 TRP B C 1
ATOM 2643 O O . TRP B 1 10 ? 16.375 -24.328 0.147 1 96.12 10 TRP B O 1
ATOM 2653 N N . THR B 1 11 ? 14.352 -24.375 1.131 1 97.06 11 THR B N 1
ATOM 2654 C CA . THR B 1 11 ? 14.188 -22.922 1.104 1 97.06 11 THR B CA 1
ATOM 2655 C C . THR B 1 11 ? 14.953 -22.266 2.254 1 97.06 11 THR B C 1
ATOM 2657 O O . THR B 1 11 ? 15.188 -22.906 3.285 1 97.06 11 THR B O 1
ATOM 2660 N N . PHE B 1 12 ? 15.328 -21.016 2.033 1 96.06 12 PHE B N 1
ATOM 2661 C CA . PHE B 1 12 ? 15.953 -20.188 3.057 1 96.06 12 PHE B CA 1
ATOM 2662 C C . PHE B 1 12 ? 15.023 -19.047 3.461 1 96.06 12 PHE B C 1
ATOM 2664 O O . PHE B 1 12 ? 14.172 -18.609 2.678 1 96.06 12 PHE B O 1
ATOM 2671 N N . SER B 1 13 ? 15.258 -18.547 4.684 1 93.38 13 SER B N 1
ATOM 2672 C CA . SER B 1 13 ? 14.484 -17.422 5.203 1 93.38 13 SER B CA 1
ATOM 2673 C C . SER B 1 13 ? 15.242 -16.109 5.047 1 93.38 13 SER B C 1
ATOM 2675 O O . SER B 1 13 ? 16.469 -16.078 5.207 1 93.38 13 SER B O 1
ATOM 2677 N N . PRO B 1 14 ? 14.508 -15.133 4.812 1 95.19 14 PRO B N 1
ATOM 2678 C CA . PRO B 1 14 ? 13.109 -15.016 4.402 1 95.19 14 PRO B CA 1
ATOM 2679 C C . PRO B 1 14 ? 12.836 -15.672 3.049 1 95.19 14 PRO B C 1
ATOM 2681 O O . PRO B 1 14 ? 13.672 -15.602 2.145 1 95.19 14 PRO B O 1
ATOM 2684 N N . LEU B 1 15 ? 11.734 -16.297 2.975 1 97.62 15 LEU B N 1
ATOM 2685 C CA . LEU B 1 15 ? 11.367 -17.047 1.779 1 97.62 15 LEU B CA 1
ATOM 2686 C C . LEU B 1 15 ? 11.008 -16.109 0.632 1 97.62 15 LEU B C 1
ATOM 2688 O O . LEU B 1 15 ? 10.125 -15.266 0.774 1 97.62 15 LEU B O 1
ATOM 2692 N N . ILE B 1 16 ? 11.727 -16.25 -0.502 1 98.81 16 ILE B N 1
ATOM 2693 C CA . ILE B 1 16 ? 11.453 -15.484 -1.716 1 98.81 16 ILE B CA 1
ATOM 2694 C C . ILE B 1 16 ? 10.75 -16.375 -2.734 1 98.81 16 ILE B C 1
ATOM 2696 O O . ILE B 1 16 ? 11.234 -17.469 -3.055 1 98.81 16 ILE B O 1
ATOM 2700 N N . ILE B 1 17 ? 9.633 -15.898 -3.236 1 98.94 17 ILE B N 1
ATOM 2701 C CA . ILE B 1 17 ? 8.797 -16.688 -4.129 1 98.94 17 ILE B CA 1
ATOM 2702 C C . ILE B 1 17 ? 8.484 -15.898 -5.391 1 98.94 17 ILE B C 1
ATOM 2704 O O . ILE B 1 17 ? 8.109 -14.727 -5.316 1 98.94 17 ILE B O 1
ATOM 2708 N N . ASN B 1 18 ? 8.727 -16.453 -6.582 1 98.94 18 ASN B N 1
ATOM 2709 C CA . ASN B 1 18 ? 8.125 -15.797 -7.738 1 98.94 18 ASN B CA 1
ATOM 2710 C C . ASN B 1 18 ? 6.629 -16.078 -7.828 1 98.94 18 ASN B C 1
ATOM 2712 O O . ASN B 1 18 ? 6.18 -17.172 -7.512 1 98.94 18 ASN B O 1
ATOM 2716 N N . ALA B 1 19 ? 5.84 -15.078 -8.227 1 98.69 19 ALA B N 1
ATOM 2717 C CA . ALA B 1 19 ? 4.406 -15.273 -8.438 1 98.69 19 ALA B CA 1
ATOM 2718 C C . ALA B 1 19 ? 4.152 -16.219 -9.609 1 98.69 19 ALA B C 1
ATOM 2720 O O . ALA B 1 19 ? 4.98 -16.328 -10.516 1 98.69 19 ALA B O 1
ATOM 2721 N N . PRO B 1 20 ? 3.047 -16.969 -9.586 1 97.19 20 PRO B N 1
ATOM 2722 C CA . PRO B 1 20 ? 2.768 -17.875 -10.688 1 97.19 20 PRO B CA 1
ATOM 2723 C C . PRO B 1 20 ? 2.705 -17.172 -12.039 1 97.19 20 PRO B C 1
ATOM 2725 O O . PRO B 1 20 ? 3.111 -17.75 -13.055 1 97.19 20 PRO B O 1
ATOM 2728 N N . MET B 1 21 ? 2.154 -15.977 -12.125 1 95.81 21 MET B N 1
ATOM 2729 C CA . MET B 1 21 ? 2.125 -15.141 -13.32 1 95.81 21 MET B CA 1
ATOM 2730 C C . MET B 1 21 ? 1.809 -15.969 -14.562 1 95.81 21 MET B C 1
ATOM 2732 O O . MET B 1 21 ? 2.674 -16.172 -15.414 1 95.81 21 MET B O 1
ATOM 2736 N N . ALA B 1 22 ? 0.603 -16.344 -14.703 1 92.38 22 ALA B N 1
ATOM 2737 C CA . ALA B 1 22 ? 0.195 -17.219 -15.789 1 92.38 22 ALA B CA 1
ATOM 2738 C C . ALA B 1 22 ? 0.666 -16.688 -17.141 1 92.38 22 ALA B C 1
ATOM 2740 O O . ALA B 1 22 ? 0.417 -15.523 -17.469 1 92.38 22 ALA B O 1
ATOM 2741 N N . GLY B 1 23 ? 1.401 -17.516 -17.844 1 92.12 23 GLY B N 1
ATOM 2742 C CA . GLY B 1 23 ? 1.902 -17.141 -19.156 1 92.12 23 GLY B CA 1
ATOM 2743 C C . GLY B 1 23 ? 3.309 -16.578 -19.125 1 92.12 23 GLY B C 1
ATOM 2744 O O . GLY B 1 23 ? 3.984 -16.516 -20.156 1 92.12 23 GLY B O 1
ATOM 2745 N N . PHE B 1 24 ? 3.729 -16.172 -17.969 1 96.75 24 PHE B N 1
ATOM 2746 C CA . PHE B 1 24 ? 5.039 -15.555 -17.828 1 96.75 24 PHE B CA 1
ATOM 2747 C C . PHE B 1 24 ? 5.984 -16.453 -17.047 1 96.75 24 PHE B C 1
ATOM 2749 O O . PHE B 1 24 ? 7.16 -16.578 -17.391 1 96.75 24 PHE B O 1
ATOM 2756 N N . ALA B 1 25 ? 5.52 -17.016 -15.961 1 98.19 25 ALA B N 1
ATOM 2757 C CA . ALA B 1 25 ? 6.328 -17.859 -15.086 1 98.19 25 ALA B CA 1
ATOM 2758 C C . ALA B 1 25 ? 6.32 -19.312 -15.562 1 98.19 25 ALA B C 1
ATOM 2760 O O . ALA B 1 25 ? 5.359 -20.047 -15.312 1 98.19 25 ALA B O 1
ATOM 2761 N N . GLY B 1 26 ? 7.391 -19.781 -16.203 1 98.06 26 GLY B N 1
ATOM 2762 C CA . GLY B 1 26 ? 7.527 -21.141 -16.703 1 98.06 26 GLY B CA 1
ATOM 2763 C C . GLY B 1 26 ? 8.523 -21.969 -15.906 1 98.06 26 GLY B C 1
ATOM 2764 O O . GLY B 1 26 ? 8.859 -21.625 -14.773 1 98.06 26 GLY B O 1
ATOM 2765 N N . GLY B 1 27 ? 8.859 -23.109 -16.5 1 98.38 27 GLY B N 1
ATOM 2766 C CA . GLY B 1 27 ? 9.719 -24.062 -15.82 1 98.38 27 GLY B CA 1
ATOM 2767 C C . GLY B 1 27 ? 11.109 -23.531 -15.555 1 98.38 27 GLY B C 1
ATOM 2768 O O . GLY B 1 27 ? 11.703 -23.812 -14.508 1 98.38 27 GLY B O 1
ATOM 2769 N N . ASP B 1 28 ? 11.641 -22.75 -16.484 1 98.56 28 ASP B N 1
ATOM 2770 C CA . ASP B 1 28 ? 12.984 -22.203 -16.328 1 98.56 28 ASP B CA 1
ATOM 2771 C C . ASP B 1 28 ? 13.039 -21.234 -15.141 1 98.56 28 ASP B C 1
ATOM 2773 O O . ASP B 1 28 ? 13.977 -21.281 -14.336 1 98.56 28 ASP B O 1
ATOM 2777 N N . LEU B 1 29 ? 12.062 -20.359 -15.062 1 98.81 29 LEU B N 1
ATOM 2778 C CA . LEU B 1 29 ? 12 -19.406 -13.961 1 98.81 29 LEU B CA 1
ATOM 2779 C C . LEU B 1 29 ? 11.82 -20.125 -12.625 1 98.81 29 LEU B C 1
ATOM 2781 O O . LEU B 1 29 ? 12.555 -19.859 -11.672 1 98.81 29 LEU B O 1
ATOM 2785 N N . ALA B 1 30 ? 10.883 -21.047 -12.609 1 98.81 30 ALA B N 1
ATOM 2786 C CA . ALA B 1 30 ? 10.609 -21.781 -11.383 1 98.81 30 ALA B CA 1
ATOM 2787 C C . ALA B 1 30 ? 11.844 -22.531 -10.906 1 98.81 30 ALA B C 1
ATOM 2789 O O . ALA B 1 30 ? 12.156 -22.547 -9.711 1 98.81 30 ALA B O 1
ATOM 2790 N N . SER B 1 31 ? 12.523 -23.156 -11.836 1 98.75 31 SER B N 1
ATOM 2791 C CA . SER B 1 31 ? 13.719 -23.922 -11.492 1 98.75 31 SER B CA 1
ATOM 2792 C C . SER B 1 31 ? 14.812 -23.016 -10.938 1 98.75 31 SER B C 1
ATOM 2794 O O . SER B 1 31 ? 15.453 -23.344 -9.938 1 98.75 31 SER B O 1
ATOM 2796 N N . ALA B 1 32 ? 15.023 -21.875 -11.602 1 98.88 32 ALA B N 1
ATOM 2797 C CA . ALA B 1 32 ? 16.078 -20.969 -11.18 1 98.88 32 ALA B CA 1
ATOM 2798 C C . ALA B 1 32 ? 15.812 -20.438 -9.773 1 98.88 32 ALA B C 1
ATOM 2800 O O . ALA B 1 32 ? 16.734 -20.328 -8.961 1 98.88 32 ALA B O 1
ATOM 2801 N N . VAL B 1 33 ? 14.609 -20.094 -9.492 1 98.94 33 VAL B N 1
ATOM 2802 C CA . VAL B 1 33 ? 14.219 -19.578 -8.188 1 98.94 33 VAL B CA 1
ATOM 2803 C C . VAL B 1 33 ? 14.422 -20.656 -7.125 1 98.94 33 VAL B C 1
ATOM 2805 O O . VAL B 1 33 ? 15.016 -20.406 -6.074 1 98.94 33 VAL B O 1
ATOM 2808 N N . THR B 1 34 ? 13.961 -21.875 -7.414 1 98.75 34 THR B N 1
ATOM 2809 C CA . THR B 1 34 ? 14.07 -23 -6.484 1 98.75 34 THR B CA 1
ATOM 2810 C C . THR B 1 34 ? 15.531 -23.328 -6.203 1 98.75 34 THR B C 1
ATOM 2812 O O . THR B 1 34 ? 15.922 -23.516 -5.051 1 98.75 34 THR B O 1
ATOM 2815 N N . LEU B 1 35 ? 16.312 -23.344 -7.219 1 98.38 35 LEU B N 1
ATOM 2816 C CA . LEU B 1 35 ? 17.719 -23.688 -7.078 1 98.38 35 LEU B CA 1
ATOM 2817 C C . LEU B 1 35 ? 18.453 -22.641 -6.242 1 98.38 35 LEU B C 1
ATOM 2819 O O . LEU B 1 35 ? 19.484 -22.938 -5.637 1 98.38 35 LEU B O 1
ATOM 2823 N N . ALA B 1 36 ? 17.906 -21.422 -6.16 1 98.69 36 ALA B N 1
ATOM 2824 C CA . ALA B 1 36 ? 18.531 -20.344 -5.402 1 98.69 36 ALA B CA 1
ATOM 2825 C C . ALA B 1 36 ? 18.016 -20.312 -3.971 1 98.69 36 ALA B C 1
ATOM 2827 O O . ALA B 1 36 ? 18.344 -19.391 -3.209 1 98.69 36 ALA B O 1
ATOM 2828 N N . GLY B 1 37 ? 17.25 -21.281 -3.615 1 98.12 37 GLY B N 1
ATOM 2829 C CA . GLY B 1 37 ? 16.766 -21.375 -2.246 1 98.12 37 GLY B CA 1
ATOM 2830 C C . GLY B 1 37 ? 15.445 -20.672 -2.029 1 98.12 37 GLY B C 1
ATOM 2831 O O . GLY B 1 37 ? 15.062 -20.391 -0.892 1 98.12 37 GLY B O 1
ATOM 2832 N N . GLY B 1 38 ? 14.758 -20.281 -3.08 1 98.69 38 GLY B N 1
ATOM 2833 C CA . GLY B 1 38 ? 13.391 -19.781 -3.039 1 98.69 38 GLY B CA 1
ATOM 2834 C C . GLY B 1 38 ? 12.367 -20.844 -3.422 1 98.69 38 GLY B C 1
ATOM 2835 O O . GLY B 1 38 ? 12.664 -22.031 -3.404 1 98.69 38 GLY B O 1
ATOM 2836 N N . LEU B 1 39 ? 11.172 -20.422 -3.578 1 98.75 39 LEU B N 1
ATOM 2837 C CA . LEU B 1 39 ? 10.125 -21.281 -4.109 1 98.75 39 LEU B CA 1
ATOM 2838 C C . LEU B 1 39 ? 9.664 -20.812 -5.484 1 98.75 39 LEU B C 1
ATOM 2840 O O . LEU B 1 39 ? 9.023 -19.766 -5.598 1 98.75 39 LEU B O 1
ATOM 2844 N N . GLY B 1 40 ? 10.062 -21.594 -6.453 1 98.81 40 GLY B N 1
ATOM 2845 C CA . GLY B 1 40 ? 9.633 -21.281 -7.809 1 98.81 40 GLY B CA 1
ATOM 2846 C C . GLY B 1 40 ? 8.195 -21.688 -8.094 1 98.81 40 GLY B C 1
ATOM 2847 O O . GLY B 1 40 ? 7.734 -22.719 -7.621 1 98.81 40 GLY B O 1
ATOM 2848 N N . GLN B 1 41 ? 7.484 -20.859 -8.859 1 98.62 41 GLN B N 1
ATOM 2849 C CA . GLN B 1 41 ? 6.105 -21.109 -9.266 1 98.62 41 GLN B CA 1
ATOM 2850 C C . GLN B 1 41 ? 5.973 -21.141 -10.789 1 98.62 41 GLN B C 1
ATOM 2852 O O . GLN B 1 41 ? 6.625 -20.375 -11.484 1 98.62 41 GLN B O 1
ATOM 2857 N N . VAL B 1 42 ? 5.148 -22.031 -11.227 1 98.12 42 VAL B N 1
ATOM 2858 C CA . VAL B 1 42 ? 4.66 -22.031 -12.602 1 98.12 42 VAL B CA 1
ATOM 2859 C C . VAL B 1 42 ? 3.182 -21.641 -12.625 1 98.12 42 VAL B C 1
ATOM 2861 O O . VAL B 1 42 ? 2.408 -22.094 -11.766 1 98.12 42 VAL B O 1
ATOM 2864 N N . GLY B 1 43 ? 2.82 -20.781 -13.562 1 94 43 GLY B N 1
ATOM 2865 C CA . GLY B 1 43 ? 1.446 -20.312 -13.594 1 94 43 GLY B CA 1
ATOM 2866 C C . GLY B 1 43 ? 0.648 -20.875 -14.758 1 94 43 GLY B C 1
ATOM 2867 O O . GLY B 1 43 ? 1.181 -21.031 -15.859 1 94 43 GLY B O 1
ATOM 2868 N N . CYS B 1 44 ? -0.538 -21.156 -14.5 1 83.06 44 CYS B N 1
ATOM 2869 C CA . CYS B 1 44 ? -1.48 -21.625 -15.508 1 83.06 44 CYS B CA 1
ATOM 2870 C C . CYS B 1 44 ? -2.697 -20.703 -15.594 1 83.06 44 CYS B C 1
ATOM 2872 O O . CYS B 1 44 ? -3.326 -20.406 -14.57 1 83.06 44 CYS B O 1
ATOM 2874 N N . MET B 1 45 ? -3.014 -20.234 -16.75 1 72.81 45 MET B N 1
ATOM 2875 C CA . MET B 1 45 ? -4.277 -19.516 -16.891 1 72.81 45 MET B CA 1
ATOM 2876 C C . MET B 1 45 ? -5.266 -20.328 -17.734 1 72.81 45 MET B C 1
ATOM 2878 O O . MET B 1 45 ? -6.184 -20.938 -17.203 1 72.81 45 MET B O 1
ATOM 2882 N N . PHE B 1 46 ? -4.938 -20.547 -19.016 1 74.06 46 PHE B N 1
ATOM 2883 C CA . PHE B 1 46 ? -5.961 -21.109 -19.875 1 74.06 46 PHE B CA 1
ATOM 2884 C C . PHE B 1 46 ? -5.57 -22.516 -20.344 1 74.06 46 PHE B C 1
ATOM 2886 O O . PHE B 1 46 ? -6.43 -23.375 -20.484 1 74.06 46 PHE B O 1
ATOM 2893 N N . SER B 1 47 ? -4.391 -22.734 -20.469 1 84.62 47 SER B N 1
ATOM 2894 C CA . SER B 1 47 ? -3.965 -23.953 -21.156 1 84.62 47 SER B CA 1
ATOM 2895 C C . SER B 1 47 ? -3.266 -24.922 -20.203 1 84.62 47 SER B C 1
ATOM 2897 O O . SER B 1 47 ? -2.066 -24.781 -19.938 1 84.62 47 SER B O 1
ATOM 2899 N N . VAL B 1 48 ? -3.975 -25.953 -19.828 1 87.62 48 VAL B N 1
ATOM 2900 C CA . VAL B 1 48 ? -3.42 -26.969 -18.953 1 87.62 48 VAL B CA 1
ATOM 2901 C C . VAL B 1 48 ? -2.283 -27.703 -19.656 1 87.62 48 VAL B C 1
ATOM 2903 O O . VAL B 1 48 ? -1.243 -27.984 -19.062 1 87.62 48 VAL B O 1
ATOM 2906 N N . PRO B 1 49 ? -2.375 -27.875 -20.984 1 90.81 49 PRO B N 1
ATOM 2907 C CA . PRO B 1 49 ? -1.24 -28.5 -21.672 1 90.81 49 PRO B CA 1
ATOM 2908 C C . PRO B 1 49 ? 0.025 -27.641 -21.609 1 90.81 49 PRO B C 1
ATOM 2910 O O . PRO B 1 49 ? 1.128 -28.188 -21.469 1 90.81 49 PRO B O 1
ATOM 2913 N N . ASP B 1 50 ? -0.177 -26.391 -21.719 1 91.38 50 ASP B N 1
ATOM 2914 C CA . ASP B 1 50 ? 0.977 -25.5 -21.656 1 91.38 50 ASP B CA 1
ATOM 2915 C C . ASP B 1 50 ? 1.632 -25.531 -20.281 1 91.38 50 ASP B C 1
ATOM 2917 O O . ASP B 1 50 ? 2.859 -25.578 -20.172 1 91.38 50 ASP B O 1
ATOM 2921 N N . VAL B 1 51 ? 0.811 -25.531 -19.297 1 92.12 51 VAL B N 1
ATOM 2922 C CA . VAL B 1 51 ? 1.357 -25.562 -17.938 1 92.12 51 VAL B CA 1
ATOM 2923 C C . VAL B 1 51 ? 2.008 -26.906 -17.672 1 92.12 51 VAL B C 1
ATOM 2925 O O . VAL B 1 51 ? 3.053 -26.984 -17.016 1 92.12 51 VAL B O 1
ATOM 2928 N N . ARG B 1 52 ? 1.402 -27.984 -18.156 1 95.81 52 ARG B N 1
ATOM 2929 C CA . ARG B 1 52 ? 2.004 -29.312 -18.016 1 95.81 52 ARG B CA 1
ATOM 2930 C C . ARG B 1 52 ? 3.404 -29.344 -18.609 1 95.81 52 ARG B C 1
ATOM 2932 O O . ARG B 1 52 ? 4.328 -29.891 -18.016 1 95.81 52 ARG B O 1
ATOM 2939 N N . ALA B 1 53 ? 3.52 -28.781 -19.781 1 96.81 53 ALA B N 1
ATOM 2940 C CA . ALA B 1 53 ? 4.82 -28.75 -20.453 1 96.81 53 ALA B CA 1
ATOM 2941 C C . ALA B 1 53 ? 5.852 -28 -19.609 1 96.81 53 ALA B C 1
ATOM 2943 O O . ALA B 1 53 ? 7.016 -28.391 -19.547 1 96.81 53 ALA B O 1
ATOM 2944 N N . GLN B 1 54 ? 5.438 -26.938 -19.031 1 97.5 54 GLN B N 1
ATOM 2945 C CA . GLN B 1 54 ? 6.34 -26.141 -18.203 1 97.5 54 GLN B CA 1
ATOM 2946 C C . GLN B 1 54 ? 6.703 -26.875 -16.922 1 97.5 54 GLN B C 1
ATOM 2948 O O . GLN B 1 54 ? 7.84 -26.797 -16.453 1 97.5 54 GLN B O 1
ATOM 2953 N N . VAL B 1 55 ? 5.754 -27.547 -16.328 1 98.06 55 VAL B N 1
ATOM 2954 C CA . VAL B 1 55 ? 6.016 -28.344 -15.133 1 98.06 55 VAL B CA 1
ATOM 2955 C C . VAL B 1 55 ? 6.973 -29.484 -15.461 1 98.06 55 VAL B C 1
ATOM 2957 O O . VAL B 1 55 ? 7.859 -29.812 -14.672 1 98.06 55 VAL B O 1
ATOM 2960 N N . GLU B 1 56 ? 6.785 -30.062 -16.609 1 97.75 56 GLU B N 1
ATOM 2961 C CA . GLU B 1 56 ? 7.688 -31.125 -17.062 1 97.75 56 GLU B CA 1
ATOM 2962 C C . GLU B 1 56 ? 9.117 -30.594 -17.219 1 97.75 56 GLU B C 1
ATOM 2964 O O . GLU B 1 56 ? 10.078 -31.297 -16.891 1 97.75 56 GLU B O 1
ATOM 2969 N N . LEU B 1 57 ? 9.211 -29.438 -17.781 1 97.75 57 LEU B N 1
ATOM 2970 C CA . LEU B 1 57 ? 10.516 -28.812 -17.938 1 97.75 57 LEU B CA 1
ATOM 2971 C C . LEU B 1 57 ? 11.18 -28.609 -16.578 1 97.75 57 LEU B C 1
ATOM 2973 O O . LEU B 1 57 ? 12.359 -28.938 -16.406 1 97.75 57 LEU B O 1
ATOM 2977 N N . ALA B 1 58 ? 10.477 -28.094 -15.633 1 98.19 58 ALA B N 1
ATOM 2978 C CA . ALA B 1 58 ? 11.008 -27.906 -14.289 1 98.19 58 ALA B CA 1
ATOM 2979 C C . ALA B 1 58 ? 11.398 -29.25 -13.664 1 98.19 58 ALA B C 1
ATOM 2981 O O . ALA B 1 58 ? 12.43 -29.359 -13 1 98.19 58 ALA B O 1
ATOM 2982 N N . SER B 1 59 ? 10.516 -30.203 -13.828 1 97.69 59 SER B N 1
ATOM 2983 C CA . SER B 1 59 ? 10.773 -31.531 -13.289 1 97.69 59 SER B CA 1
ATOM 2984 C C . SER B 1 59 ? 12.086 -32.094 -13.812 1 97.69 59 SER B C 1
ATOM 2986 O O . SER B 1 59 ? 12.898 -32.594 -13.039 1 97.69 59 SER B O 1
ATOM 2988 N N . SER B 1 60 ? 12.242 -32 -15.102 1 97.44 60 SER B N 1
ATOM 2989 C CA . SER B 1 60 ? 13.461 -32.5 -15.719 1 97.44 60 SER B CA 1
ATOM 2990 C C . SER B 1 60 ? 14.703 -31.812 -15.172 1 97.44 60 SER B C 1
ATOM 2992 O O . SER B 1 60 ? 15.711 -32.469 -14.898 1 97.44 60 SER B O 1
ATOM 2994 N N . THR B 1 61 ? 14.594 -30.547 -15 1 97.62 61 THR B N 1
ATOM 2995 C CA . THR B 1 61 ? 15.711 -29.75 -14.516 1 97.62 61 THR B CA 1
ATOM 2996 C C . THR B 1 61 ? 16.016 -30.062 -13.055 1 97.62 61 THR B C 1
ATOM 2998 O O . THR B 1 61 ? 17.172 -30.328 -12.703 1 97.62 61 THR B O 1
ATOM 3001 N N . LEU B 1 62 ? 15.039 -30.125 -12.242 1 97.75 62 LEU B N 1
ATOM 3002 C CA . LEU B 1 62 ? 15.242 -30.219 -10.797 1 97.75 62 LEU B CA 1
ATOM 3003 C C . LEU B 1 62 ? 15.555 -31.641 -10.383 1 97.75 62 LEU B C 1
ATOM 3005 O O . LEU B 1 62 ? 16.359 -31.875 -9.477 1 97.75 62 LEU B O 1
ATOM 3009 N N . ARG B 1 63 ? 15 -32.594 -11.039 1 94.5 63 ARG B N 1
ATOM 3010 C CA . ARG B 1 63 ? 15.234 -34 -10.68 1 94.5 63 ARG B CA 1
ATOM 3011 C C . ARG B 1 63 ? 16.625 -34.438 -11.117 1 94.5 63 ARG B C 1
ATOM 3013 O O . ARG B 1 63 ? 17.141 -35.469 -10.648 1 94.5 63 ARG B O 1
ATOM 3020 N N . SER B 1 64 ? 17.188 -33.719 -11.992 1 94.31 64 SER B N 1
ATOM 3021 C CA . SER B 1 64 ? 18.562 -34 -12.398 1 94.31 64 SER B CA 1
ATOM 3022 C C . SER B 1 64 ? 19.562 -33.562 -11.336 1 94.31 64 SER B C 1
ATOM 3024 O O . SER B 1 64 ? 20.719 -33.969 -11.367 1 94.31 64 SER B O 1
ATOM 3026 N N . LYS B 1 65 ? 19.109 -32.781 -10.453 1 95.06 65 LYS B N 1
ATOM 3027 C CA . LYS B 1 65 ? 19.953 -32.312 -9.352 1 95.06 65 LYS B CA 1
ATOM 3028 C C . LYS B 1 65 ? 19.938 -33.312 -8.195 1 95.06 65 LYS B C 1
ATOM 3030 O O . LYS B 1 65 ? 18.859 -33.719 -7.758 1 95.06 65 LYS B O 1
ATOM 3035 N N . PRO B 1 66 ? 21.062 -33.656 -7.617 1 93.44 66 PRO B N 1
ATOM 3036 C CA . PRO B 1 66 ? 21.141 -34.656 -6.551 1 93.44 66 PRO B CA 1
ATOM 3037 C C . PRO B 1 66 ? 20.297 -34.25 -5.324 1 93.44 66 PRO B C 1
ATOM 3039 O O . PRO B 1 66 ? 19.719 -35.125 -4.676 1 93.44 66 PRO B O 1
ATOM 3042 N N . GLU B 1 67 ? 20.219 -33.031 -5.082 1 91.94 67 GLU B N 1
ATOM 3043 C CA . GLU B 1 67 ? 19.547 -32.562 -3.871 1 91.94 67 GLU B CA 1
ATOM 3044 C C . GLU B 1 67 ? 18.031 -32.781 -3.963 1 91.94 67 GLU B C 1
ATOM 3046 O O . GLU B 1 67 ? 17.344 -32.781 -2.945 1 91.94 67 GLU B O 1
ATOM 3051 N N . PHE B 1 68 ? 17.531 -33.031 -5.195 1 93.81 68 PHE B N 1
ATOM 3052 C CA . PHE B 1 68 ? 16.094 -33.125 -5.352 1 93.81 68 PHE B CA 1
ATOM 3053 C C . PHE B 1 68 ? 15.711 -34.5 -5.91 1 93.81 68 PHE B C 1
ATOM 3055 O O . PHE B 1 68 ? 14.531 -34.812 -6.078 1 93.81 68 PHE B O 1
ATOM 3062 N N . ALA B 1 69 ? 16.609 -35.344 -6.164 1 88.88 69 ALA B N 1
ATOM 3063 C CA . ALA B 1 69 ? 16.391 -36.625 -6.84 1 88.88 69 ALA B CA 1
ATOM 3064 C C . ALA B 1 69 ? 15.438 -37.5 -6.047 1 88.88 69 ALA B C 1
ATOM 3066 O O . ALA B 1 69 ? 14.609 -38.219 -6.625 1 88.88 69 ALA B O 1
ATOM 3067 N N . SER B 1 70 ? 15.438 -37.375 -4.742 1 88.06 70 SER B N 1
ATOM 3068 C CA . SER B 1 70 ? 14.648 -38.281 -3.916 1 88.06 70 SER B CA 1
ATOM 3069 C C . SER B 1 70 ? 13.484 -37.562 -3.252 1 88.06 70 SER B C 1
ATOM 3071 O O . SER B 1 70 ? 12.82 -38.125 -2.371 1 88.06 70 SER B O 1
ATOM 3073 N N . SER B 1 71 ? 13.281 -36.406 -3.662 1 89.94 71 SER B N 1
ATOM 3074 C CA . SER B 1 71 ? 12.203 -35.625 -3.047 1 89.94 71 SER B CA 1
ATOM 3075 C C . SER B 1 71 ? 10.836 -36.219 -3.41 1 89.94 71 SER B C 1
ATOM 3077 O O . SER B 1 71 ? 10.57 -36.5 -4.574 1 89.94 71 SER B O 1
ATOM 3079 N N . PRO B 1 72 ? 9.977 -36.375 -2.414 1 90.94 72 PRO B N 1
ATOM 3080 C CA . PRO B 1 72 ? 8.648 -36.938 -2.68 1 90.94 72 PRO B CA 1
ATOM 3081 C C . PRO B 1 72 ? 7.777 -36 -3.529 1 90.94 72 PRO B C 1
ATOM 3083 O O . PRO B 1 72 ? 6.848 -36.469 -4.195 1 90.94 72 PRO B O 1
ATOM 3086 N N . THR B 1 73 ? 8.078 -34.75 -3.494 1 96.38 73 THR B N 1
ATOM 3087 C CA . THR B 1 73 ? 7.367 -33.781 -4.305 1 96.38 73 THR B CA 1
ATOM 3088 C C . THR B 1 73 ? 8.32 -33.062 -5.258 1 96.38 73 THR B C 1
ATOM 3090 O O . THR B 1 73 ? 9.539 -33.062 -5.031 1 96.38 73 THR B O 1
ATOM 3093 N N . LEU B 1 74 ? 7.766 -32.625 -6.359 1 97.62 74 LEU B N 1
ATOM 3094 C CA . LEU B 1 74 ? 8.516 -31.703 -7.195 1 97.62 74 LEU B CA 1
ATOM 3095 C C . LEU B 1 74 ? 8.656 -30.344 -6.504 1 97.62 74 LEU B C 1
ATOM 3097 O O . LEU B 1 74 ? 7.656 -29.734 -6.125 1 97.62 74 LEU B O 1
ATOM 3101 N N . PRO B 1 75 ? 9.867 -29.828 -6.27 1 98.06 75 PRO B N 1
ATOM 3102 C CA . PRO B 1 75 ? 10.086 -28.656 -5.41 1 98.06 75 PRO B CA 1
ATOM 3103 C C . PRO B 1 75 ? 9.719 -27.344 -6.094 1 98.06 75 PRO B C 1
ATOM 3105 O O . PRO B 1 75 ? 10.508 -26.406 -6.086 1 98.06 75 PRO B O 1
ATOM 3108 N N . ILE B 1 76 ? 8.578 -27.219 -6.609 1 98.44 76 ILE B N 1
ATOM 3109 C CA . ILE B 1 76 ? 8 -26 -7.164 1 98.44 76 ILE B CA 1
ATOM 3110 C C . ILE B 1 76 ? 6.52 -25.906 -6.805 1 98.44 76 ILE B C 1
ATOM 3112 O O . ILE B 1 76 ? 5.961 -26.844 -6.223 1 98.44 76 ILE B O 1
ATOM 3116 N N . GLY B 1 77 ? 5.961 -24.734 -7.059 1 98.44 77 GLY B N 1
ATOM 3117 C CA . GLY B 1 77 ? 4.512 -24.578 -7.027 1 98.44 77 GLY B CA 1
ATOM 3118 C C . GLY B 1 77 ? 3.893 -24.453 -8.406 1 98.44 77 GLY B C 1
ATOM 3119 O O . GLY B 1 77 ? 4.574 -24.109 -9.367 1 98.44 77 GLY B O 1
ATOM 3120 N N . VAL B 1 78 ? 2.711 -24.859 -8.445 1 98.19 78 VAL B N 1
ATOM 3121 C CA . VAL B 1 78 ? 1.904 -24.672 -9.641 1 98.19 78 VAL B CA 1
ATOM 3122 C C . VAL B 1 78 ? 0.643 -23.891 -9.297 1 98.19 78 VAL B C 1
ATOM 3124 O O . VAL B 1 78 ? -0.127 -24.281 -8.422 1 98.19 78 VAL B O 1
ATOM 3127 N N . GLY B 1 79 ? 0.483 -22.766 -9.969 1 97.38 79 GLY B N 1
ATOM 3128 C CA . GLY B 1 79 ? -0.658 -21.906 -9.719 1 97.38 79 GLY B CA 1
ATOM 3129 C C . GLY B 1 79 ? -1.757 -22.047 -10.75 1 97.38 79 GLY B C 1
ATOM 3130 O O . GLY B 1 79 ? -1.477 -22.203 -11.945 1 97.38 79 GLY B O 1
ATOM 3131 N N . PHE B 1 80 ? -3.023 -22.031 -10.297 1 96.38 80 PHE B N 1
ATOM 3132 C CA . PHE B 1 80 ? -4.191 -22.109 -11.172 1 96.38 80 PHE B CA 1
ATOM 3133 C C . PHE B 1 80 ? -5.148 -20.953 -10.891 1 96.38 80 PHE B C 1
ATOM 3135 O O . PHE B 1 80 ? -5.348 -20.562 -9.734 1 96.38 80 PHE B O 1
ATOM 3142 N N . LEU B 1 81 ? -5.668 -20.391 -11.945 1 94.56 81 LEU B N 1
ATOM 3143 C CA . LEU B 1 81 ? -6.809 -19.5 -11.836 1 94.56 81 LEU B CA 1
ATOM 3144 C C . LEU B 1 81 ? -8.117 -20.266 -11.938 1 94.56 81 LEU B C 1
ATOM 3146 O O . LEU B 1 81 ? -8.508 -20.719 -13.016 1 94.56 81 LEU B O 1
ATOM 3150 N N . SER B 1 82 ? -8.781 -20.297 -10.859 1 91.56 82 SER B N 1
ATOM 3151 C CA . SER B 1 82 ? -9.93 -21.188 -10.781 1 91.56 82 SER B CA 1
ATOM 3152 C C . SER B 1 82 ? -11.086 -20.672 -11.633 1 91.56 82 SER B C 1
ATOM 3154 O O . SER B 1 82 ? -11.992 -21.422 -12 1 91.56 82 SER B O 1
ATOM 3156 N N . LEU B 1 83 ? -11.102 -19.391 -11.953 1 90.81 83 LEU B N 1
ATOM 3157 C CA . LEU B 1 83 ? -12.109 -18.828 -12.836 1 90.81 83 LEU B CA 1
ATOM 3158 C C . LEU B 1 83 ? -12.023 -19.453 -14.227 1 90.81 83 LEU B C 1
ATOM 3160 O O . LEU B 1 83 ? -13.023 -19.547 -14.938 1 90.81 83 LEU B O 1
ATOM 3164 N N . PHE B 1 84 ? -10.766 -19.953 -14.562 1 90.94 84 PHE B N 1
ATOM 3165 C CA . PHE B 1 84 ? -10.547 -20.312 -15.961 1 90.94 84 PHE B CA 1
ATOM 3166 C C . PHE B 1 84 ? -10.117 -21.781 -16.078 1 90.94 84 PHE B C 1
ATOM 3168 O O . PHE B 1 84 ? -10.062 -22.328 -17.188 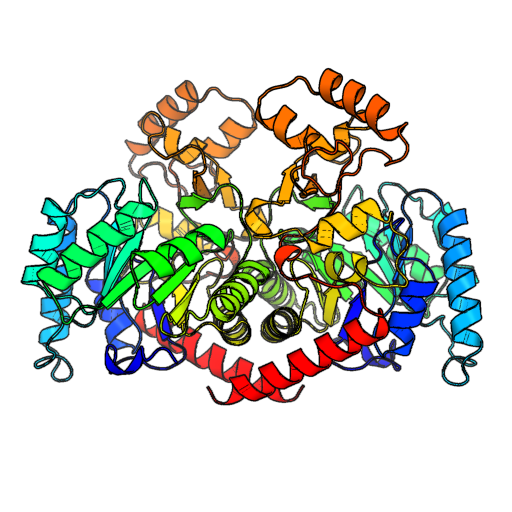1 90.94 84 PHE B O 1
ATOM 3175 N N . THR B 1 85 ? -9.75 -22.359 -15.023 1 91.88 85 THR B N 1
ATOM 3176 C CA . THR B 1 85 ? -9.297 -23.75 -15.016 1 91.88 85 THR B CA 1
ATOM 3177 C C . THR B 1 85 ? -10.18 -24.594 -14.102 1 91.88 85 THR B C 1
ATOM 3179 O O . THR B 1 85 ? -10.359 -24.281 -12.922 1 91.88 85 THR B O 1
ATOM 3182 N N . LYS B 1 86 ? -10.648 -25.703 -14.633 1 90.75 86 LYS B N 1
ATOM 3183 C CA . LYS B 1 86 ? -11.461 -26.609 -13.828 1 90.75 86 LYS B CA 1
ATOM 3184 C C . LYS B 1 86 ? -10.586 -27.625 -13.102 1 90.75 86 LYS B C 1
ATOM 3186 O O . LYS B 1 86 ? -9.555 -28.047 -13.617 1 90.75 86 LYS B O 1
ATOM 3191 N N . PRO B 1 87 ? -11.094 -27.953 -11.906 1 92.62 87 PRO B N 1
ATOM 3192 C CA . PRO B 1 87 ? -10.328 -28.953 -11.156 1 92.62 87 PRO B CA 1
ATOM 3193 C C . PRO B 1 87 ? -10.086 -30.234 -11.961 1 92.62 87 PRO B C 1
ATOM 3195 O O . PRO B 1 87 ? -9 -30.812 -11.883 1 92.62 87 PRO B O 1
ATOM 3198 N N . GLU B 1 88 ? -11 -30.656 -12.742 1 93.56 88 GLU B N 1
ATOM 3199 C CA . GLU B 1 88 ? -10.922 -31.906 -13.5 1 93.56 88 GLU B CA 1
ATOM 3200 C C . GLU B 1 88 ? -9.766 -31.875 -14.492 1 93.56 88 GLU B C 1
ATOM 3202 O O . GLU B 1 88 ? -9.188 -32.906 -14.82 1 93.56 88 GLU B O 1
ATOM 3207 N N . ASP B 1 89 ? -9.445 -30.688 -14.938 1 93.94 89 ASP B N 1
ATOM 3208 C CA . ASP B 1 89 ? -8.352 -30.531 -15.891 1 93.94 89 ASP B CA 1
ATOM 3209 C C . ASP B 1 89 ? -7.012 -30.375 -15.172 1 93.94 89 ASP B C 1
ATOM 3211 O O . ASP B 1 89 ? -5.977 -30.812 -15.664 1 93.94 89 ASP B O 1
ATOM 3215 N N . ALA B 1 90 ? -7.035 -29.75 -14.062 1 94.88 90 ALA B N 1
ATOM 3216 C CA . ALA B 1 90 ? -5.816 -29.375 -13.352 1 94.88 90 ALA B CA 1
ATOM 3217 C C . ALA B 1 90 ? -5.293 -30.547 -12.508 1 94.88 90 ALA B C 1
ATOM 3219 O O . ALA B 1 90 ? -4.082 -30.75 -12.414 1 94.88 90 ALA B O 1
ATOM 3220 N N . LEU B 1 91 ? -6.184 -31.312 -11.906 1 96.94 91 LEU B N 1
ATOM 3221 C CA . LEU B 1 91 ? -5.832 -32.312 -10.883 1 96.94 91 LEU B CA 1
ATOM 3222 C C . LEU B 1 91 ? -4.984 -33.406 -11.484 1 96.94 91 LEU B C 1
ATOM 3224 O O . LEU B 1 91 ? -4.086 -33.938 -10.82 1 96.94 91 LEU B O 1
ATOM 3228 N N . PRO B 1 92 ? -5.195 -33.812 -12.75 1 97 92 PRO B N 1
ATOM 3229 C CA . PRO B 1 92 ? -4.316 -34.812 -13.336 1 97 92 PRO B CA 1
ATOM 3230 C C . PRO B 1 92 ? -2.855 -34.375 -13.391 1 97 92 PRO B C 1
ATOM 3232 O O . PRO B 1 92 ? -1.949 -35.188 -13.211 1 97 92 PRO B O 1
ATOM 3235 N N . VAL B 1 93 ? -2.604 -33.094 -13.648 1 96.69 93 VAL B N 1
ATOM 3236 C CA . VAL B 1 93 ? -1.249 -32.562 -13.656 1 96.69 93 VAL B CA 1
ATOM 3237 C C . VAL B 1 93 ? -0.66 -32.625 -12.242 1 96.69 93 VAL B C 1
ATOM 3239 O O . VAL B 1 93 ? 0.5 -33 -12.07 1 96.69 93 VAL B O 1
ATOM 3242 N N . VAL B 1 94 ? -1.477 -32.281 -11.258 1 97.81 94 VAL B N 1
ATOM 3243 C CA . VAL B 1 94 ? -1.056 -32.312 -9.859 1 97.81 94 VAL B CA 1
ATOM 3244 C C . VAL B 1 94 ? -0.723 -33.75 -9.445 1 97.81 94 VAL B C 1
ATOM 3246 O O . VAL B 1 94 ? 0.281 -34 -8.766 1 97.81 94 VAL B O 1
ATOM 3249 N N . GLU B 1 95 ? -1.552 -34.656 -9.836 1 98.12 95 GLU B N 1
ATOM 3250 C CA . GLU B 1 95 ? -1.348 -36.062 -9.5 1 98.12 95 GLU B CA 1
ATOM 3251 C C . GLU B 1 95 ? -0.073 -36.594 -10.141 1 98.12 95 GLU B C 1
ATOM 3253 O O . GLU B 1 95 ? 0.666 -37.375 -9.516 1 98.12 95 GLU B O 1
ATOM 3258 N N . GLU B 1 96 ? 0.146 -36.188 -11.336 1 97.31 96 GLU B N 1
ATOM 3259 C CA . GLU B 1 96 ? 1.273 -36.688 -12.117 1 97.31 96 GLU B CA 1
ATOM 3260 C C . GLU B 1 96 ? 2.6 -36.188 -11.555 1 97.31 96 GLU B C 1
ATOM 3262 O O . GLU B 1 96 ? 3.545 -36.969 -11.383 1 97.31 96 GLU B O 1
ATOM 3267 N N . PHE B 1 97 ? 2.68 -34.875 -11.242 1 97.25 97 PHE B N 1
ATOM 3268 C CA . PHE B 1 97 ? 3.979 -34.281 -10.953 1 97.25 97 PHE B CA 1
ATOM 3269 C C . PHE B 1 97 ? 4.156 -34.062 -9.453 1 97.25 97 PHE B C 1
ATOM 3271 O O . PHE B 1 97 ? 5.273 -33.844 -8.984 1 97.25 97 PHE B O 1
ATOM 3278 N N . LYS B 1 98 ? 3.07 -34 -8.734 1 97.56 98 LYS B N 1
ATOM 3279 C CA . LYS B 1 98 ? 3.072 -33.844 -7.285 1 97.56 98 LYS B CA 1
ATOM 3280 C C . LYS B 1 98 ? 3.912 -32.625 -6.879 1 97.56 98 LYS B C 1
ATOM 3282 O O . LYS B 1 98 ? 4.852 -32.75 -6.09 1 97.56 98 LYS B O 1
ATOM 3287 N N . PRO B 1 99 ? 3.545 -31.438 -7.398 1 98.06 99 PRO B N 1
ATOM 3288 C CA . PRO B 1 99 ? 4.277 -30.25 -6.973 1 98.06 99 PRO B CA 1
ATOM 3289 C C . PRO B 1 99 ? 4.215 -30.016 -5.465 1 98.06 99 PRO B C 1
ATOM 3291 O O . PRO B 1 99 ? 3.238 -30.406 -4.82 1 98.06 99 PRO B O 1
ATOM 3294 N N . ALA B 1 100 ? 5.246 -29.391 -4.926 1 97.81 100 ALA B N 1
ATOM 3295 C CA . ALA B 1 100 ? 5.277 -29.125 -3.492 1 97.81 100 ALA B CA 1
ATOM 3296 C C . ALA B 1 100 ? 4.109 -28.234 -3.072 1 97.81 100 ALA B C 1
ATOM 3298 O O . ALA B 1 100 ? 3.586 -28.375 -1.963 1 97.81 100 ALA B O 1
ATOM 3299 N N . VAL B 1 101 ? 3.715 -27.328 -3.961 1 98.31 101 VAL B N 1
ATOM 3300 C CA . VAL B 1 101 ? 2.652 -26.391 -3.645 1 98.31 101 VAL B CA 1
ATOM 3301 C C . VAL B 1 101 ? 1.657 -26.312 -4.805 1 98.31 101 VAL B C 1
ATOM 3303 O O . VAL B 1 101 ? 2.057 -26.266 -5.969 1 98.31 101 VAL B O 1
ATOM 3306 N N . VAL B 1 102 ? 0.428 -26.438 -4.516 1 97.88 102 VAL B N 1
ATOM 3307 C CA . VAL B 1 102 ? -0.653 -26.062 -5.422 1 97.88 102 VAL B CA 1
ATOM 3308 C C . VAL B 1 102 ? -1.266 -24.734 -4.973 1 97.88 102 VAL B C 1
ATOM 3310 O O . VAL B 1 102 ? -1.759 -24.625 -3.848 1 97.88 102 VAL B O 1
ATOM 3313 N N . TRP B 1 103 ? -1.2 -23.766 -5.824 1 98.12 103 TRP B N 1
ATOM 3314 C CA . TRP B 1 103 ? -1.541 -22.375 -5.516 1 98.12 103 TRP B CA 1
ATOM 3315 C C . TRP B 1 103 ? -2.801 -21.953 -6.258 1 98.12 103 TRP B C 1
ATOM 3317 O O . TRP B 1 103 ? -2.822 -21.922 -7.492 1 98.12 103 TRP B O 1
ATOM 3327 N N . LEU B 1 104 ? -3.895 -21.594 -5.555 1 97.56 104 LEU B N 1
ATOM 3328 C CA . LEU B 1 104 ? -5.156 -21.219 -6.18 1 97.56 104 LEU B CA 1
ATOM 3329 C C . LEU B 1 104 ? -5.422 -19.719 -6.016 1 97.56 104 LEU B C 1
ATOM 3331 O O . LEU B 1 104 ? -5.199 -19.172 -4.938 1 97.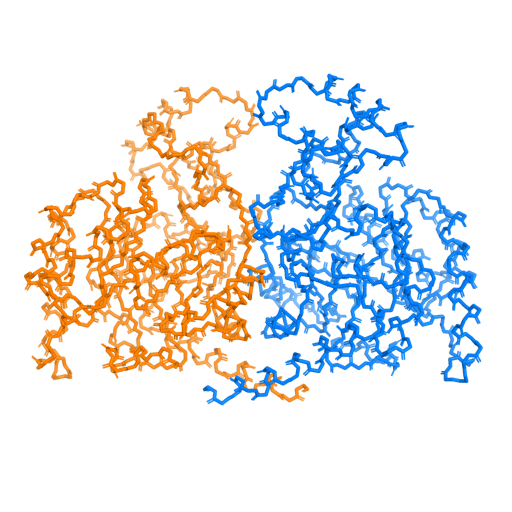56 104 LEU B O 1
ATOM 3335 N N . TYR B 1 105 ? -5.879 -19.125 -7.109 1 96.19 105 TYR B N 1
ATOM 3336 C CA . TYR B 1 105 ? -6.262 -17.719 -7.102 1 96.19 105 TYR B CA 1
ATOM 3337 C C . TYR B 1 105 ? -7.469 -17.469 -7.996 1 96.19 105 TYR B C 1
ATOM 3339 O O . TYR B 1 105 ? -7.785 -18.297 -8.859 1 96.19 105 TYR B O 1
ATOM 3347 N N . ALA B 1 106 ? -8.18 -16.328 -7.711 1 92.69 106 ALA B N 1
ATOM 3348 C CA . ALA B 1 106 ? -9.258 -15.773 -8.531 1 92.69 106 ALA B CA 1
ATOM 3349 C C . ALA B 1 106 ? -10.383 -16.797 -8.719 1 92.69 106 ALA B C 1
ATOM 3351 O O . ALA B 1 106 ? -10.805 -17.062 -9.844 1 92.69 106 ALA B O 1
ATOM 3352 N N . ALA B 1 107 ? -10.875 -17.25 -7.629 1 89.31 107 ALA B N 1
ATOM 3353 C CA . ALA B 1 107 ? -12.016 -18.172 -7.664 1 89.31 107 ALA B CA 1
ATOM 3354 C C . ALA B 1 107 ? -13.32 -17.406 -7.871 1 89.31 107 ALA B C 1
ATOM 3356 O O . ALA B 1 107 ? -13.469 -16.281 -7.391 1 89.31 107 ALA B O 1
ATOM 3357 N N . ALA B 1 108 ? -14.234 -18.016 -8.562 1 87.5 108 ALA B N 1
ATOM 3358 C CA . ALA B 1 108 ? -15.539 -17.406 -8.773 1 87.5 108 ALA B CA 1
ATOM 3359 C C . ALA B 1 108 ? -16.25 -17.156 -7.449 1 87.5 108 ALA B C 1
ATOM 3361 O O . ALA B 1 108 ? -16.891 -16.109 -7.266 1 87.5 108 ALA B O 1
ATOM 3362 N N . THR B 1 109 ? -16.172 -18.109 -6.648 1 92.44 109 THR B N 1
ATOM 3363 C CA . THR B 1 109 ? -16.672 -17.969 -5.281 1 92.44 109 THR B CA 1
ATOM 3364 C C . THR B 1 109 ? -15.609 -18.406 -4.273 1 92.44 109 THR B C 1
ATOM 3366 O O . THR B 1 109 ? -14.75 -19.234 -4.59 1 92.44 109 THR B O 1
ATOM 3369 N N . LEU B 1 110 ? -15.703 -17.875 -3.104 1 95.06 110 LEU B N 1
ATOM 3370 C CA . LEU B 1 110 ? -14.727 -18.234 -2.072 1 95.06 110 LEU B CA 1
ATOM 3371 C C . LEU B 1 110 ? -14.836 -19.703 -1.703 1 95.06 110 LEU B C 1
ATOM 3373 O O . LEU B 1 110 ? -13.844 -20.328 -1.308 1 95.06 110 LEU B O 1
ATOM 3377 N N . ASP B 1 111 ? -15.945 -20.312 -1.879 1 95.69 111 ASP B N 1
ATOM 3378 C CA . ASP B 1 111 ? -16.156 -21.719 -1.539 1 95.69 111 ASP B CA 1
ATOM 3379 C C . ASP B 1 111 ? -15.398 -22.641 -2.494 1 95.69 111 ASP B C 1
ATOM 3381 O O . ASP B 1 111 ? -15.133 -23.797 -2.17 1 95.69 111 ASP B O 1
ATOM 3385 N N . ASP B 1 112 ? -15.047 -22.094 -3.643 1 95.75 112 ASP B N 1
ATOM 3386 C CA . ASP B 1 112 ? -14.289 -22.875 -4.609 1 95.75 112 ASP B CA 1
ATOM 3387 C C . ASP B 1 112 ? -12.93 -23.281 -4.047 1 95.75 112 ASP B C 1
ATOM 3389 O O . ASP B 1 112 ? -12.383 -24.328 -4.406 1 95.75 112 ASP B O 1
ATOM 3393 N N . TYR B 1 113 ? -12.414 -22.5 -3.182 1 97.94 113 TYR B N 1
ATOM 3394 C CA . TYR B 1 113 ? -11.125 -22.828 -2.574 1 97.94 113 TYR B CA 1
ATOM 3395 C C . TYR B 1 113 ? -11.195 -24.156 -1.825 1 97.94 113 TYR B C 1
ATOM 3397 O O . TYR B 1 113 ? -10.266 -24.969 -1.895 1 97.94 113 TYR B O 1
ATOM 3405 N N . ALA B 1 114 ? -12.297 -24.375 -1.121 1 97.69 114 ALA B N 1
ATOM 3406 C CA . ALA B 1 114 ? -12.453 -25.609 -0.363 1 97.69 114 ALA B CA 1
ATOM 3407 C C . ALA B 1 114 ? -12.547 -26.812 -1.294 1 97.69 114 ALA B C 1
ATOM 3409 O O . ALA B 1 114 ? -11.969 -27.859 -1.017 1 97.69 114 ALA B O 1
ATOM 3410 N N . THR B 1 115 ? -13.258 -26.641 -2.361 1 96.88 115 THR B N 1
ATOM 3411 C CA . THR B 1 115 ? -13.406 -27.703 -3.34 1 96.88 115 THR B CA 1
ATOM 3412 C C . THR B 1 115 ? -12.047 -28.078 -3.943 1 96.88 115 THR B C 1
ATOM 3414 O O . THR B 1 115 ? -11.711 -29.25 -4.051 1 96.88 115 THR B O 1
ATOM 3417 N N . TRP B 1 116 ? -11.328 -27.078 -4.324 1 97.62 116 TRP B N 1
ATOM 3418 C CA . TRP B 1 116 ? -10 -27.297 -4.895 1 97.62 116 TRP B CA 1
ATOM 3419 C C . TRP B 1 116 ? -9.07 -27.953 -3.879 1 97.62 116 TRP B C 1
ATOM 3421 O O . TRP B 1 116 ? -8.328 -28.875 -4.219 1 97.62 116 TRP B O 1
ATOM 3431 N N . ALA B 1 117 ? -9.117 -27.453 -2.678 1 98.12 117 ALA B N 1
ATOM 3432 C CA . ALA B 1 117 ? -8.25 -28 -1.631 1 98.12 117 ALA B CA 1
ATOM 3433 C C . ALA B 1 117 ? -8.508 -29.484 -1.426 1 98.12 117 ALA B C 1
ATOM 3435 O O . ALA B 1 117 ? -7.57 -30.281 -1.311 1 98.12 117 ALA B O 1
ATOM 3436 N N . GLU B 1 118 ? -9.75 -29.891 -1.369 1 98.12 118 GLU B N 1
ATOM 3437 C CA . GLU B 1 118 ? -10.117 -31.281 -1.217 1 98.12 118 GLU B CA 1
ATOM 3438 C C . GLU B 1 118 ? -9.594 -32.125 -2.381 1 98.12 118 GLU B C 1
ATOM 3440 O O . GLU B 1 118 ? -9.078 -33.219 -2.178 1 98.12 118 GLU B O 1
ATOM 3445 N N . GLY B 1 119 ? -9.773 -31.625 -3.547 1 98.12 119 GLY B N 1
ATOM 3446 C CA . GLY B 1 119 ? -9.266 -32.312 -4.727 1 98.12 119 GLY B CA 1
ATOM 3447 C C . GLY B 1 119 ? -7.762 -32.5 -4.707 1 98.12 119 GLY B C 1
ATOM 3448 O O . GLY B 1 119 ? -7.27 -33.594 -5 1 98.12 119 GLY B O 1
ATOM 3449 N N . VAL B 1 120 ? -7.055 -31.453 -4.363 1 98.12 120 VAL B N 1
ATOM 3450 C CA . VAL B 1 120 ? -5.594 -31.5 -4.316 1 98.12 120 VAL B CA 1
ATOM 3451 C C . VAL B 1 120 ? -5.145 -32.531 -3.279 1 98.12 120 VAL B C 1
ATOM 3453 O O . VAL B 1 120 ? -4.27 -33.344 -3.553 1 98.12 120 VAL B O 1
ATOM 3456 N N . ARG B 1 121 ? -5.73 -32.5 -2.1 1 97.94 121 ARG B N 1
ATOM 3457 C CA . ARG B 1 121 ? -5.352 -33.406 -1.021 1 97.94 121 ARG B CA 1
ATOM 3458 C C . ARG B 1 121 ? -5.645 -34.875 -1.402 1 97.94 121 ARG B C 1
ATOM 3460 O O . ARG B 1 121 ? -4.914 -35.781 -1.005 1 97.94 121 ARG B O 1
ATOM 3467 N N . ARG B 1 122 ? -6.656 -35.031 -2.137 1 98.25 122 ARG B N 1
ATOM 3468 C CA . ARG B 1 122 ? -7.016 -36.375 -2.576 1 98.25 122 ARG B CA 1
ATOM 3469 C C . ARG B 1 122 ? -5.98 -36.938 -3.545 1 98.25 122 ARG B C 1
ATOM 3471 O O . ARG B 1 122 ? -5.535 -38.094 -3.4 1 98.25 122 ARG B O 1
ATOM 3478 N N . VAL B 1 123 ? -5.504 -36.156 -4.488 1 98.12 123 VAL B N 1
ATOM 3479 C CA . VAL B 1 123 ? -4.688 -36.688 -5.57 1 98.12 123 VAL B CA 1
ATOM 3480 C C . VAL B 1 123 ? -3.207 -36.594 -5.211 1 98.12 123 VAL B C 1
ATOM 3482 O O . VAL B 1 123 ? -2.365 -37.281 -5.77 1 98.12 123 VAL B O 1
ATOM 3485 N N . SER B 1 124 ? -2.859 -35.688 -4.367 1 97.38 124 SER B N 1
ATOM 3486 C CA . SER B 1 124 ? -1.486 -35.469 -3.928 1 97.38 124 SER B CA 1
ATOM 3487 C C . SER B 1 124 ? -1.437 -35.031 -2.469 1 97.38 124 SER B C 1
ATOM 3489 O O . SER B 1 124 ? -1.199 -33.844 -2.178 1 97.38 124 SER B O 1
ATOM 3491 N N . PRO B 1 125 ? -1.497 -35.938 -1.566 1 95.75 125 PRO B N 1
ATOM 3492 C CA . PRO B 1 125 ? -1.543 -35.625 -0.14 1 95.75 125 PRO B CA 1
ATOM 3493 C C . PRO B 1 125 ? -0.257 -34.969 0.356 1 95.75 125 PRO B C 1
ATOM 3495 O O . PRO B 1 125 ? -0.258 -34.312 1.4 1 95.75 125 PRO B O 1
ATOM 3498 N N . SER B 1 126 ? 0.759 -35.094 -0.366 1 94 126 SER B N 1
ATOM 3499 C CA . SER B 1 126 ? 2.041 -34.562 0.062 1 94 126 SER B CA 1
ATOM 3500 C C . SER B 1 126 ? 2.205 -33.094 -0.394 1 94 126 SER B C 1
ATOM 3502 O O . SER B 1 126 ? 3.111 -32.406 0.058 1 94 126 SER B O 1
ATOM 3504 N N . SER B 1 127 ? 1.354 -32.656 -1.312 1 95.94 127 SER B N 1
ATOM 3505 C CA . SER B 1 127 ? 1.398 -31.25 -1.77 1 95.94 127 SER B CA 1
ATOM 3506 C C . SER B 1 127 ? 0.733 -30.328 -0.766 1 95.94 127 SER B C 1
ATOM 3508 O O . SER B 1 127 ? -0.278 -30.672 -0.157 1 95.94 127 SER B O 1
ATOM 3510 N N . GLN B 1 128 ? 1.314 -29.172 -0.62 1 96.56 128 GLN B N 1
ATOM 3511 C CA . GLN B 1 128 ? 0.632 -28.109 0.12 1 96.56 128 GLN B CA 1
ATOM 3512 C C . GLN B 1 128 ? -0.411 -27.406 -0.751 1 96.56 128 GLN B C 1
ATOM 3514 O O . GLN B 1 128 ? -0.255 -27.328 -1.972 1 96.56 128 GLN B O 1
ATOM 3519 N N . PHE B 1 129 ? -1.446 -26.938 -0.085 1 97.31 129 PHE B N 1
ATOM 3520 C CA . PHE B 1 129 ? -2.434 -26.094 -0.753 1 97.31 129 PHE B CA 1
ATOM 3521 C C . PHE B 1 129 ? -2.311 -24.641 -0.298 1 97.31 129 PHE B C 1
ATOM 3523 O O . PHE B 1 129 ? -2.402 -24.359 0.896 1 97.31 129 PHE B O 1
ATOM 3530 N N . TRP B 1 130 ? -2.049 -23.75 -1.219 1 98.5 130 TRP B N 1
ATOM 3531 C CA . TRP B 1 130 ? -1.931 -22.328 -0.953 1 98.5 130 TRP B CA 1
ATOM 3532 C C . TRP B 1 130 ? -3.061 -21.547 -1.627 1 98.5 130 TRP B C 1
ATOM 3534 O O . TRP B 1 130 ? -3.57 -21.969 -2.668 1 98.5 130 TRP B O 1
ATOM 3544 N N . ALA B 1 131 ? -3.48 -20.484 -1.017 1 98.62 131 ALA B N 1
ATOM 3545 C CA . ALA B 1 131 ? -4.504 -19.594 -1.562 1 98.62 131 ALA B CA 1
ATOM 3546 C C . ALA B 1 131 ? -4.008 -18.156 -1.626 1 98.62 131 ALA B C 1
ATOM 3548 O O . ALA B 1 131 ? -3.123 -17.766 -0.863 1 98.62 131 ALA B O 1
ATOM 3549 N N . GLN B 1 132 ? -4.527 -17.453 -2.512 1 98.56 132 GLN B N 1
ATOM 3550 C CA . GLN B 1 132 ? -4.27 -16.031 -2.621 1 98.56 132 GLN B CA 1
ATOM 3551 C C . GLN B 1 132 ? -5.566 -15.219 -2.531 1 98.56 132 GLN B C 1
ATOM 3553 O O . GLN B 1 132 ? -6.586 -15.617 -3.094 1 98.56 132 GLN B O 1
ATOM 3558 N N . CYS B 1 133 ? -5.586 -14.164 -1.776 1 98.12 133 CYS B N 1
ATOM 3559 C CA . CYS B 1 133 ? -6.727 -13.258 -1.695 1 98.12 133 CYS B CA 1
ATOM 3560 C C . CYS B 1 133 ? -6.273 -11.844 -1.335 1 98.12 133 CYS B C 1
ATOM 3562 O O . CYS B 1 133 ? -5.078 -11.594 -1.178 1 98.12 133 CYS B O 1
ATOM 3564 N N . GLY B 1 134 ? -7.277 -10.898 -1.305 1 98.06 134 GLY B N 1
ATOM 3565 C CA . GLY B 1 134 ? -6.91 -9.5 -1.132 1 98.06 134 GLY B CA 1
ATOM 3566 C C . GLY B 1 134 ? -7.715 -8.805 -0.053 1 98.06 134 GLY B C 1
ATOM 3567 O O . GLY B 1 134 ? -7.707 -7.57 0.034 1 98.06 134 GLY B O 1
ATOM 3568 N N . SER B 1 135 ? -8.453 -9.57 0.815 1 98.5 135 SER B N 1
ATOM 3569 C CA . SER B 1 135 ? -9.234 -8.961 1.891 1 98.5 135 SER B CA 1
ATOM 3570 C C . SER B 1 135 ? -9.219 -9.828 3.143 1 98.5 135 SER B C 1
ATOM 3572 O O . SER B 1 135 ? -8.938 -11.031 3.07 1 98.5 135 SER B O 1
ATOM 3574 N N . VAL B 1 136 ? -9.461 -9.164 4.246 1 98.81 136 VAL B N 1
ATOM 3575 C CA . VAL B 1 136 ? -9.484 -9.852 5.531 1 98.81 136 VAL B CA 1
ATOM 3576 C C . VAL B 1 136 ? -10.617 -10.883 5.547 1 98.81 136 VAL B C 1
ATOM 3578 O O . VAL B 1 136 ? -10.414 -12.023 5.961 1 98.81 136 VAL B O 1
ATOM 3581 N N . ALA B 1 137 ? -11.766 -10.5 5.07 1 98.31 137 ALA B N 1
ATOM 3582 C CA . ALA B 1 137 ? -12.938 -11.375 5.078 1 98.31 137 ALA B CA 1
ATOM 3583 C C . ALA B 1 137 ? -12.703 -12.617 4.227 1 98.31 137 ALA B C 1
ATOM 3585 O O . ALA B 1 137 ? -13.07 -13.727 4.617 1 98.31 137 ALA B O 1
ATOM 3586 N N . ALA B 1 138 ? -12.125 -12.422 3.053 1 98.31 138 ALA B N 1
ATOM 3587 C CA . ALA B 1 138 ? -11.82 -13.562 2.188 1 98.31 138 ALA B CA 1
ATOM 3588 C C . ALA B 1 138 ? -10.812 -14.5 2.848 1 98.31 138 ALA B C 1
ATOM 3590 O O . ALA B 1 138 ? -10.977 -15.719 2.811 1 98.31 138 ALA B O 1
ATOM 3591 N N . ALA B 1 139 ? -9.766 -13.938 3.432 1 98.81 139 ALA B N 1
ATOM 3592 C CA . ALA B 1 139 ? -8.75 -14.742 4.098 1 98.81 139 ALA B CA 1
ATOM 3593 C C . ALA B 1 139 ? -9.367 -15.602 5.203 1 98.81 139 ALA B C 1
ATOM 3595 O O . ALA B 1 139 ? -9.055 -16.781 5.324 1 98.81 139 ALA B O 1
ATOM 3596 N N . LEU B 1 140 ? -10.203 -14.977 5.988 1 98.62 140 LEU B N 1
ATOM 3597 C CA . LEU B 1 140 ? -10.867 -15.688 7.078 1 98.62 140 LEU B CA 1
ATOM 3598 C C . LEU B 1 140 ? -11.719 -16.828 6.539 1 98.62 140 LEU B C 1
ATOM 3600 O O . LEU B 1 140 ? -11.656 -17.953 7.047 1 98.62 140 LEU B O 1
ATOM 3604 N N . HIS B 1 141 ? -12.469 -16.516 5.535 1 98.5 141 HIS B N 1
ATOM 3605 C CA . HIS B 1 141 ? -13.344 -17.516 4.953 1 98.5 141 HIS B CA 1
ATOM 3606 C C . HIS B 1 141 ? -12.547 -18.688 4.387 1 98.5 141 HIS B C 1
ATOM 3608 O O . HIS B 1 141 ? -12.875 -19.844 4.629 1 98.5 141 HIS B O 1
ATOM 3614 N N . ILE B 1 142 ? -11.531 -18.391 3.658 1 98.56 142 ILE B N 1
ATOM 3615 C CA . ILE B 1 142 ? -10.703 -19.406 3.025 1 98.56 142 ILE B CA 1
ATOM 3616 C C . ILE B 1 142 ? -10.016 -20.25 4.094 1 98.56 142 ILE B C 1
ATOM 3618 O O . ILE B 1 142 ? -9.977 -21.484 3.994 1 98.56 142 ILE B O 1
ATOM 3622 N N . ALA B 1 143 ? -9.484 -19.594 5.105 1 98.38 143 ALA B N 1
ATOM 3623 C CA . ALA B 1 143 ? -8.805 -20.297 6.184 1 98.38 143 ALA B CA 1
ATOM 3624 C C . ALA B 1 143 ? -9.75 -21.281 6.871 1 98.38 143 ALA B C 1
ATOM 3626 O O . ALA B 1 143 ? -9.359 -22.422 7.184 1 98.38 143 ALA B O 1
ATOM 3627 N N . ARG B 1 144 ? -10.969 -20.891 7.066 1 97.62 144 ARG B N 1
ATOM 3628 C CA . ARG B 1 144 ? -11.938 -21.688 7.793 1 97.62 144 ARG B CA 1
ATOM 3629 C C . ARG B 1 144 ? -12.422 -22.859 6.949 1 97.62 144 ARG B C 1
ATOM 3631 O O . ARG B 1 144 ? -12.648 -23.953 7.465 1 97.62 144 ARG B O 1
ATOM 3638 N N . THR B 1 145 ? -12.5 -22.609 5.676 1 97.94 145 THR B N 1
ATOM 3639 C CA . THR B 1 145 ? -13.219 -23.578 4.855 1 97.94 145 THR B CA 1
ATOM 3640 C C . THR B 1 145 ? -12.25 -24.469 4.09 1 97.94 145 THR B C 1
ATOM 3642 O O . THR B 1 145 ? -12.477 -25.672 3.959 1 97.94 145 THR B O 1
ATOM 3645 N N . ALA B 1 146 ? -11.156 -23.906 3.604 1 98.06 146 ALA B N 1
ATOM 3646 C CA . ALA B 1 146 ? -10.227 -24.656 2.758 1 98.06 146 ALA B CA 1
ATOM 3647 C C . ALA B 1 146 ? -9.016 -25.125 3.553 1 98.06 146 ALA B C 1
ATOM 3649 O O . ALA B 1 146 ? -8.266 -26 3.107 1 98.06 146 ALA B O 1
ATOM 3650 N N . ARG B 1 147 ? -8.711 -24.5 4.695 1 96.88 147 ARG B N 1
ATOM 3651 C CA . ARG B 1 147 ? -7.598 -24.828 5.582 1 96.88 147 ARG B CA 1
ATOM 3652 C C . ARG B 1 147 ? -6.281 -24.906 4.812 1 96.88 147 ARG B C 1
ATOM 3654 O O . ARG B 1 147 ? -5.566 -25.906 4.887 1 96.88 147 ARG B O 1
ATOM 3661 N N . PRO B 1 148 ? -6.004 -23.859 4.105 1 97.75 148 PRO B N 1
ATOM 3662 C CA . PRO B 1 148 ? -4.746 -23.859 3.357 1 97.75 148 PRO B CA 1
ATOM 3663 C C . PRO B 1 148 ? -3.52 -23.875 4.266 1 97.75 148 PRO B C 1
ATOM 3665 O O . PRO B 1 148 ? -3.617 -23.516 5.445 1 97.75 148 PRO B O 1
ATOM 3668 N N . ASP B 1 149 ? -2.406 -24.344 3.68 1 97.12 149 ASP B N 1
ATOM 3669 C CA . ASP B 1 149 ? -1.141 -24.281 4.402 1 97.12 149 ASP B CA 1
ATOM 3670 C C . ASP B 1 149 ? -0.601 -22.859 4.457 1 97.12 149 ASP B C 1
ATOM 3672 O O . ASP B 1 149 ? 0.118 -22.5 5.391 1 97.12 149 ASP B O 1
ATOM 3676 N N . ALA B 1 150 ? -0.946 -22.078 3.465 1 98.31 150 ALA B N 1
ATOM 3677 C CA . ALA B 1 150 ? -0.526 -20.688 3.416 1 98.31 150 ALA B CA 1
ATOM 3678 C C . ALA B 1 150 ? -1.528 -19.828 2.637 1 98.31 150 ALA B C 1
ATOM 3680 O O . ALA B 1 150 ? -2.225 -20.344 1.754 1 98.31 150 ALA B O 1
ATOM 3681 N N . ILE B 1 151 ? -1.639 -18.609 2.98 1 98.69 151 ILE B N 1
ATOM 3682 C CA . ILE B 1 151 ? -2.406 -17.609 2.236 1 98.69 151 ILE B CA 1
ATOM 3683 C C . ILE B 1 151 ? -1.498 -16.453 1.834 1 98.69 151 ILE B C 1
ATOM 3685 O O . ILE B 1 151 ? -0.82 -15.867 2.682 1 98.69 151 ILE B O 1
ATOM 3689 N N . CYS B 1 152 ? -1.418 -16.234 0.573 1 98.81 152 CYS B N 1
ATOM 3690 C CA . CYS B 1 152 ? -0.758 -15.031 0.061 1 98.81 152 CYS B CA 1
ATOM 3691 C C . CYS B 1 152 ? -1.71 -13.844 0.061 1 98.81 152 CYS B C 1
ATOM 3693 O O . CYS B 1 152 ? -2.715 -13.852 -0.652 1 98.81 152 CYS B O 1
ATOM 3695 N N . LEU B 1 153 ? -1.419 -12.867 0.87 1 98.88 153 LEU B N 1
ATOM 3696 C CA . LEU B 1 153 ? -2.174 -11.625 0.882 1 98.88 153 LEU B CA 1
ATOM 3697 C C . LEU B 1 153 ? -1.632 -10.648 -0.158 1 98.88 153 LEU B C 1
ATOM 3699 O O . LEU B 1 153 ? -0.525 -10.125 -0.006 1 98.88 153 LEU B O 1
ATOM 3703 N N . GLN B 1 154 ? -2.443 -10.43 -1.147 1 98.75 154 GLN B N 1
ATOM 3704 C CA . GLN B 1 154 ? -2.035 -9.539 -2.234 1 98.75 154 GLN B CA 1
ATOM 3705 C C . GLN B 1 154 ? -2.541 -8.117 -2.004 1 98.75 154 GLN B C 1
ATOM 3707 O O . GLN B 1 154 ? -3.75 -7.879 -1.991 1 98.75 154 GLN B O 1
ATOM 3712 N N . GLY B 1 155 ? -1.609 -7.195 -1.82 1 98.62 155 GLY B N 1
ATOM 3713 C CA . GLY B 1 155 ? -1.96 -5.793 -1.672 1 98.62 155 GLY B CA 1
ATOM 3714 C C . GLY B 1 155 ? -2.238 -5.102 -2.994 1 98.62 155 GLY B C 1
ATOM 3715 O O . GLY B 1 155 ? -1.919 -5.637 -4.059 1 98.62 155 GLY B O 1
ATOM 3716 N N . VAL B 1 156 ? -2.676 -3.893 -2.932 1 98.19 156 VAL B N 1
ATOM 3717 C CA . VAL B 1 156 ? -3.189 -3.158 -4.082 1 98.19 156 VAL B CA 1
ATOM 3718 C C . VAL B 1 156 ? -2.031 -2.715 -4.973 1 98.19 156 VAL B C 1
ATOM 3720 O O . VAL B 1 156 ? -2.242 -2.287 -6.109 1 98.19 156 VAL B O 1
ATOM 3723 N N . ASP B 1 157 ? -0.824 -2.807 -4.477 1 98.81 157 ASP B N 1
ATOM 3724 C CA . ASP B 1 157 ? 0.344 -2.398 -5.25 1 98.81 157 ASP B CA 1
ATOM 3725 C C . ASP B 1 157 ? 0.677 -3.428 -6.328 1 98.81 157 ASP B C 1
ATOM 3727 O O . ASP B 1 157 ? 1.483 -3.16 -7.223 1 98.81 157 ASP B O 1
ATOM 3731 N N . ALA B 1 158 ? 0.043 -4.594 -6.289 1 98.75 158 ALA B N 1
ATOM 3732 C CA . ALA B 1 158 ? 0.375 -5.703 -7.18 1 98.75 158 ALA B CA 1
ATOM 3733 C C . ALA B 1 158 ? -0.012 -5.383 -8.617 1 98.75 158 ALA B C 1
ATOM 3735 O O . ALA B 1 158 ? -0.996 -4.68 -8.867 1 98.75 158 ALA B O 1
ATOM 3736 N N . GLY B 1 159 ? 0.782 -5.871 -9.523 1 98.44 159 GLY B N 1
ATOM 3737 C CA . GLY B 1 159 ? 0.387 -5.871 -10.922 1 98.44 159 GLY B CA 1
ATOM 3738 C C . GLY B 1 159 ? -0.586 -6.984 -11.266 1 98.44 159 GLY B C 1
ATOM 3739 O O . GLY B 1 159 ? -0.639 -8.008 -10.578 1 98.44 159 GLY B O 1
ATOM 3740 N N . GLY B 1 160 ? -1.261 -6.762 -12.352 1 97.56 160 GLY B N 1
ATOM 3741 C CA . GLY B 1 160 ? -2.229 -7.77 -12.758 1 97.56 160 GLY B CA 1
ATOM 3742 C C . GLY B 1 160 ? -3.545 -7.664 -12.008 1 97.56 160 GLY B C 1
ATOM 3743 O O . GLY B 1 160 ? -3.943 -6.578 -11.594 1 97.56 160 GLY B O 1
ATOM 3744 N N . HIS B 1 161 ? -4.246 -8.734 -11.906 1 96.94 161 HIS B N 1
ATOM 3745 C CA . HIS B 1 161 ? -5.617 -8.719 -11.414 1 96.94 161 HIS B CA 1
ATOM 3746 C C . HIS B 1 161 ? -5.652 -8.734 -9.891 1 96.94 161 HIS B C 1
ATOM 3748 O O . HIS B 1 161 ? -4.785 -9.336 -9.25 1 96.94 161 HIS B O 1
ATOM 3754 N N . GLY B 1 162 ? -6.562 -8.117 -9.344 1 95.75 162 GLY B N 1
ATOM 3755 C CA . GLY B 1 162 ? -6.883 -8.07 -7.922 1 95.75 162 GLY B CA 1
ATOM 3756 C C . GLY B 1 162 ? -8.18 -7.34 -7.633 1 95.75 162 GLY B C 1
ATOM 3757 O O . GLY B 1 162 ? -8.891 -6.93 -8.555 1 95.75 162 GLY B O 1
ATOM 3758 N N . LEU B 1 163 ? -8.484 -7.242 -6.367 1 95 163 LEU B N 1
ATOM 3759 C CA . LEU B 1 163 ? -9.688 -6.523 -5.961 1 95 163 LEU B CA 1
ATOM 3760 C C . LEU B 1 163 ? -9.586 -5.043 -6.324 1 95 163 LEU B C 1
ATOM 3762 O O . LEU B 1 163 ? -8.523 -4.43 -6.16 1 95 163 LEU B O 1
ATOM 3766 N N . GLU B 1 164 ? -10.688 -4.559 -6.836 1 93.94 164 GLU B N 1
ATOM 3767 C CA . GLU B 1 164 ? -10.758 -3.135 -7.148 1 93.94 164 GLU B CA 1
ATOM 3768 C C . GLU B 1 164 ? -10.562 -2.285 -5.895 1 93.94 164 GLU B C 1
ATOM 3770 O O . GLU B 1 164 ? -9.812 -1.305 -5.918 1 93.94 164 GLU B O 1
ATOM 3775 N N . GLN B 1 165 ? -11.281 -2.641 -4.879 1 94.44 165 GLN B N 1
ATOM 3776 C CA . GLN B 1 165 ? -11.117 -2.008 -3.574 1 94.44 165 GLN B CA 1
ATOM 3777 C C . GLN B 1 165 ? -10.219 -2.844 -2.668 1 94.44 165 GLN B C 1
ATOM 3779 O O . GLN B 1 165 ? -10.383 -4.062 -2.574 1 94.44 165 GLN B O 1
ATOM 3784 N N . GLY B 1 166 ? -9.258 -2.184 -2.078 1 97.12 166 GLY B N 1
ATOM 3785 C CA . GLY B 1 166 ? -8.359 -2.939 -1.224 1 97.12 166 GLY B CA 1
ATOM 3786 C C . GLY B 1 166 ? -7.359 -2.066 -0.485 1 97.12 166 GLY B C 1
ATOM 3787 O O . GLY B 1 166 ? -7.504 -0.842 -0.452 1 97.12 166 GLY B O 1
ATOM 3788 N N . ALA B 1 167 ? -6.457 -2.701 0.187 1 98.69 167 ALA B N 1
ATOM 3789 C CA . ALA B 1 167 ? -5.383 -2.082 0.96 1 98.69 167 ALA B CA 1
ATOM 3790 C C . ALA B 1 167 ? -4.02 -2.627 0.541 1 98.69 167 ALA B C 1
ATOM 3792 O O . ALA B 1 167 ? -3.936 -3.664 -0.121 1 98.69 167 ALA B O 1
ATOM 3793 N N . SER B 1 168 ? -3 -1.858 0.764 1 98.81 168 SER B N 1
ATOM 3794 C CA . SER B 1 168 ? -1.663 -2.434 0.671 1 98.81 168 SER B CA 1
ATOM 3795 C C . SER B 1 168 ? -1.396 -3.4 1.821 1 98.81 168 SER B C 1
ATOM 3797 O O . SER B 1 168 ? -2.221 -3.537 2.727 1 98.81 168 SER B O 1
ATOM 3799 N N . ILE B 1 169 ? -0.227 -4.016 1.772 1 98.88 169 ILE B N 1
ATOM 3800 C CA . ILE B 1 169 ? 0.107 -5.004 2.793 1 98.88 169 ILE B CA 1
ATOM 3801 C C . ILE B 1 169 ? 0.345 -4.305 4.129 1 98.88 169 ILE B C 1
ATOM 3803 O O . ILE B 1 169 ? 0.333 -4.945 5.184 1 98.88 169 ILE B O 1
ATOM 3807 N N . ILE B 1 170 ? 0.479 -2.992 4.172 1 98.88 170 ILE B N 1
ATOM 3808 C CA . ILE B 1 170 ? 0.746 -2.242 5.395 1 98.88 170 ILE B CA 1
ATOM 3809 C C . ILE B 1 170 ? -0.414 -2.418 6.371 1 98.88 170 ILE B C 1
ATOM 3811 O O . ILE B 1 170 ? -0.2 -2.588 7.574 1 98.88 170 ILE B O 1
ATOM 3815 N N . SER B 1 171 ? -1.614 -2.383 5.859 1 98.75 171 SER B N 1
ATOM 3816 C CA . SER B 1 171 ? -2.775 -2.518 6.734 1 98.75 171 SER B CA 1
ATOM 3817 C C . SER B 1 171 ? -3.412 -3.896 6.602 1 98.75 171 SER B C 1
ATOM 3819 O O . SER B 1 171 ? -3.879 -4.469 7.59 1 98.75 171 SER B O 1
ATOM 3821 N N . LEU B 1 172 ? -3.379 -4.457 5.41 1 98.88 172 LEU B N 1
ATOM 3822 C CA . LEU B 1 172 ? -4.023 -5.738 5.141 1 98.88 172 LEU B CA 1
ATOM 3823 C C . LEU B 1 172 ? -3.396 -6.852 5.969 1 98.88 172 LEU B C 1
ATOM 3825 O O . LEU B 1 172 ? -4.105 -7.684 6.535 1 98.88 172 LEU B O 1
ATOM 3829 N N . PHE B 1 173 ? -2.094 -6.867 6.027 1 98.75 173 PHE B N 1
ATOM 3830 C CA . PHE B 1 173 ? -1.368 -7.965 6.648 1 98.75 173 PHE B CA 1
ATOM 3831 C C . PHE B 1 173 ? -1.635 -8.016 8.148 1 98.75 173 PHE B C 1
ATOM 3833 O O . PHE B 1 173 ? -2.125 -9.023 8.664 1 98.75 173 PHE B O 1
ATOM 3840 N N . PRO B 1 174 ? -1.372 -6.875 8.922 1 98.69 174 PRO B N 1
ATOM 3841 C CA . PRO B 1 174 ? -1.632 -6.953 10.359 1 98.69 174 PRO B CA 1
ATOM 3842 C C . PRO B 1 174 ? -3.107 -7.176 10.688 1 98.69 174 PRO B C 1
ATOM 3844 O O . PRO B 1 174 ? -3.434 -7.867 11.656 1 98.69 174 PRO B O 1
ATOM 3847 N N . GLU B 1 175 ? -3.996 -6.598 9.93 1 98.88 175 GLU B N 1
ATOM 3848 C CA . GLU B 1 175 ? -5.418 -6.781 10.211 1 98.88 175 GLU B CA 1
ATOM 3849 C C . GLU B 1 175 ? -5.828 -8.242 10.031 1 98.88 175 GLU B C 1
ATOM 3851 O O . GLU B 1 175 ? -6.613 -8.773 10.812 1 98.88 175 GLU B O 1
ATOM 3856 N N . THR B 1 176 ? -5.305 -8.875 8.961 1 98.88 176 THR B N 1
ATOM 3857 C CA . THR B 1 176 ? -5.59 -10.289 8.734 1 98.88 176 THR B CA 1
ATOM 3858 C C . THR B 1 176 ? -5.008 -11.141 9.859 1 98.88 176 THR B C 1
ATOM 3860 O O . THR B 1 176 ? -5.68 -12.039 10.383 1 98.88 176 THR B O 1
ATOM 3863 N N . ALA B 1 177 ? -3.758 -10.875 10.219 1 98.31 177 ALA B N 1
ATOM 3864 C CA . ALA B 1 177 ? -3.117 -11.617 11.305 1 98.31 177 ALA B CA 1
ATOM 3865 C C . ALA B 1 177 ? -3.93 -11.508 12.586 1 98.31 177 ALA B C 1
ATOM 3867 O O . ALA B 1 177 ? -4.121 -12.5 13.297 1 98.31 177 ALA B O 1
ATOM 3868 N N . ASP B 1 178 ? -4.398 -10.305 12.906 1 98.31 178 ASP B N 1
ATOM 3869 C CA . ASP B 1 178 ? -5.211 -10.102 14.102 1 98.31 178 ASP B CA 1
ATOM 3870 C C . ASP B 1 178 ? -6.52 -10.875 14.016 1 98.31 178 ASP B C 1
ATOM 3872 O O . ASP B 1 178 ? -6.969 -11.461 15.008 1 98.31 178 ASP B O 1
ATOM 3876 N N . ALA B 1 179 ? -7.137 -10.82 12.836 1 98.44 179 ALA B N 1
ATOM 3877 C CA . ALA B 1 179 ? -8.383 -11.555 12.641 1 98.44 179 ALA B CA 1
ATOM 3878 C C . ALA B 1 179 ? -8.18 -13.055 12.852 1 98.44 179 ALA B C 1
ATOM 3880 O O . ALA B 1 179 ? -9.008 -13.719 13.461 1 98.44 179 ALA B O 1
ATOM 3881 N N . PHE B 1 180 ? -7.094 -13.602 12.305 1 98.25 180 PHE B N 1
ATOM 3882 C CA . PHE B 1 180 ? -6.77 -15.008 12.484 1 98.25 180 PHE B CA 1
ATOM 3883 C C . PHE B 1 180 ? -6.586 -15.344 13.961 1 98.25 180 PHE B C 1
ATOM 3885 O O . PHE B 1 180 ? -7.113 -16.344 14.453 1 98.25 180 PHE B O 1
ATOM 3892 N N . ARG B 1 181 ? -5.832 -14.492 14.664 1 97.25 181 ARG B N 1
ATOM 3893 C CA . ARG B 1 181 ? -5.609 -14.703 16.094 1 97.25 181 ARG B CA 1
ATOM 3894 C C . ARG B 1 181 ? -6.93 -14.727 16.844 1 97.25 181 ARG B C 1
ATOM 3896 O O . ARG B 1 181 ? -7.152 -15.602 17.688 1 97.25 181 ARG B O 1
ATOM 3903 N N . LYS B 1 182 ? -7.777 -13.766 16.578 1 97.38 182 LYS B N 1
ATOM 3904 C CA . LYS B 1 182 ? -9.07 -13.648 17.25 1 97.38 182 LYS B CA 1
ATOM 3905 C C . LYS B 1 182 ? -9.922 -14.891 17.016 1 97.38 182 LYS B C 1
ATOM 3907 O O . LYS B 1 182 ? -10.672 -15.32 17.906 1 97.38 182 LYS B O 1
ATOM 3912 N N . GLU B 1 183 ? -9.727 -15.461 15.852 1 97.12 183 GLU B N 1
ATOM 3913 C CA . GLU B 1 183 ? -10.555 -16.609 15.484 1 97.12 183 GLU B CA 1
ATOM 3914 C C . GLU B 1 183 ? -9.844 -17.922 15.805 1 97.12 183 GLU B C 1
ATOM 3916 O O . GLU B 1 183 ? -10.367 -19 15.508 1 97.12 183 GLU B O 1
ATOM 3921 N N . GLY B 1 184 ? -8.664 -17.906 16.344 1 96.69 184 GLY B N 1
ATOM 3922 C CA . GLY B 1 184 ? -7.918 -19.094 16.734 1 96.69 184 GLY B CA 1
ATOM 3923 C C . GLY B 1 184 ? -7.352 -19.859 15.547 1 96.69 184 GLY B C 1
ATOM 3924 O O . GLY B 1 184 ? -7.199 -21.078 15.609 1 96.69 184 GLY B O 1
ATOM 3925 N N . ILE B 1 185 ? -7.137 -19.172 14.5 1 95.75 185 ILE B N 1
ATOM 3926 C CA . ILE B 1 185 ? -6.512 -19.766 13.32 1 95.75 185 ILE B CA 1
ATOM 3927 C C . ILE B 1 185 ? -4.992 -19.734 13.469 1 95.75 185 ILE B C 1
ATOM 3929 O O . ILE B 1 185 ? -4.391 -18.656 13.492 1 95.75 185 ILE B O 1
ATOM 3933 N N . ASP B 1 186 ? -4.148 -20.734 13.656 1 88.88 186 ASP B N 1
ATOM 3934 C CA . ASP B 1 186 ? -2.709 -20.719 13.906 1 88.88 186 ASP B CA 1
ATOM 3935 C C . ASP B 1 186 ? -1.964 -21.609 12.914 1 88.88 186 ASP B C 1
ATOM 3937 O O . ASP B 1 186 ? -0.739 -21.516 12.797 1 88.88 186 ASP B O 1
ATOM 3941 N N . GLY B 1 187 ? -2.348 -22.188 12.016 1 90.12 187 GLY B N 1
ATOM 3942 C CA . GLY B 1 187 ? -1.705 -23.141 11.141 1 90.12 187 GLY B CA 1
ATOM 3943 C C . GLY B 1 187 ? -1.606 -22.672 9.703 1 90.12 187 GLY B C 1
ATOM 3944 O O . GLY B 1 187 ? -1.188 -23.422 8.82 1 90.12 187 GLY B O 1
ATOM 3945 N N . VAL B 1 188 ? -1.928 -21.469 9.445 1 97 188 VAL B N 1
ATOM 3946 C CA . VAL B 1 188 ? -1.901 -20.938 8.086 1 97 188 VAL B CA 1
ATOM 3947 C C . VAL B 1 188 ? -0.806 -19.875 7.973 1 97 188 VAL B C 1
ATOM 3949 O O . VAL B 1 188 ? -0.866 -18.844 8.633 1 97 188 VAL B O 1
ATOM 3952 N N . ALA B 1 189 ? 0.255 -20.188 7.219 1 97.31 189 ALA B N 1
ATOM 3953 C CA . ALA B 1 189 ? 1.309 -19.203 6.988 1 97.31 189 ALA B CA 1
ATOM 3954 C C . ALA B 1 189 ? 0.798 -18.047 6.145 1 97.31 189 ALA B C 1
ATOM 3956 O O . ALA B 1 189 ? 0.003 -18.234 5.223 1 97.31 189 ALA B O 1
ATOM 3957 N N . LEU B 1 190 ? 1.214 -16.844 6.457 1 98.06 190 LEU B N 1
ATOM 3958 C CA . LEU B 1 190 ? 0.838 -15.68 5.676 1 98.06 190 LEU B CA 1
ATOM 3959 C C . LEU B 1 190 ? 2.02 -15.164 4.855 1 98.06 190 LEU B C 1
ATOM 3961 O O . LEU B 1 190 ? 3.125 -15.016 5.383 1 98.06 190 LEU B O 1
ATOM 3965 N N . LEU B 1 191 ? 1.776 -14.992 3.58 1 98.69 191 LEU B N 1
ATOM 3966 C CA . LEU B 1 191 ? 2.748 -14.453 2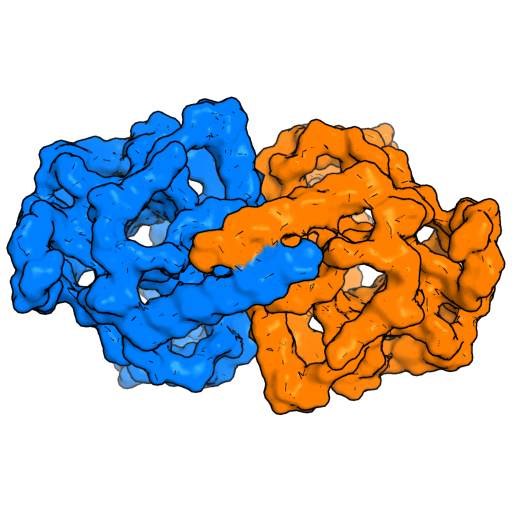.633 1 98.69 191 LEU B CA 1
ATOM 3967 C C . LEU B 1 191 ? 2.301 -13.086 2.113 1 98.69 191 LEU B C 1
ATOM 3969 O O . LEU B 1 191 ? 1.102 -12.805 2.059 1 98.69 191 LEU B O 1
ATOM 3973 N N . ALA B 1 192 ? 3.262 -12.273 1.791 1 98.88 192 ALA B N 1
ATOM 3974 C CA . ALA B 1 192 ? 2.943 -10.914 1.353 1 98.88 192 ALA B CA 1
ATOM 3975 C C . ALA B 1 192 ? 3.297 -10.719 -0.119 1 98.88 192 ALA B C 1
ATOM 3977 O O . ALA B 1 192 ? 4.363 -11.133 -0.57 1 98.88 192 ALA B O 1
ATOM 3978 N N . ALA B 1 193 ? 2.383 -10.102 -0.846 1 98.88 193 ALA B N 1
ATOM 3979 C CA . ALA B 1 193 ? 2.607 -9.727 -2.238 1 98.88 193 ALA B CA 1
ATOM 3980 C C . ALA B 1 193 ? 2.078 -8.32 -2.516 1 98.88 193 ALA B C 1
ATOM 3982 O O . ALA B 1 193 ? 1.107 -7.883 -1.896 1 98.88 193 ALA B O 1
ATOM 3983 N N . GLY B 1 194 ? 2.715 -7.691 -3.467 1 98.75 194 GLY B N 1
ATOM 3984 C CA . GLY B 1 194 ? 2.287 -6.375 -3.914 1 98.75 194 GLY B CA 1
ATOM 3985 C C . GLY B 1 194 ? 3.33 -5.301 -3.686 1 98.75 194 GLY B C 1
ATOM 3986 O O . GLY B 1 194 ? 3.523 -4.844 -2.557 1 98.75 194 GLY B O 1
ATOM 3987 N N . GLY B 1 195 ? 3.945 -4.887 -4.723 1 98.69 195 GLY B N 1
ATOM 3988 C CA . GLY B 1 195 ? 4.859 -3.754 -4.695 1 98.69 195 GLY B CA 1
ATOM 3989 C C . GLY B 1 195 ? 6.25 -4.121 -4.215 1 98.69 195 GLY B C 1
ATOM 3990 O O . GLY B 1 195 ? 7.145 -3.273 -4.188 1 98.69 195 GLY B O 1
ATOM 3991 N N . ILE B 1 196 ? 6.5 -5.379 -3.848 1 98.88 196 ILE B N 1
ATOM 3992 C CA . ILE B 1 196 ? 7.777 -5.82 -3.295 1 98.88 196 ILE B CA 1
ATOM 3993 C C . ILE B 1 196 ? 8.734 -6.172 -4.43 1 98.88 196 ILE B C 1
ATOM 3995 O O . ILE B 1 196 ? 8.477 -7.09 -5.211 1 98.88 196 ILE B O 1
ATOM 3999 N N . VAL B 1 197 ? 9.875 -5.43 -4.48 1 98.44 197 VAL B N 1
ATOM 4000 C CA . VAL B 1 197 ? 10.766 -5.672 -5.609 1 98.44 197 VAL B CA 1
ATOM 4001 C C . VAL B 1 197 ? 12.203 -5.816 -5.113 1 98.44 197 VAL B C 1
ATOM 4003 O O . VAL B 1 197 ? 13.078 -6.273 -5.852 1 98.44 197 VAL B O 1
ATOM 4006 N N . ASP B 1 198 ? 12.477 -5.441 -3.852 1 98.69 198 ASP B N 1
ATOM 4007 C CA . ASP B 1 198 ? 13.844 -5.508 -3.34 1 98.69 198 ASP B CA 1
ATOM 4008 C C . ASP B 1 198 ? 13.859 -5.832 -1.848 1 98.69 198 ASP B C 1
ATOM 4010 O O . ASP B 1 198 ? 12.82 -6.188 -1.275 1 98.69 198 ASP B O 1
ATOM 4014 N N . GLY B 1 199 ? 15.07 -5.812 -1.284 1 98.81 199 GLY B N 1
ATOM 4015 C CA . GLY B 1 199 ? 15.25 -6.203 0.105 1 98.81 199 GLY B CA 1
ATOM 4016 C C . GLY B 1 199 ? 14.508 -5.309 1.078 1 98.81 199 GLY B C 1
ATOM 4017 O O . GLY B 1 199 ? 14.102 -5.758 2.154 1 98.81 199 GLY B O 1
ATOM 4018 N N . ARG B 1 200 ? 14.32 -4.035 0.79 1 98.81 200 ARG B N 1
ATOM 4019 C CA . ARG B 1 200 ? 13.602 -3.113 1.664 1 98.81 200 ARG B CA 1
ATOM 4020 C C . ARG B 1 200 ? 12.133 -3.523 1.807 1 98.81 200 ARG B C 1
ATOM 4022 O O . ARG B 1 200 ? 11.617 -3.605 2.922 1 98.81 200 ARG B O 1
ATOM 4029 N N . GLY B 1 201 ? 11.492 -3.824 0.591 1 98.88 201 GLY B N 1
ATOM 4030 C CA . GLY B 1 201 ? 10.125 -4.316 0.639 1 98.88 201 GLY B CA 1
ATOM 4031 C C . GLY B 1 201 ? 9.992 -5.641 1.369 1 98.88 201 GLY B C 1
ATOM 4032 O O . GLY B 1 201 ? 9.031 -5.852 2.117 1 98.88 201 GLY B O 1
ATOM 4033 N N . ALA B 1 202 ? 10.938 -6.527 1.142 1 98.88 202 ALA B N 1
ATOM 4034 C CA . ALA B 1 202 ? 10.914 -7.824 1.816 1 98.88 202 ALA B CA 1
ATOM 4035 C C . ALA B 1 202 ? 11.078 -7.66 3.326 1 98.88 202 ALA B C 1
ATOM 4037 O O . ALA B 1 202 ? 10.352 -8.281 4.105 1 98.88 202 ALA B O 1
ATOM 4038 N N . ALA B 1 203 ? 12.008 -6.801 3.748 1 98.75 203 ALA B N 1
ATOM 4039 C CA . ALA B 1 203 ? 12.203 -6.539 5.168 1 98.75 203 ALA B CA 1
ATOM 4040 C C . ALA B 1 203 ? 10.945 -5.957 5.805 1 98.75 203 ALA B C 1
ATOM 4042 O O . ALA B 1 203 ? 10.57 -6.34 6.914 1 98.75 203 ALA B O 1
ATOM 4043 N N . ALA B 1 204 ? 10.344 -5.043 5.121 1 98.88 204 ALA B N 1
ATOM 4044 C CA . ALA B 1 204 ? 9.102 -4.453 5.609 1 98.88 204 ALA B CA 1
ATOM 4045 C C . ALA B 1 204 ? 8.031 -5.523 5.801 1 98.88 204 ALA B C 1
ATOM 4047 O O . ALA B 1 204 ? 7.328 -5.531 6.812 1 98.88 204 ALA B O 1
ATOM 4048 N N . ALA B 1 205 ? 7.91 -6.418 4.809 1 98.81 205 ALA B N 1
ATOM 4049 C CA . ALA B 1 205 ? 6.926 -7.492 4.898 1 98.81 205 ALA B CA 1
ATOM 4050 C C . ALA B 1 205 ? 7.211 -8.398 6.09 1 98.81 205 ALA B C 1
ATOM 4052 O O . ALA B 1 205 ? 6.289 -8.812 6.801 1 98.81 205 ALA B O 1
ATOM 4053 N N . VAL B 1 206 ? 8.438 -8.719 6.293 1 98.12 206 VAL B N 1
ATOM 4054 C CA . VAL B 1 206 ? 8.836 -9.547 7.426 1 98.12 206 VAL B CA 1
ATOM 4055 C C . VAL B 1 206 ? 8.477 -8.836 8.734 1 98.12 206 VAL B C 1
ATOM 4057 O O . VAL B 1 206 ? 7.973 -9.469 9.664 1 98.12 206 VAL B O 1
ATOM 4060 N N . ALA B 1 207 ? 8.688 -7.543 8.789 1 98.12 207 ALA B N 1
ATOM 4061 C CA . ALA B 1 207 ? 8.336 -6.762 9.977 1 98.12 207 ALA B CA 1
ATOM 4062 C C . ALA B 1 207 ? 6.836 -6.809 10.234 1 98.12 207 ALA B C 1
ATOM 4064 O O . ALA B 1 207 ? 6.398 -6.77 11.383 1 98.12 207 ALA B O 1
ATOM 4065 N N . LEU B 1 208 ? 6.09 -6.926 9.195 1 98.62 208 LEU B N 1
ATOM 4066 C CA . LEU B 1 208 ? 4.641 -7.008 9.32 1 98.62 208 LEU B CA 1
ATOM 4067 C C . LEU B 1 208 ? 4.219 -8.391 9.797 1 98.62 208 LEU B C 1
ATOM 4069 O O . LEU B 1 208 ? 3.082 -8.578 10.242 1 98.62 208 LEU B O 1
ATOM 4073 N N . GLY B 1 209 ? 5.059 -9.391 9.617 1 96.19 209 GLY B N 1
ATOM 4074 C CA . GLY B 1 209 ? 4.773 -10.727 10.102 1 96.19 209 GLY B CA 1
ATOM 4075 C C . GLY B 1 209 ? 4.758 -11.773 9 1 96.19 209 GLY B C 1
ATOM 4076 O O . GLY B 1 209 ? 4.367 -12.922 9.227 1 96.19 209 GLY B O 1
ATOM 4077 N N . ALA B 1 210 ? 5.18 -11.398 7.824 1 97.38 210 ALA B N 1
ATOM 4078 C CA . ALA B 1 210 ? 5.125 -12.328 6.699 1 97.38 210 ALA B CA 1
ATOM 4079 C C . ALA B 1 210 ? 6.18 -13.422 6.836 1 97.38 210 ALA B C 1
ATOM 4081 O O . ALA B 1 210 ? 7.309 -13.156 7.258 1 97.38 210 ALA B O 1
ATOM 4082 N N . GLU B 1 211 ? 5.852 -14.617 6.449 1 95.75 211 GLU B N 1
ATOM 4083 C CA . GLU B 1 211 ? 6.777 -15.742 6.445 1 95.75 211 GLU B CA 1
ATOM 4084 C C . GLU B 1 211 ? 7.559 -15.812 5.137 1 95.75 211 GLU B C 1
ATOM 4086 O O . GLU B 1 211 ? 8.547 -16.547 5.035 1 95.75 211 GLU B O 1
ATOM 4091 N N . GLY B 1 212 ? 7.141 -15.109 4.203 1 96.88 212 GLY B N 1
ATOM 4092 C CA . GLY B 1 212 ? 7.742 -15 2.885 1 96.88 212 GLY B CA 1
ATOM 4093 C C . GLY B 1 212 ? 7.125 -13.906 2.033 1 96.88 212 GLY B C 1
ATOM 4094 O O . GLY B 1 212 ? 6.109 -13.32 2.41 1 96.88 212 GLY B O 1
ATOM 4095 N N . VAL B 1 213 ? 7.812 -13.625 0.973 1 98.81 213 VAL B N 1
ATOM 4096 C CA . VAL B 1 213 ? 7.328 -12.586 0.071 1 98.81 213 VAL B CA 1
ATOM 4097 C C . VAL B 1 213 ? 7.215 -13.141 -1.347 1 98.81 213 VAL B C 1
ATOM 4099 O O . VAL B 1 213 ? 8.016 -13.992 -1.752 1 98.81 213 VAL B O 1
ATOM 4102 N N . VAL B 1 214 ? 6.199 -12.688 -2.041 1 98.94 214 VAL B N 1
ATOM 4103 C CA . VAL B 1 214 ? 5.918 -13.07 -3.422 1 98.94 214 VAL B CA 1
ATOM 4104 C C . VAL B 1 214 ? 6.168 -11.883 -4.348 1 98.94 214 VAL B C 1
ATOM 4106 O O . VAL B 1 214 ? 5.582 -10.812 -4.168 1 98.94 214 VAL B O 1
ATOM 4109 N N . LEU B 1 215 ? 7.109 -12.07 -5.281 1 98.94 215 LEU B N 1
ATOM 4110 C CA . LEU B 1 215 ? 7.43 -11.031 -6.25 1 98.94 215 LEU B CA 1
ATOM 4111 C C . LEU B 1 215 ? 6.926 -11.406 -7.641 1 98.94 215 LEU B C 1
ATOM 4113 O O . LEU B 1 215 ? 7.156 -12.523 -8.109 1 98.94 215 LEU B O 1
ATOM 4117 N N . GLY B 1 216 ? 6.188 -10.547 -8.242 1 98.69 216 GLY B N 1
ATOM 4118 C CA . GLY B 1 216 ? 5.742 -10.734 -9.609 1 98.69 216 GLY B CA 1
ATOM 4119 C C . GLY B 1 216 ? 6.492 -9.859 -10.602 1 98.69 216 GLY B C 1
ATOM 4120 O O . GLY B 1 216 ? 7.43 -10.32 -11.258 1 98.69 216 GLY B O 1
ATOM 4121 N N . THR B 1 217 ? 6.332 -8.539 -10.484 1 98.88 217 THR B N 1
ATOM 4122 C CA . THR B 1 217 ? 6.883 -7.57 -11.422 1 98.88 217 THR B CA 1
ATOM 4123 C C . THR B 1 217 ? 8.406 -7.664 -11.469 1 98.88 217 THR B C 1
ATOM 4125 O O . THR B 1 217 ? 9.008 -7.543 -12.539 1 98.88 217 THR B O 1
ATOM 4128 N N . LYS B 1 218 ? 9.055 -7.867 -10.383 1 98.88 218 LYS B N 1
ATOM 4129 C CA . LYS B 1 218 ? 10.516 -7.969 -10.336 1 98.88 218 LYS B CA 1
ATOM 4130 C C . LYS B 1 218 ? 11.008 -9.109 -11.219 1 98.88 218 LYS B C 1
ATOM 4132 O O . LYS B 1 218 ? 12 -8.961 -11.938 1 98.88 218 LYS B O 1
ATOM 4137 N N . PHE B 1 219 ? 10.305 -10.211 -11.203 1 98.88 219 PHE B N 1
ATOM 4138 C CA . PHE B 1 219 ? 10.758 -11.391 -11.93 1 98.88 219 PHE B CA 1
ATOM 4139 C C . PHE B 1 219 ? 10.445 -11.266 -13.414 1 98.88 219 PHE B C 1
ATOM 4141 O O . PHE B 1 219 ? 10.961 -12.031 -14.234 1 98.88 219 PHE B O 1
ATOM 4148 N N . LEU B 1 220 ? 9.602 -10.289 -13.836 1 98.69 220 LEU B N 1
ATOM 4149 C CA . LEU B 1 220 ? 9.422 -10 -15.258 1 98.69 220 LEU B CA 1
ATOM 4150 C C . LEU B 1 220 ? 10.711 -9.453 -15.867 1 98.69 220 LEU B C 1
ATOM 4152 O O . LEU B 1 220 ? 10.859 -9.414 -17.094 1 98.69 220 LEU B O 1
ATOM 4156 N N . ALA B 1 221 ? 11.602 -9.039 -15.016 1 98.56 221 ALA B N 1
ATOM 4157 C CA . ALA B 1 221 ? 12.922 -8.586 -15.461 1 98.56 221 ALA B CA 1
ATOM 4158 C C . ALA B 1 221 ? 13.984 -9.633 -15.164 1 98.56 221 ALA B C 1
ATOM 4160 O O . ALA B 1 221 ? 15.102 -9.297 -14.766 1 98.56 221 ALA B O 1
ATOM 4161 N N . SER B 1 222 ? 13.68 -10.883 -15.227 1 98.75 222 SER B N 1
ATOM 4162 C CA . SER B 1 222 ? 14.641 -11.977 -15.117 1 98.75 222 SER B CA 1
ATOM 4163 C C . SER B 1 222 ? 14.945 -12.586 -16.484 1 98.75 222 SER B C 1
ATOM 4165 O O . SER B 1 222 ? 14.164 -12.43 -17.422 1 98.75 222 SER B O 1
ATOM 4167 N N . HIS B 1 223 ? 16.109 -13.297 -16.594 1 98.62 223 HIS B N 1
ATOM 4168 C CA . HIS B 1 223 ? 16.5 -13.945 -17.844 1 98.62 223 HIS B CA 1
ATOM 4169 C C . HIS B 1 223 ? 15.586 -15.125 -18.156 1 98.62 223 HIS B C 1
ATOM 4171 O O . HIS B 1 223 ? 15.367 -15.445 -19.328 1 98.62 223 HIS B O 1
ATOM 4177 N N . GLU B 1 224 ? 15 -15.695 -17.156 1 98.69 224 GLU B N 1
ATOM 4178 C CA . GLU B 1 224 ? 14.352 -17 -17.297 1 98.69 224 GLU B CA 1
ATOM 4179 C C . GLU B 1 224 ? 12.859 -16.844 -17.562 1 98.69 224 GLU B C 1
ATOM 4181 O O . GLU B 1 224 ? 12.188 -17.812 -17.922 1 98.69 224 GLU B O 1
ATOM 4186 N N . VAL B 1 225 ? 12.281 -15.602 -17.391 1 98.38 225 VAL B N 1
ATOM 4187 C CA . VAL B 1 225 ? 10.844 -15.391 -17.531 1 98.38 225 VAL B CA 1
ATOM 4188 C C . VAL B 1 225 ? 10.453 -15.469 -19 1 98.38 225 VAL B C 1
ATOM 4190 O O . VAL B 1 225 ? 11.266 -15.188 -19.891 1 98.38 225 VAL B O 1
ATOM 4193 N N . ILE B 1 226 ? 9.258 -15.93 -19.266 1 96.88 226 ILE B N 1
ATOM 4194 C CA . ILE B 1 226 ? 8.688 -15.891 -20.594 1 96.88 226 ILE B CA 1
ATOM 4195 C C . ILE B 1 226 ? 8.016 -14.539 -20.828 1 96.88 226 ILE B C 1
ATOM 4197 O O . ILE B 1 226 ? 6.879 -14.32 -20.406 1 96.88 226 ILE B O 1
ATOM 4201 N N . VAL B 1 227 ? 8.688 -13.625 -21.547 1 95.88 227 VAL B N 1
ATOM 4202 C CA . VAL B 1 227 ? 8.125 -12.297 -21.734 1 95.88 227 VAL B CA 1
ATOM 4203 C C . VAL B 1 227 ? 8.641 -11.695 -23.047 1 95.88 227 VAL B C 1
ATOM 4205 O O . VAL B 1 227 ? 9.75 -11.992 -23.484 1 95.88 227 VAL B O 1
ATOM 4208 N N . ASN B 1 228 ? 7.809 -10.93 -23.719 1 95.62 228 ASN B N 1
ATOM 4209 C CA . ASN B 1 228 ? 8.203 -10.18 -24.906 1 95.62 228 ASN B CA 1
ATOM 4210 C C . ASN B 1 228 ? 9.312 -9.18 -24.594 1 95.62 228 ASN B C 1
ATOM 4212 O O . ASN B 1 228 ? 9.297 -8.539 -23.547 1 95.62 228 ASN B O 1
ATOM 4216 N N . GLU B 1 229 ? 10.25 -9.062 -25.531 1 95.69 229 GLU B N 1
ATOM 4217 C CA . GLU B 1 229 ? 11.398 -8.195 -25.312 1 95.69 229 GLU B CA 1
ATOM 4218 C C . GLU B 1 229 ? 10.969 -6.742 -25.125 1 95.69 229 GLU B C 1
ATOM 4220 O O . GLU B 1 229 ? 11.531 -6.023 -24.297 1 95.69 229 GLU B O 1
ATOM 4225 N N . THR B 1 230 ? 10.039 -6.324 -25.953 1 96.81 230 THR B N 1
ATOM 4226 C CA . THR B 1 230 ? 9.547 -4.957 -25.844 1 96.81 230 THR B CA 1
ATOM 4227 C C . THR B 1 230 ? 8.891 -4.719 -24.484 1 96.81 230 THR B C 1
ATOM 4229 O O . THR B 1 230 ? 9.062 -3.656 -23.891 1 96.81 230 THR B O 1
ATOM 4232 N N . TYR B 1 231 ? 8.148 -5.695 -24.047 1 97.12 231 TYR B N 1
ATOM 4233 C CA . TYR B 1 231 ? 7.535 -5.672 -22.734 1 97.12 231 TYR B CA 1
ATOM 4234 C C . TYR B 1 231 ? 8.594 -5.488 -21.641 1 97.12 231 TYR B C 1
ATOM 4236 O O . TYR B 1 231 ? 8.477 -4.586 -20.812 1 97.12 231 TYR B O 1
ATOM 4244 N N . GLN B 1 232 ? 9.555 -6.262 -21.688 1 97.56 232 GLN B N 1
ATOM 4245 C CA . GLN B 1 232 ? 10.602 -6.234 -20.672 1 97.56 232 GLN B CA 1
ATOM 4246 C C . GLN B 1 232 ? 11.367 -4.91 -20.703 1 97.56 232 GLN B C 1
ATOM 4248 O O . GLN B 1 232 ? 11.672 -4.344 -19.656 1 97.56 232 GLN B O 1
ATOM 4253 N N . LYS B 1 233 ? 11.672 -4.391 -21.875 1 97.5 233 LYS B N 1
ATOM 4254 C CA . LYS B 1 233 ? 12.359 -3.113 -22.016 1 97.5 233 LYS B CA 1
ATOM 4255 C C . LYS B 1 233 ? 11.539 -1.974 -21.438 1 97.5 233 LYS B C 1
ATOM 4257 O O . LYS B 1 233 ? 12.086 -1.061 -20.812 1 97.5 233 LYS B O 1
ATOM 4262 N N . ALA B 1 234 ? 10.234 -2.051 -21.625 1 97.69 234 ALA B N 1
ATOM 4263 C CA . ALA B 1 234 ? 9.344 -1.018 -21.109 1 97.69 234 ALA B CA 1
ATOM 4264 C C . ALA B 1 234 ? 9.391 -0.973 -19.578 1 97.69 234 ALA B C 1
ATOM 4266 O O . ALA B 1 234 ? 9.344 0.105 -18.984 1 97.69 234 ALA B O 1
ATOM 4267 N N . LEU B 1 235 ? 9.484 -2.09 -18.984 1 97.69 235 LEU B N 1
ATOM 4268 C CA . LEU B 1 235 ? 9.547 -2.166 -17.531 1 97.69 235 LEU B CA 1
ATOM 4269 C C . LEU B 1 235 ? 10.812 -1.49 -17 1 97.69 235 LEU B C 1
ATOM 4271 O O . LEU B 1 235 ? 10.781 -0.848 -15.945 1 97.69 235 LEU B O 1
ATOM 4275 N N . LEU B 1 236 ? 11.922 -1.577 -17.75 1 97.88 236 LEU B N 1
ATOM 4276 C CA . LEU B 1 236 ? 13.234 -1.124 -17.281 1 97.88 236 LEU B CA 1
ATOM 4277 C C . LEU B 1 236 ? 13.32 0.399 -17.312 1 97.88 236 LEU B C 1
ATOM 4279 O O . LEU B 1 236 ? 14.148 0.987 -16.625 1 97.88 236 LEU B O 1
ATOM 4283 N N . VAL B 1 237 ? 12.406 1.046 -18.094 1 97.19 237 VAL B N 1
ATOM 4284 C CA . VAL B 1 237 ? 12.523 2.496 -18.234 1 97.19 237 VAL B CA 1
ATOM 4285 C C . VAL B 1 237 ? 11.398 3.172 -17.453 1 97.19 237 VAL B C 1
ATOM 4287 O O . VAL B 1 237 ? 11.336 4.402 -17.375 1 97.19 237 VAL B O 1
ATOM 4290 N N . ALA B 1 238 ? 10.492 2.361 -16.906 1 97.31 238 ALA B N 1
ATOM 4291 C CA . ALA B 1 238 ? 9.375 2.898 -16.125 1 97.31 238 ALA B CA 1
ATOM 4292 C C . ALA B 1 238 ? 9.875 3.57 -14.852 1 97.31 238 ALA B C 1
ATOM 4294 O O . ALA B 1 238 ? 10.781 3.062 -14.188 1 97.31 238 ALA B O 1
ATOM 4295 N N . LYS B 1 239 ? 9.383 4.75 -14.531 1 97.38 239 LYS B N 1
ATOM 4296 C CA . LYS B 1 239 ? 9.688 5.492 -13.312 1 97.38 239 LYS B CA 1
ATOM 4297 C C . LYS B 1 239 ? 8.414 5.984 -12.633 1 97.38 239 LYS B C 1
ATOM 4299 O O . LYS B 1 239 ? 7.379 6.152 -13.289 1 97.38 239 LYS B O 1
ATOM 4304 N N . ASP B 1 240 ? 8.586 6.207 -11.359 1 98.25 240 ASP B N 1
ATOM 4305 C CA . ASP B 1 240 ? 7.426 6.652 -10.586 1 98.25 240 ASP B CA 1
ATOM 4306 C C . ASP B 1 240 ? 6.258 5.688 -10.75 1 98.25 240 ASP B C 1
ATOM 4308 O O . ASP B 1 240 ? 5.188 6.07 -11.219 1 98.25 240 ASP B O 1
ATOM 4312 N N . GLY B 1 241 ? 6.461 4.465 -10.242 1 98.44 241 GLY B N 1
ATOM 4313 C CA . GLY B 1 241 ? 5.566 3.342 -10.461 1 98.44 241 GLY B CA 1
ATOM 4314 C C . GLY B 1 241 ? 4.133 3.637 -10.07 1 98.44 241 GLY B C 1
ATOM 4315 O O . GLY B 1 241 ? 3.195 3.17 -10.719 1 98.44 241 GLY B O 1
ATOM 4316 N N . GLY B 1 242 ? 3.93 4.414 -9.016 1 98.12 242 GLY B N 1
ATOM 4317 C CA . GLY B 1 242 ? 2.59 4.781 -8.586 1 98.12 242 GLY B CA 1
ATOM 4318 C C . GLY B 1 242 ? 1.853 5.633 -9.602 1 98.12 242 GLY B C 1
ATOM 4319 O O . GLY B 1 242 ? 0.623 5.598 -9.68 1 98.12 242 GLY B O 1
ATOM 4320 N N . GLN B 1 243 ? 2.566 6.367 -10.398 1 97.5 243 GLN B N 1
ATOM 4321 C CA . GLN B 1 243 ? 1.972 7.297 -11.352 1 97.5 243 GLN B CA 1
ATOM 4322 C C . GLN B 1 243 ? 1.869 6.668 -12.734 1 97.5 243 GLN B C 1
ATOM 4324 O O . GLN B 1 243 ? 0.955 6.984 -13.5 1 97.5 243 GLN B O 1
ATOM 4329 N N . ILE B 1 244 ? 2.779 5.773 -13.008 1 97.69 244 ILE B N 1
ATOM 4330 C CA . ILE B 1 244 ? 2.863 5.309 -14.391 1 97.69 244 ILE B CA 1
ATOM 4331 C C . ILE B 1 244 ? 2.053 4.023 -14.547 1 97.69 244 ILE B C 1
ATOM 4333 O O . ILE B 1 244 ? 1.818 3.566 -15.672 1 97.69 244 ILE B O 1
ATOM 4337 N N . THR B 1 245 ? 1.632 3.398 -13.492 1 98.25 245 THR B N 1
ATOM 4338 C CA . THR B 1 245 ? 0.702 2.275 -13.539 1 98.25 245 THR B CA 1
ATOM 4339 C C . THR B 1 245 ? -0.689 2.703 -13.086 1 98.25 245 THR B C 1
ATOM 4341 O O . THR B 1 245 ? -0.832 3.68 -12.344 1 98.25 245 THR B O 1
ATOM 4344 N N . ALA B 1 246 ? -1.645 1.986 -13.547 1 97.31 246 ALA B N 1
ATOM 4345 C CA . ALA B 1 246 ? -3.021 2.297 -13.164 1 97.31 246 ALA B CA 1
ATOM 4346 C C . ALA B 1 246 ? -3.869 1.031 -13.094 1 97.31 246 ALA B C 1
ATOM 4348 O O . ALA B 1 246 ? -3.662 0.092 -13.867 1 97.31 246 ALA B O 1
ATOM 4349 N N . ARG B 1 247 ? -4.777 0.99 -12.141 1 97.25 247 ARG B N 1
ATOM 4350 C CA . ARG B 1 247 ? -5.789 -0.062 -12.078 1 97.25 247 ARG B CA 1
ATOM 4351 C C . ARG B 1 247 ? -7.023 0.319 -12.891 1 97.25 247 ARG B C 1
ATOM 4353 O O . ARG B 1 247 ? -7.438 1.48 -12.891 1 97.25 247 ARG B O 1
ATOM 4360 N N . SER B 1 248 ? -7.523 -0.622 -13.609 1 97.62 248 SER B N 1
ATOM 4361 C CA . SER B 1 248 ? -8.711 -0.36 -14.414 1 97.62 248 SER B CA 1
ATOM 4362 C C . SER B 1 248 ? -9.336 -1.657 -14.914 1 97.62 248 SER B C 1
ATOM 4364 O O . SER B 1 248 ? -8.648 -2.666 -15.07 1 97.62 248 SER B O 1
ATOM 4366 N N . LYS B 1 249 ? -10.609 -1.637 -15.117 1 97.31 249 LYS B N 1
ATOM 4367 C CA . LYS B 1 249 ? -11.312 -2.764 -15.719 1 97.31 249 LYS B CA 1
ATOM 4368 C C . LYS B 1 249 ? -11.141 -2.768 -17.234 1 97.31 249 LYS B C 1
ATOM 4370 O O . LYS B 1 249 ? -11.43 -3.77 -17.891 1 97.31 249 LYS B O 1
ATOM 4375 N N . VAL B 1 250 ? -10.586 -1.642 -17.766 1 98.19 250 VAL B N 1
ATOM 4376 C CA . VAL B 1 250 ? -10.508 -1.498 -19.203 1 98.19 250 VAL B CA 1
ATOM 4377 C C . VAL B 1 250 ? -9.578 -2.562 -19.781 1 98.19 250 VAL B C 1
ATOM 4379 O O . VAL B 1 250 ? -9.773 -3.018 -20.922 1 98.19 250 VAL B O 1
ATOM 4382 N N . TYR B 1 251 ? -8.633 -3.002 -19.016 1 97.94 251 TYR B N 1
ATOM 4383 C CA . TYR B 1 251 ? -7.668 -3.979 -19.5 1 97.94 251 TYR B CA 1
ATOM 4384 C C . TYR B 1 251 ? -8.344 -5.301 -19.828 1 97.94 251 TYR B C 1
ATOM 4386 O O . TYR B 1 251 ? -7.902 -6.027 -20.719 1 97.94 251 TYR B O 1
ATOM 4394 N N . ASP B 1 252 ? -9.422 -5.516 -19.109 1 96.62 252 ASP B N 1
ATOM 4395 C CA . ASP B 1 252 ? -10.172 -6.754 -19.312 1 96.62 252 ASP B CA 1
ATOM 4396 C C . ASP B 1 252 ? -11.18 -6.602 -20.438 1 96.62 252 ASP B C 1
ATOM 4398 O O . ASP B 1 252 ? -11.898 -7.551 -20.781 1 96.62 252 ASP B O 1
ATOM 4402 N N . GLU B 1 253 ? -11.258 -5.488 -21.031 1 97.56 253 GLU B N 1
ATOM 4403 C CA . GLU B 1 253 ? -12.164 -5.199 -22.141 1 97.56 253 GLU B CA 1
ATOM 4404 C C . GLU B 1 253 ? -11.414 -5.172 -23.469 1 97.56 253 GLU B C 1
ATOM 4406 O O . GLU B 1 253 ? -12.031 -5.121 -24.547 1 97.56 253 GLU B O 1
ATOM 4411 N N . LEU B 1 254 ? -10.07 -5.203 -23.422 1 97.62 254 LEU B N 1
ATOM 4412 C CA . LEU B 1 254 ? -9.234 -4.887 -24.594 1 97.62 254 LEU B CA 1
ATOM 4413 C C . LEU B 1 254 ? -9.43 -5.922 -25.688 1 97.62 254 LEU B C 1
ATOM 4415 O O . LEU B 1 254 ? -9.586 -5.566 -26.859 1 97.62 254 LEU B O 1
ATOM 4419 N N . HIS B 1 255 ? -9.43 -7.176 -25.375 1 95.56 255 HIS B N 1
ATOM 4420 C CA . HIS B 1 255 ? -9.508 -8.234 -26.375 1 95.56 255 HIS B CA 1
ATOM 4421 C C . HIS B 1 255 ? -10.953 -8.586 -26.703 1 95.56 255 HIS B C 1
ATOM 4423 O O . HIS B 1 255 ? -11.297 -8.812 -27.875 1 95.56 255 HIS B O 1
ATOM 4429 N N . ALA B 1 256 ? -11.742 -8.719 -25.734 1 95.62 256 ALA B N 1
ATOM 4430 C CA . ALA B 1 256 ? -13.148 -9.109 -25.75 1 95.62 256 ALA B CA 1
ATOM 4431 C C . ALA B 1 256 ? -13.883 -8.555 -24.531 1 95.62 256 ALA B C 1
ATOM 4433 O O . ALA B 1 256 ? -13.266 -7.953 -23.641 1 95.62 256 ALA B O 1
ATOM 4434 N N . PRO B 1 257 ? -15.156 -8.727 -24.516 1 95.06 257 PRO B N 1
ATOM 4435 C CA . PRO B 1 257 ? -15.867 -8.234 -23.344 1 95.06 257 PRO B CA 1
ATOM 4436 C C . PRO B 1 257 ? -15.344 -8.844 -22.031 1 95.06 257 PRO B C 1
ATOM 4438 O O . PRO B 1 257 ? -14.992 -10.023 -22 1 95.06 257 PRO B O 1
ATOM 4441 N N . ASN B 1 258 ? -15.297 -8.023 -20.984 1 95.12 258 ASN B N 1
ATOM 4442 C CA . ASN B 1 258 ? -14.766 -8.375 -19.672 1 95.12 258 ASN B CA 1
ATOM 4443 C C . ASN B 1 258 ? -15.484 -9.578 -19.062 1 95.12 258 ASN B C 1
ATOM 4445 O O . ASN B 1 258 ? -16.719 -9.57 -18.953 1 95.12 258 ASN B O 1
ATOM 4449 N N . VAL B 1 259 ? -14.742 -10.57 -18.625 1 91.31 259 VAL B N 1
ATOM 4450 C CA . VAL B 1 259 ? -15.336 -11.789 -18.078 1 91.31 259 VAL B CA 1
ATOM 4451 C C . VAL B 1 259 ? -15.039 -11.891 -16.578 1 91.31 259 VAL B C 1
ATOM 4453 O O . VAL B 1 259 ? -15.484 -12.82 -15.914 1 91.31 259 VAL B O 1
ATOM 4456 N N . TRP B 1 260 ? -14.258 -10.977 -16.062 1 92.88 260 TRP B N 1
ATOM 4457 C CA . TRP B 1 260 ? -13.922 -10.984 -14.633 1 92.88 260 TRP B CA 1
ATOM 4458 C C . TRP B 1 260 ? -15.094 -10.461 -13.805 1 92.88 260 TRP B C 1
ATOM 4460 O O . TRP B 1 260 ? -15.875 -9.633 -14.273 1 92.88 260 TRP B O 1
ATOM 4470 N N . PRO B 1 261 ? -15.18 -10.992 -12.555 1 91.56 261 PRO B N 1
ATOM 4471 C CA . PRO B 1 261 ? -16.234 -10.469 -11.68 1 91.56 261 PRO B CA 1
ATOM 4472 C C . PRO B 1 261 ? -16.109 -8.961 -11.453 1 91.56 261 PRO B C 1
ATOM 4474 O O . PRO B 1 261 ? -15.016 -8.398 -11.578 1 91.56 261 PRO B O 1
ATOM 4477 N N . ALA B 1 262 ? -17.203 -8.336 -11.07 1 90.94 262 ALA B N 1
ATOM 4478 C CA . ALA B 1 262 ? -17.328 -6.887 -11.008 1 90.94 262 ALA B CA 1
ATOM 4479 C C . ALA B 1 262 ? -16.375 -6.289 -9.992 1 90.94 262 ALA B C 1
ATOM 4481 O O . ALA B 1 262 ? -15.922 -5.148 -10.148 1 90.94 262 ALA B O 1
ATOM 4482 N N . GLU B 1 263 ? -15.961 -7.027 -8.984 1 92.94 263 GLU B N 1
ATOM 4483 C CA . GLU B 1 263 ? -15.156 -6.48 -7.898 1 92.94 263 GLU B CA 1
ATOM 4484 C C . GLU B 1 263 ? -13.664 -6.543 -8.227 1 92.94 263 GLU B C 1
ATOM 4486 O O . GLU B 1 263 ? -12.836 -6.098 -7.438 1 92.94 263 GLU B O 1
ATOM 4491 N N . TRP B 1 264 ? -13.375 -7.07 -9.469 1 95 264 TRP B N 1
ATOM 4492 C CA . TRP B 1 264 ? -11.984 -7.246 -9.859 1 95 264 TRP B CA 1
ATOM 4493 C C . TRP B 1 264 ? -11.586 -6.234 -10.93 1 95 264 TRP B C 1
ATOM 4495 O O . TRP B 1 264 ? -12.43 -5.793 -11.719 1 95 264 TRP B O 1
ATOM 4505 N N . ASP B 1 265 ? -10.375 -5.812 -10.914 1 96.81 265 ASP B N 1
ATOM 4506 C CA . ASP B 1 265 ? -9.742 -5.082 -12.016 1 96.81 265 ASP B CA 1
ATOM 4507 C C . ASP B 1 265 ? -8.289 -5.508 -12.188 1 96.81 265 ASP B C 1
ATOM 4509 O O . ASP B 1 265 ? -7.898 -6.598 -11.766 1 96.81 265 ASP B O 1
ATOM 4513 N N . GLY B 1 266 ? -7.543 -4.82 -13 1 97.56 266 GLY B N 1
ATOM 4514 C CA . GLY B 1 266 ? -6.141 -5.113 -13.234 1 97.56 266 GLY B CA 1
ATOM 4515 C C . GLY B 1 266 ? -5.258 -3.877 -13.188 1 97.56 266 GLY B C 1
ATOM 4516 O O . GLY B 1 266 ? -5.727 -2.766 -13.445 1 97.56 266 GLY B O 1
ATOM 4517 N N . ARG B 1 267 ? -4.027 -4.094 -12.82 1 98.56 267 ARG B N 1
ATOM 4518 C CA . ARG B 1 267 ? -3.057 -3.006 -12.867 1 98.56 267 ARG B CA 1
ATOM 4519 C C . ARG B 1 267 ? -2.014 -3.242 -13.953 1 98.56 267 ARG B C 1
ATOM 4521 O O . ARG B 1 267 ? -1.422 -4.32 -14.031 1 98.56 267 ARG B O 1
ATOM 4528 N N . SER B 1 268 ? -1.808 -2.25 -14.711 1 98.38 268 SER B N 1
ATOM 4529 C CA . SER B 1 268 ? -0.896 -2.25 -15.852 1 98.38 268 SER B CA 1
ATOM 4530 C C . SER B 1 268 ? -0.185 -0.909 -15.992 1 98.38 268 SER B C 1
ATOM 4532 O O . SER B 1 268 ? -0.567 0.072 -15.344 1 98.38 268 SER B O 1
ATOM 4534 N N . LEU B 1 269 ? 0.931 -0.95 -16.703 1 98.38 269 LEU B N 1
ATOM 4535 C CA . LEU B 1 269 ? 1.383 0.349 -17.188 1 98.38 269 LEU B CA 1
ATOM 4536 C C . LEU B 1 269 ? 0.244 1.102 -17.875 1 98.38 269 LEU B C 1
ATOM 4538 O O . LEU B 1 269 ? -0.561 0.502 -18.578 1 98.38 269 LEU B O 1
ATOM 4542 N N . ALA B 1 270 ? 0.168 2.412 -17.609 1 97.81 270 ALA B N 1
ATOM 4543 C CA . ALA B 1 270 ? -0.896 3.242 -18.172 1 97.81 270 ALA B CA 1
ATOM 4544 C C . ALA B 1 270 ? -0.662 3.512 -19.656 1 97.81 270 ALA B C 1
ATOM 4546 O O . ALA B 1 270 ? -0.349 4.637 -20.047 1 97.81 270 ALA B O 1
ATOM 4547 N N . MET B 1 271 ? -0.935 2.518 -20.453 1 97.5 271 MET B N 1
ATOM 4548 C CA . MET B 1 271 ? -0.687 2.566 -21.891 1 97.5 271 MET B CA 1
ATOM 4549 C C . MET B 1 271 ? -1.792 3.334 -22.609 1 97.5 271 MET B C 1
ATOM 4551 O O . MET B 1 271 ? -2.68 3.896 -21.969 1 97.5 271 MET B O 1
ATOM 4555 N N . GLN B 1 272 ? -1.679 3.398 -23.922 1 98.12 272 GLN B N 1
ATOM 4556 C CA . GLN B 1 272 ? -2.564 4.246 -24.719 1 98.12 272 GLN B CA 1
ATOM 4557 C C . GLN B 1 272 ? -4.023 3.832 -24.531 1 98.12 272 GLN B C 1
ATOM 4559 O O . GLN B 1 272 ? -4.918 4.68 -24.547 1 98.12 272 GLN B O 1
ATOM 4564 N N . SER B 1 273 ? -4.344 2.555 -24.438 1 98.62 273 SER B N 1
ATOM 4565 C CA . SER B 1 273 ? -5.711 2.09 -24.25 1 98.62 273 SER B CA 1
ATOM 4566 C C . SER B 1 273 ? -6.316 2.664 -22.969 1 98.62 273 SER B C 1
ATOM 4568 O O . SER B 1 273 ? -7.484 3.062 -22.953 1 98.62 273 SER B O 1
ATOM 4570 N N . TYR B 1 274 ? -5.543 2.697 -21.938 1 98.31 274 TYR B N 1
ATOM 4571 C CA . TYR B 1 274 ? -6.004 3.273 -20.688 1 98.31 274 TYR B CA 1
ATOM 4572 C C . TYR B 1 274 ? -6.207 4.777 -20.812 1 98.31 274 TYR B C 1
ATOM 4574 O O . TYR B 1 274 ? -7.211 5.316 -20.344 1 98.31 274 TYR B O 1
ATOM 4582 N N . LYS B 1 275 ? -5.23 5.434 -21.391 1 98 275 LYS B N 1
ATOM 4583 C CA . LYS B 1 275 ? -5.336 6.879 -21.578 1 98 275 LYS B CA 1
ATOM 4584 C C . LYS B 1 275 ? -6.598 7.238 -22.359 1 98 275 LYS B C 1
ATOM 4586 O O . LYS B 1 275 ? -7.281 8.211 -22.031 1 98 275 LYS B O 1
ATOM 4591 N N . ASP B 1 276 ? -6.863 6.449 -23.422 1 98.56 276 ASP B N 1
ATOM 4592 C CA . ASP B 1 276 ? -8.086 6.652 -24.188 1 98.56 276 ASP B CA 1
ATOM 4593 C C . ASP B 1 276 ? -9.32 6.492 -23.312 1 98.56 276 ASP B C 1
ATOM 4595 O O . ASP B 1 276 ? -10.258 7.293 -23.391 1 98.56 276 ASP B O 1
ATOM 4599 N N . PHE B 1 277 ? -9.305 5.496 -22.547 1 98.38 277 PHE B N 1
ATOM 4600 C CA . PHE B 1 277 ? -10.438 5.223 -21.672 1 98.38 277 PHE B CA 1
ATOM 4601 C C . PHE B 1 277 ? -10.703 6.395 -20.734 1 98.38 277 PHE B C 1
ATOM 4603 O O . PHE B 1 277 ? -11.844 6.84 -20.594 1 98.38 277 PHE B O 1
ATOM 4610 N N . VAL B 1 278 ? -9.672 6.859 -20.109 1 96 278 VAL B N 1
ATOM 4611 C CA . VAL B 1 278 ? -9.781 7.984 -19.188 1 96 278 VAL B CA 1
ATOM 4612 C C . VAL B 1 278 ? -10.281 9.219 -19.938 1 96 278 VAL B C 1
ATOM 4614 O O . VAL B 1 278 ? -11.023 10.031 -19.375 1 96 278 VAL B O 1
ATOM 4617 N N . ALA B 1 279 ? -9.914 9.352 -21.172 1 96.88 279 ALA B N 1
ATOM 4618 C CA . ALA B 1 279 ? -10.297 10.5 -21.984 1 96.88 279 ALA B CA 1
ATOM 4619 C C . ALA B 1 279 ? -11.734 10.359 -22.484 1 96.88 279 ALA B C 1
ATOM 4621 O O . ALA B 1 279 ? -12.266 11.266 -23.141 1 96.88 279 ALA B O 1
ATOM 4622 N N . GLY B 1 280 ? -12.352 9.203 -22.25 1 96.62 280 GLY B N 1
ATOM 4623 C CA . GLY B 1 280 ? -13.766 9.055 -22.547 1 96.62 280 GLY B CA 1
ATOM 4624 C C . GLY B 1 280 ? -14.023 8.359 -23.875 1 96.62 280 GLY B C 1
ATOM 4625 O O . GLY B 1 280 ? -15.148 8.359 -24.375 1 96.62 280 GLY B O 1
ATOM 4626 N N . VAL B 1 281 ? -12.945 7.777 -24.469 1 98.19 281 VAL B N 1
ATOM 4627 C CA . VAL B 1 281 ? -13.133 7.023 -25.703 1 98.19 281 VAL B CA 1
ATOM 4628 C C . VAL B 1 281 ? -13.969 5.773 -25.422 1 98.19 281 VAL B C 1
ATOM 4630 O O . VAL B 1 281 ? -13.781 5.113 -24.391 1 98.19 281 VAL B O 1
ATOM 4633 N N . ASP B 1 282 ? -14.812 5.434 -26.328 1 97.88 282 ASP B N 1
ATOM 4634 C CA . ASP B 1 282 ? -15.695 4.285 -26.188 1 97.88 282 ASP B CA 1
ATOM 4635 C C . ASP B 1 282 ? -14.906 2.984 -26.125 1 97.88 282 ASP B C 1
ATOM 4637 O O . ASP B 1 282 ? -13.945 2.797 -26.875 1 97.88 282 ASP B O 1
ATOM 4641 N N . VAL B 1 283 ? -15.367 2.102 -25.297 1 98.19 283 VAL B N 1
ATOM 4642 C CA . VAL B 1 283 ? -14.664 0.851 -25.031 1 98.19 283 VAL B CA 1
ATOM 4643 C C . VAL B 1 283 ? -14.609 0.016 -26.312 1 98.19 283 VAL B C 1
ATOM 4645 O O . VAL B 1 283 ? -13.617 -0.677 -26.578 1 98.19 283 VAL B O 1
ATOM 4648 N N . GLU B 1 284 ? -15.625 0.014 -27.125 1 98.19 284 GLU B N 1
ATOM 4649 C CA . GLU B 1 284 ? -15.648 -0.736 -28.375 1 98.19 284 GLU B CA 1
ATOM 4650 C C . GLU B 1 284 ? -14.578 -0.237 -29.344 1 98.19 284 GLU B C 1
ATOM 4652 O O . GLU B 1 284 ? -13.945 -1.031 -30.047 1 98.19 284 GLU B O 1
ATOM 4657 N N . GLU B 1 285 ? -14.43 1.078 -29.344 1 98.56 285 GLU B N 1
ATOM 4658 C CA . GLU B 1 285 ? -13.383 1.654 -30.172 1 98.56 285 GLU B CA 1
ATOM 4659 C C . GLU B 1 285 ? -12 1.289 -29.656 1 98.56 285 GLU B C 1
ATOM 4661 O O . GLU B 1 285 ? -11.094 0.978 -30.438 1 98.56 285 GLU B O 1
ATOM 4666 N N . ILE B 1 286 ? -11.805 1.348 -28.375 1 98.69 286 ILE B N 1
ATOM 4667 C CA . ILE B 1 286 ? -10.539 0.956 -27.75 1 98.69 286 ILE B CA 1
ATOM 4668 C C . ILE B 1 286 ? -10.227 -0.499 -28.094 1 98.69 286 ILE B C 1
ATOM 4670 O O . ILE B 1 286 ? -9.094 -0.83 -28.453 1 98.69 286 ILE B O 1
ATOM 4674 N N . ARG B 1 287 ? -11.188 -1.375 -27.969 1 98.5 287 ARG B N 1
ATOM 4675 C CA . ARG B 1 287 ? -11.047 -2.793 -28.281 1 98.5 287 ARG B CA 1
ATOM 4676 C C . ARG B 1 287 ? -10.641 -2.99 -29.734 1 98.5 287 ARG B C 1
ATOM 4678 O O . ARG B 1 287 ? -9.75 -3.789 -30.047 1 98.5 287 ARG B O 1
ATOM 4685 N N . ARG B 1 288 ? -11.344 -2.25 -30.672 1 98.38 288 ARG B N 1
ATOM 4686 C CA . ARG B 1 288 ? -11.008 -2.336 -32.094 1 98.38 288 ARG B CA 1
ATOM 4687 C C . ARG B 1 288 ? -9.547 -1.96 -32.312 1 98.38 288 ARG B C 1
ATOM 4689 O O . ARG B 1 288 ? -8.812 -2.699 -32.969 1 98.38 288 ARG B O 1
ATOM 4696 N N . LEU B 1 289 ? -9.078 -0.811 -31.75 1 98.44 289 LEU B N 1
ATOM 4697 C CA . LEU B 1 289 ? -7.719 -0.319 -31.938 1 98.44 289 LEU B CA 1
ATOM 4698 C C . LEU B 1 289 ? -6.707 -1.274 -31.297 1 98.44 289 LEU B C 1
ATOM 4700 O O . LEU B 1 289 ? -5.625 -1.488 -31.859 1 98.44 289 LEU B O 1
ATOM 4704 N N . HIS B 1 290 ? -7.047 -1.797 -30.156 1 98.56 290 HIS B N 1
ATOM 4705 C CA . HIS B 1 290 ? -6.203 -2.791 -29.5 1 98.56 290 HIS B CA 1
ATOM 4706 C C . HIS B 1 290 ? -6.012 -4.02 -30.391 1 98.56 290 HIS B C 1
ATOM 4708 O O . HIS B 1 290 ? -4.879 -4.469 -30.594 1 98.56 290 HIS B O 1
ATOM 4714 N N . ASN B 1 291 ? -7.113 -4.594 -30.922 1 98.19 291 ASN B N 1
ATOM 4715 C CA . ASN B 1 291 ? -7.07 -5.809 -31.719 1 98.19 291 ASN B CA 1
ATOM 4716 C C . ASN B 1 291 ? -6.289 -5.594 -33.031 1 98.19 291 ASN B C 1
ATOM 4718 O O . ASN B 1 291 ? -5.656 -6.52 -33.531 1 98.19 291 ASN B O 1
ATOM 4722 N N . GLU B 1 292 ? -6.293 -4.391 -33.531 1 98.06 292 GLU B N 1
ATOM 4723 C CA . GLU B 1 292 ? -5.449 -4.039 -34.656 1 98.06 292 GLU B CA 1
ATOM 4724 C C . GLU B 1 292 ? -3.977 -3.99 -34.25 1 98.06 292 GLU B C 1
ATOM 4726 O O . GLU B 1 292 ? -3.115 -4.504 -34.969 1 98.06 292 GLU B O 1
ATOM 4731 N N . ALA B 1 293 ? -3.701 -3.393 -33.094 1 97.69 293 ALA B N 1
ATOM 4732 C CA . ALA B 1 293 ? -2.334 -3.17 -32.625 1 97.69 293 ALA B CA 1
ATOM 4733 C C . ALA B 1 293 ? -1.632 -4.492 -32.344 1 97.69 293 ALA B C 1
ATOM 4735 O O . ALA B 1 293 ? -0.436 -4.641 -32.594 1 97.69 293 ALA B O 1
ATOM 4736 N N . ILE B 1 294 ? -2.355 -5.418 -31.812 1 97.06 294 ILE B N 1
ATOM 4737 C CA . ILE B 1 294 ? -1.716 -6.645 -31.344 1 97.06 294 ILE B CA 1
ATOM 4738 C C . ILE B 1 294 ? -1.324 -7.504 -32.531 1 97.06 294 ILE B C 1
ATOM 4740 O O . ILE B 1 294 ? -0.594 -8.484 -32.406 1 97.06 294 ILE B O 1
ATOM 4744 N N . GLN B 1 295 ? -1.819 -7.215 -33.719 1 96.69 295 GLN B N 1
ATOM 4745 C CA . GLN B 1 295 ? -1.469 -7.938 -34.938 1 96.69 295 GLN B CA 1
ATOM 4746 C C . GLN B 1 295 ? -0.102 -7.508 -35.469 1 96.69 295 GLN B C 1
ATOM 4748 O O . GLN B 1 295 ? 0.487 -8.188 -36.312 1 96.69 295 GLN B O 1
ATOM 4753 N N . LYS B 1 296 ? 0.35 -6.418 -34.906 1 94.62 296 LYS B N 1
ATOM 4754 C CA . LYS B 1 296 ? 1.645 -5.906 -35.344 1 94.62 296 LYS B CA 1
ATOM 4755 C C . LYS B 1 296 ? 2.789 -6.691 -34.719 1 94.62 296 LYS B C 1
ATOM 4757 O O . LYS B 1 296 ? 2.562 -7.559 -33.875 1 94.62 296 LYS B O 1
ATOM 4762 N N . GLU B 1 297 ? 3.992 -6.418 -35.156 1 92.25 297 GLU B N 1
ATOM 4763 C CA . GLU B 1 297 ? 5.184 -7.156 -34.75 1 92.25 297 GLU B CA 1
ATOM 4764 C C . GLU B 1 297 ? 5.438 -7 -33.25 1 92.25 297 GLU B C 1
ATOM 4766 O O . GLU B 1 297 ? 5.895 -7.938 -32.594 1 92.25 297 GLU B O 1
ATOM 4771 N N . ASP B 1 298 ? 5.102 -5.91 -32.719 1 91.75 298 ASP B N 1
ATOM 4772 C CA . ASP B 1 298 ? 5.375 -5.621 -31.328 1 91.75 298 ASP B CA 1
ATOM 4773 C C . ASP B 1 298 ? 4.234 -6.105 -30.438 1 91.75 298 ASP B C 1
ATOM 4775 O O . ASP B 1 298 ? 4.27 -5.918 -29.219 1 91.75 298 ASP B O 1
ATOM 4779 N N . LYS B 1 299 ? 3.197 -6.633 -31.031 1 95.44 299 LYS B N 1
ATOM 4780 C CA . LYS B 1 299 ? 2.08 -7.262 -30.344 1 95.44 299 LYS B CA 1
ATOM 4781 C C . LYS B 1 299 ? 1.328 -6.25 -29.484 1 95.44 299 LYS B C 1
ATOM 4783 O O . LYS B 1 299 ? 0.746 -6.605 -28.453 1 95.44 299 LYS B O 1
ATOM 4788 N N . GLY B 1 300 ? 1.45 -4.984 -29.844 1 97.19 300 GLY B N 1
ATOM 4789 C CA . GLY B 1 300 ? 0.738 -3.926 -29.141 1 97.19 300 GLY B CA 1
ATOM 4790 C C . GLY B 1 300 ? 1.512 -3.361 -27.969 1 97.19 300 GLY B C 1
ATOM 4791 O O . GLY B 1 300 ? 1.024 -2.471 -27.266 1 97.19 300 GLY B O 1
ATOM 4792 N N . PHE B 1 301 ? 2.672 -3.914 -27.672 1 97.25 301 PHE B N 1
ATOM 4793 C CA . PHE B 1 301 ? 3.543 -3.387 -26.625 1 97.25 301 PHE B CA 1
ATOM 4794 C C . PHE B 1 301 ? 4.359 -2.209 -27.141 1 97.25 301 PHE B C 1
ATOM 4796 O O . PHE B 1 301 ? 4.484 -2.021 -28.359 1 97.25 301 PHE B O 1
ATOM 4803 N N . ALA B 1 302 ? 4.863 -1.389 -26.266 1 96.38 302 ALA B N 1
ATOM 4804 C CA . ALA B 1 302 ? 5.75 -0.278 -26.594 1 96.38 302 ALA B CA 1
ATOM 4805 C C . ALA B 1 302 ? 6.59 0.138 -25.391 1 96.38 302 ALA B C 1
ATOM 4807 O O . ALA B 1 302 ? 6.117 0.092 -24.25 1 96.38 302 ALA B O 1
ATOM 4808 N N . VAL B 1 303 ? 7.781 0.414 -25.703 1 94.56 303 VAL B N 1
ATOM 4809 C CA . VAL B 1 303 ? 8.633 0.944 -24.641 1 94.56 303 VAL B CA 1
ATOM 4810 C C . VAL B 1 303 ? 8.094 2.297 -24.172 1 94.56 303 VAL B C 1
ATOM 4812 O O . VAL B 1 303 ? 8.164 2.623 -22.984 1 94.56 303 VAL B O 1
ATOM 4815 N N . SER B 1 304 ? 7.555 2.904 -25.172 1 89.62 304 SER B N 1
ATOM 4816 C CA . SER B 1 304 ? 6.848 4.133 -24.828 1 89.62 304 SER B CA 1
ATOM 4817 C C . SER B 1 304 ? 5.465 3.836 -24.25 1 89.62 304 SER B C 1
ATOM 4819 O O . SER B 1 304 ? 5.039 2.68 -24.219 1 89.62 304 SER B O 1
ATOM 4821 N N . LEU B 1 305 ? 4.742 4.641 -23.609 1 90.25 305 LEU B N 1
ATOM 4822 C CA . LEU B 1 305 ? 3.402 4.449 -23.062 1 90.25 305 LEU B CA 1
ATOM 4823 C C . LEU B 1 305 ? 2.35 4.574 -24.156 1 90.25 305 LEU B C 1
ATOM 4825 O O . LEU B 1 305 ? 1.16 4.715 -23.875 1 90.25 305 LEU B O 1
ATOM 4829 N N . GLU B 1 306 ? 2.842 4.316 -25.406 1 94.12 306 GLU B N 1
ATOM 4830 C CA . GLU B 1 306 ? 1.936 4.496 -26.547 1 94.12 306 GLU B CA 1
ATOM 4831 C C . GLU B 1 306 ? 1.412 3.156 -27.047 1 94.12 306 GLU B C 1
ATOM 4833 O O . GLU B 1 306 ? 0.663 3.105 -28.016 1 94.12 306 GLU B O 1
ATOM 4838 N N . GLY B 1 307 ? 1.822 2.059 -26.469 1 96.5 307 GLY B N 1
ATOM 4839 C CA . GLY B 1 307 ? 1.267 0.76 -26.812 1 96.5 307 GLY B CA 1
ATOM 4840 C C . GLY B 1 307 ? -0.18 0.598 -26.375 1 96.5 307 GLY B C 1
ATOM 4841 O O . GLY B 1 307 ? -0.717 1.44 -25.656 1 96.5 307 GLY B O 1
ATOM 4842 N N . ARG B 1 308 ? -0.789 -0.484 -26.922 1 98.06 308 ARG B N 1
ATOM 4843 C CA . ARG B 1 308 ? -2.223 -0.608 -26.672 1 98.06 308 ARG B CA 1
ATOM 4844 C C . ARG B 1 308 ? -2.539 -1.897 -25.922 1 98.06 308 ARG B C 1
ATOM 4846 O O . ARG B 1 308 ? -3.646 -2.066 -25.406 1 98.06 308 ARG B O 1
ATOM 4853 N N . ALA B 1 309 ? -1.566 -2.797 -25.828 1 97.94 309 ALA B N 1
ATOM 4854 C CA . ALA B 1 309 ? -1.741 -4.02 -25.047 1 97.94 309 ALA B CA 1
ATOM 4855 C C . ALA B 1 309 ? -1.468 -3.775 -23.562 1 97.94 309 ALA B C 1
ATOM 4857 O O . ALA B 1 309 ? -0.684 -2.891 -23.219 1 97.94 309 ALA B O 1
ATOM 4858 N N . ALA B 1 310 ? -2.166 -4.527 -22.734 1 97.44 310 ALA B N 1
ATOM 4859 C CA . ALA B 1 310 ? -1.88 -4.453 -21.297 1 97.44 310 ALA B CA 1
ATOM 4860 C C . ALA B 1 310 ? -0.465 -4.938 -21 1 97.44 310 ALA B C 1
ATOM 4862 O O . ALA B 1 310 ? -0.005 -5.926 -21.578 1 97.44 310 ALA B O 1
ATOM 4863 N N . MET B 1 311 ? 0.237 -4.227 -20.219 1 97.81 311 MET B N 1
ATOM 4864 C CA . MET B 1 311 ? 1.533 -4.602 -19.656 1 97.81 311 MET B CA 1
ATOM 4865 C C . MET B 1 311 ? 1.473 -4.664 -18.141 1 97.81 311 MET B C 1
ATOM 4867 O O . MET B 1 311 ? 1.822 -3.697 -17.453 1 97.81 311 MET B O 1
ATOM 4871 N N . TRP B 1 312 ? 1.099 -5.82 -17.688 1 98.06 312 TRP B N 1
ATOM 4872 C CA . TRP B 1 312 ? 0.852 -6.02 -16.266 1 98.06 312 TRP B CA 1
ATOM 4873 C C . TRP B 1 312 ? 2.096 -5.695 -15.445 1 98.06 312 TRP B C 1
ATOM 4875 O O . TRP B 1 312 ? 3.166 -6.266 -15.672 1 98.06 312 TRP B O 1
ATOM 4885 N N . ALA B 1 313 ? 1.972 -4.738 -14.5 1 98.56 313 ALA B N 1
ATOM 4886 C CA . ALA B 1 313 ? 3.062 -4.32 -13.617 1 98.56 313 ALA B CA 1
ATOM 4887 C C . ALA B 1 313 ? 2.527 -3.652 -12.359 1 98.56 313 ALA B C 1
ATOM 4889 O O . ALA B 1 313 ? 1.562 -2.887 -12.414 1 98.56 313 ALA B O 1
ATOM 4890 N N . GLY B 1 314 ? 3.123 -4.012 -11.242 1 98.75 314 GLY B N 1
ATOM 4891 C CA . GLY B 1 314 ? 2.799 -3.336 -10 1 98.75 314 GLY B CA 1
ATOM 4892 C C . GLY B 1 314 ? 3.523 -2.014 -9.836 1 98.75 314 GLY B C 1
ATOM 4893 O O . GLY B 1 314 ? 4.344 -1.64 -10.672 1 98.75 314 GLY B O 1
ATOM 4894 N N . THR B 1 315 ? 3.229 -1.366 -8.711 1 98.88 315 THR B N 1
ATOM 4895 C CA . THR B 1 315 ? 3.744 -0.022 -8.477 1 98.88 315 THR B CA 1
ATOM 4896 C C . THR B 1 315 ? 5.246 -0.057 -8.211 1 98.88 315 THR B C 1
ATOM 4898 O O . THR B 1 315 ? 5.918 0.975 -8.266 1 98.88 315 THR B O 1
ATOM 4901 N N . GLY B 1 316 ? 5.832 -1.188 -7.938 1 98.81 316 GLY B N 1
ATOM 4902 C CA . GLY B 1 316 ? 7.258 -1.309 -7.695 1 98.81 316 GLY B CA 1
ATOM 4903 C C . GLY B 1 316 ? 8.086 -1.256 -8.961 1 98.81 316 GLY B C 1
ATOM 4904 O O . GLY B 1 316 ? 9.32 -1.276 -8.906 1 98.81 316 GLY B O 1
ATOM 4905 N N . VAL B 1 317 ? 7.449 -1.125 -10.125 1 98.81 317 VAL B N 1
ATOM 4906 C CA . VAL B 1 317 ? 8.109 -1.22 -11.422 1 98.81 317 VAL B CA 1
ATOM 4907 C C . VAL B 1 317 ? 9.188 -0.145 -11.531 1 98.81 317 VAL B C 1
ATOM 4909 O O . VAL B 1 317 ? 10.227 -0.359 -12.164 1 98.81 317 VAL B O 1
ATOM 4912 N N . GLY B 1 318 ? 9.055 0.936 -10.836 1 98.56 318 GLY B N 1
ATOM 4913 C CA . GLY B 1 318 ? 10 2.039 -10.914 1 98.56 318 GLY B CA 1
ATOM 4914 C C . GLY B 1 318 ? 11.344 1.723 -10.273 1 98.56 318 GLY B C 1
ATOM 4915 O O . GLY B 1 318 ? 12.312 2.451 -10.469 1 98.56 318 GLY B O 1
ATOM 4916 N N . LEU B 1 319 ? 11.422 0.604 -9.547 1 98.69 319 LEU B N 1
ATOM 4917 C CA . LEU B 1 319 ? 12.641 0.205 -8.852 1 98.69 319 LEU B CA 1
ATOM 4918 C C . LEU B 1 319 ? 13.453 -0.766 -9.703 1 98.69 319 LEU B C 1
ATOM 4920 O O . LEU B 1 319 ? 14.562 -1.147 -9.328 1 98.69 319 LEU B O 1
ATOM 4924 N N . ILE B 1 320 ? 12.898 -1.18 -10.844 1 98.56 320 ILE B N 1
ATOM 4925 C CA . ILE B 1 320 ? 13.523 -2.186 -11.688 1 98.56 320 ILE B CA 1
ATOM 4926 C C . ILE B 1 320 ? 14.297 -1.502 -12.812 1 98.56 320 ILE B C 1
ATOM 4928 O O . ILE B 1 320 ? 13.734 -0.728 -13.586 1 98.56 320 ILE B O 1
ATOM 4932 N N . ASP B 1 321 ? 15.625 -1.807 -12.93 1 97.38 321 ASP B N 1
ATOM 4933 C CA . ASP B 1 321 ? 16.391 -1.053 -13.914 1 97.38 321 ASP B CA 1
ATOM 4934 C C . ASP B 1 321 ? 17.328 -1.971 -14.695 1 97.38 321 ASP B C 1
ATOM 4936 O O . ASP B 1 321 ? 18.156 -1.499 -15.484 1 97.38 321 ASP B O 1
ATOM 4940 N N . LYS B 1 322 ? 17.219 -3.268 -14.453 1 98.19 322 LYS B N 1
ATOM 4941 C CA . LYS B 1 322 ? 18.047 -4.207 -15.203 1 98.19 322 LYS B CA 1
ATOM 4942 C C . LYS B 1 322 ? 17.422 -5.598 -15.227 1 98.19 322 LYS B C 1
ATOM 4944 O O . LYS B 1 322 ? 16.625 -5.938 -14.352 1 98.19 322 LYS B O 1
ATOM 4949 N N . VAL B 1 323 ? 17.781 -6.34 -16.25 1 98.56 323 VAL B N 1
ATOM 4950 C CA . VAL B 1 323 ? 17.469 -7.766 -16.297 1 98.56 323 VAL B CA 1
ATOM 4951 C C . VAL B 1 323 ? 18.562 -8.562 -15.578 1 98.56 323 VAL B C 1
ATOM 4953 O O . VAL B 1 323 ? 19.75 -8.281 -15.742 1 98.56 323 VAL B O 1
ATOM 4956 N N . GLU B 1 324 ? 18.172 -9.461 -14.742 1 98.25 324 GLU B N 1
ATOM 4957 C CA . GLU B 1 324 ? 19.109 -10.273 -13.969 1 98.25 324 GLU B CA 1
ATOM 4958 C C . GLU B 1 324 ? 18.641 -11.727 -13.898 1 98.25 324 GLU B C 1
ATOM 4960 O O . GLU B 1 324 ? 17.5 -12.039 -14.25 1 98.25 324 GLU B O 1
ATOM 4965 N N . GLY B 1 325 ? 19.625 -12.609 -13.539 1 98.81 325 GLY B N 1
ATOM 4966 C CA . GLY B 1 325 ? 19.203 -13.977 -13.289 1 98.81 325 GLY B CA 1
ATOM 4967 C C . GLY B 1 325 ? 18.203 -14.102 -12.156 1 98.81 325 GLY B C 1
ATOM 4968 O O . GLY B 1 325 ? 18.328 -13.422 -11.133 1 98.81 325 GLY B O 1
ATOM 4969 N N . ALA B 1 326 ? 17.266 -14.984 -12.359 1 98.88 326 ALA B N 1
ATOM 4970 C CA . ALA B 1 326 ? 16.25 -15.164 -11.328 1 98.88 326 ALA B CA 1
ATOM 4971 C C . ALA B 1 326 ? 16.875 -15.586 -10.008 1 98.88 326 ALA B C 1
ATOM 4973 O O . ALA B 1 326 ? 16.438 -15.148 -8.938 1 98.88 326 ALA B O 1
ATOM 4974 N N . GLY B 1 327 ? 17.812 -16.469 -10.086 1 98.88 327 GLY B N 1
ATOM 4975 C CA . GLY B 1 327 ? 18.531 -16.859 -8.875 1 98.88 327 GLY B CA 1
ATOM 4976 C C . GLY B 1 327 ? 19.188 -15.68 -8.18 1 98.88 327 GLY B C 1
ATOM 4977 O O . GLY B 1 327 ? 19.172 -15.594 -6.949 1 98.88 327 GLY B O 1
ATOM 4978 N N . ASP B 1 328 ? 19.828 -14.789 -8.969 1 98.88 328 ASP B N 1
ATOM 4979 C CA . ASP B 1 328 ? 20.453 -13.602 -8.406 1 98.88 328 ASP B CA 1
ATOM 4980 C C . ASP B 1 328 ? 19.422 -12.711 -7.711 1 98.88 328 ASP B C 1
ATOM 4982 O O . ASP B 1 328 ? 19.719 -12.109 -6.676 1 98.88 328 ASP B O 1
ATOM 4986 N N . ILE B 1 329 ? 18.25 -12.602 -8.289 1 98.88 329 ILE B N 1
ATOM 4987 C CA . ILE B 1 329 ? 17.172 -11.828 -7.688 1 98.88 329 ILE B CA 1
ATOM 4988 C C . ILE B 1 329 ? 16.828 -12.406 -6.316 1 98.88 329 ILE B C 1
ATOM 4990 O O . ILE B 1 329 ? 16.766 -11.68 -5.324 1 98.88 329 ILE B O 1
ATOM 4994 N N . VAL B 1 330 ? 16.688 -13.734 -6.254 1 98.94 330 VAL B N 1
ATOM 4995 C CA . VAL B 1 330 ? 16.344 -14.406 -5.008 1 98.94 330 VAL B CA 1
ATOM 4996 C C . VAL B 1 330 ? 17.406 -14.102 -3.943 1 98.94 330 VAL B C 1
ATOM 4998 O O . VAL B 1 330 ? 17.078 -13.664 -2.842 1 98.94 330 VAL B O 1
ATOM 5001 N N . VAL B 1 331 ? 18.609 -14.273 -4.273 1 98.81 331 VAL B N 1
ATOM 5002 C CA . VAL B 1 331 ? 19.703 -14.141 -3.316 1 98.81 331 VAL B CA 1
ATOM 5003 C C . VAL B 1 331 ? 19.844 -12.688 -2.881 1 98.81 331 VAL B C 1
ATOM 5005 O O . VAL B 1 331 ? 19.969 -12.398 -1.688 1 98.81 331 VAL B O 1
ATOM 5008 N N . SER B 1 332 ? 19.812 -11.789 -3.814 1 98.75 332 SER B N 1
ATOM 5009 C CA . SER B 1 332 ? 20 -10.375 -3.486 1 98.75 332 SER B CA 1
ATOM 5010 C C . SER B 1 332 ? 18.875 -9.852 -2.607 1 98.75 332 SER B C 1
ATOM 5012 O O . SER B 1 332 ? 19.125 -9.141 -1.635 1 98.75 332 SER B O 1
ATOM 5014 N N . VAL B 1 333 ? 17.625 -10.172 -2.945 1 98.81 333 VAL B N 1
ATOM 5015 C CA . VAL B 1 333 ? 16.5 -9.719 -2.154 1 98.81 333 VAL B CA 1
ATOM 5016 C C . VAL B 1 333 ? 16.594 -10.273 -0.737 1 98.81 333 VAL B C 1
ATOM 5018 O O . VAL B 1 333 ? 16.406 -9.547 0.24 1 98.81 333 VAL B O 1
ATOM 5021 N N . ARG B 1 334 ? 16.875 -11.531 -0.645 1 98.38 334 ARG B N 1
ATOM 5022 C CA . ARG B 1 334 ? 16.969 -12.18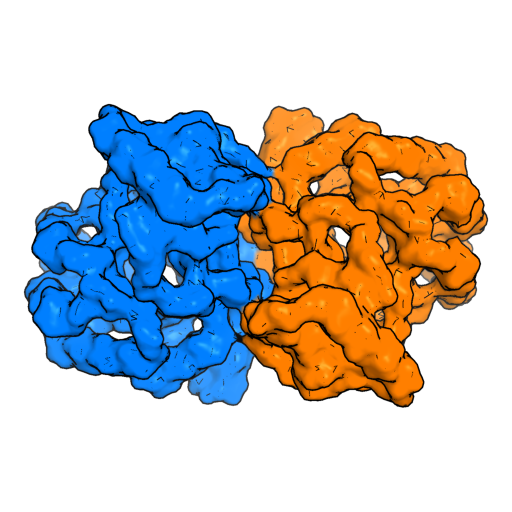8 0.659 1 98.38 334 ARG B CA 1
ATOM 5023 C C . ARG B 1 334 ? 18.078 -11.578 1.5 1 98.38 334 ARG B C 1
ATOM 5025 O O . ARG B 1 334 ? 17.875 -11.234 2.664 1 98.38 334 ARG B O 1
ATOM 5032 N N . GLU B 1 335 ? 19.281 -11.43 0.938 1 98.19 335 GLU B N 1
ATOM 5033 C CA . GLU B 1 335 ? 20.438 -10.945 1.681 1 98.19 335 GLU B CA 1
ATOM 5034 C C . GLU B 1 335 ? 20.266 -9.484 2.076 1 98.19 335 GLU B C 1
ATOM 5036 O O . GLU B 1 335 ? 20.641 -9.086 3.186 1 98.19 335 GLU B O 1
ATOM 5041 N N . ASP B 1 336 ? 19.766 -8.742 1.158 1 98.38 336 ASP B N 1
ATOM 5042 C CA . ASP B 1 336 ? 19.531 -7.336 1.467 1 98.38 336 ASP B CA 1
ATOM 5043 C C . ASP B 1 336 ? 18.5 -7.18 2.582 1 98.38 336 ASP B C 1
ATOM 5045 O O . ASP B 1 336 ? 18.641 -6.32 3.451 1 98.38 336 ASP B O 1
ATOM 5049 N N . ALA B 1 337 ? 17.453 -7.984 2.484 1 98.44 337 ALA B N 1
ATOM 5050 C CA . ALA B 1 337 ? 16.438 -7.945 3.545 1 98.44 337 ALA B CA 1
ATOM 5051 C C . ALA B 1 337 ? 17.062 -8.258 4.902 1 98.44 337 ALA B C 1
ATOM 5053 O O . ALA B 1 337 ? 16.797 -7.57 5.891 1 98.44 337 ALA B O 1
ATOM 5054 N N . LYS B 1 338 ? 17.875 -9.258 4.945 1 97.38 338 LYS B N 1
ATOM 5055 C CA . LYS B 1 338 ? 18.547 -9.641 6.191 1 97.38 338 LYS B CA 1
ATOM 5056 C C . LYS B 1 338 ? 19.406 -8.508 6.723 1 97.38 338 LYS B C 1
ATOM 5058 O O . LYS B 1 338 ? 19.391 -8.211 7.922 1 97.38 338 LYS B O 1
ATOM 5063 N N . LYS B 1 339 ? 20.156 -7.883 5.859 1 97.5 339 LYS B N 1
ATOM 5064 C CA . LYS B 1 339 ? 21.031 -6.781 6.254 1 97.5 339 LYS B CA 1
ATOM 5065 C C . LYS B 1 339 ? 20.219 -5.613 6.816 1 97.5 339 LYS B C 1
ATOM 5067 O O . LYS B 1 339 ? 20.625 -4.992 7.801 1 97.5 339 LYS B O 1
ATOM 5072 N N . ILE B 1 340 ? 19.141 -5.348 6.207 1 98.06 340 ILE B N 1
ATOM 5073 C CA . ILE B 1 340 ? 18.281 -4.246 6.641 1 98.06 340 ILE B CA 1
ATOM 5074 C C . ILE B 1 340 ? 17.719 -4.551 8.023 1 98.06 340 ILE B C 1
ATOM 5076 O O . ILE B 1 340 ? 17.719 -3.693 8.906 1 98.06 340 ILE B O 1
ATOM 5080 N N . LEU B 1 341 ? 17.172 -5.762 8.164 1 97 341 LEU B N 1
ATOM 5081 C CA . LEU B 1 341 ? 16.594 -6.156 9.438 1 97 341 LEU B CA 1
ATOM 5082 C C . LEU B 1 341 ? 17.625 -6.105 10.555 1 97 341 LEU B C 1
ATOM 5084 O O . LEU B 1 341 ? 17.312 -5.723 11.68 1 97 341 LEU B O 1
ATOM 5088 N N . GLU B 1 342 ? 18.828 -6.469 10.25 1 95.81 342 GLU B N 1
ATOM 5089 C CA . GLU B 1 342 ? 19.922 -6.371 11.219 1 95.81 342 GLU B CA 1
ATOM 5090 C C . GLU B 1 342 ? 20.219 -4.914 11.57 1 95.81 342 GLU B C 1
ATOM 5092 O O . GLU B 1 342 ? 20.422 -4.582 12.742 1 95.81 342 GLU B O 1
ATOM 5097 N N . ARG B 1 343 ? 20.188 -4.117 10.594 1 94.5 343 ARG B N 1
ATOM 5098 C CA . ARG B 1 343 ? 20.531 -2.711 10.773 1 94.5 343 ARG B CA 1
ATOM 5099 C C . ARG B 1 343 ? 19.469 -1.992 11.609 1 94.5 343 ARG B C 1
ATOM 5101 O O . ARG B 1 343 ? 19.812 -1.18 12.477 1 94.5 343 ARG B O 1
ATOM 5108 N N . VAL B 1 344 ? 18.281 -2.287 11.359 1 93.38 344 VAL B N 1
ATOM 5109 C CA . VAL B 1 344 ? 17.234 -1.495 11.969 1 93.38 344 VAL B CA 1
ATOM 5110 C C . VAL B 1 344 ? 16.906 -2.041 13.359 1 93.38 344 VAL B C 1
ATOM 5112 O O . VAL B 1 344 ? 16.094 -1.476 14.086 1 93.38 344 VAL B O 1
ATOM 5115 N N . SER B 1 345 ? 17.5 -3.105 13.695 1 89.81 345 SER B N 1
ATOM 5116 C CA . SER B 1 345 ? 17.297 -3.656 15.031 1 89.81 345 SER B CA 1
ATOM 5117 C C . SER B 1 345 ? 17.938 -2.775 16.094 1 89.81 345 SER B C 1
ATOM 5119 O O . SER B 1 345 ? 17.641 -2.914 17.281 1 89.81 345 SER B O 1
ATOM 5121 N N . LYS B 1 346 ? 18.828 -1.834 15.711 1 79.75 346 LYS B N 1
ATOM 5122 C CA . LYS B 1 346 ? 19.547 -0.968 16.641 1 79.75 346 LYS B CA 1
ATOM 5123 C C . LYS B 1 346 ? 18.719 0.263 17 1 79.75 346 LYS B C 1
ATOM 5125 O O . LYS B 1 346 ? 19.156 1.106 17.781 1 79.75 346 LYS B O 1
ATOM 5130 N N . PHE B 1 347 ? 17.578 0.327 16.438 1 74.44 347 PHE B N 1
ATOM 5131 C CA . PHE B 1 347 ? 16.719 1.445 16.797 1 74.44 347 PHE B CA 1
ATOM 5132 C C . PHE B 1 347 ? 16.172 1.279 18.203 1 74.44 347 PHE B C 1
ATOM 5134 O O . PHE B 1 347 ? 15.797 0.175 18.609 1 74.44 347 PHE B O 1
#

InterPro domains:
  IPR004136 Nitronate monooxygenase [cd04730] (14-262)
  IPR013785 Aldolase-type TIM barrel [G3DSA:3.20.20.70] (13-347)

Nearest PDB structures (foldseek):
  5lsm-assembly3_H-4  TM=7.389E-01  e=1.167E-18  Shewanella oneidensis MR-1
  5lsm-assembly3_A  TM=7.495E-01  e=7.938E-18  Shewanella oneidensis MR-1
  5lsm-assembly6_E  TM=7.409E-01  e=5.937E-18  Shewanella oneidensis MR-1
  5lsm-assembly5_D  TM=7.408E-01  e=3.811E-17  Shewanella oneidensis MR-1
  6nn7-assembly2_H  TM=6.235E-01  e=1.489E-04  Homo sapiens

pLDDT: mean 96.27, std 4.39, range [62.31, 98.94]